Protein AF-A0A4Q4ZV97-F1 (afdb_monomer)

Nearest PDB structures (foldseek):
  4r29-assembly3_C  TM=3.142E-01  e=2.060E+00  Escherichia coli O157:H7
  8h27-assembly1_C  TM=4.182E-01  e=6.024E+00  Staphylococcus aureus subsp. aureus NCTC 8325
  6xt9-assembly1_D  TM=2.361E-01  e=1.663E+00  Homo sapiens

Foldseek 3Di:
DDDPPPDDDDLVVLVVCLLVLLVVLQPDDQDALVNCCVSCVCVLQVDQALLSLVVSLVSSLVSHDDPSSSVNSVVSSLVSLVVSLQPHPAHDPSCLVSVLVNCVVCVVVLVCCLVDVVPHDLLLVNLVVCLVVVVLVVSLSSLVSCCVNCVVVLQDELCLLACVVVVPDDPCLLVVLVDSPDPDGSLSVLLSSLLSCLVSPVLVSNLVSLCRNLVNHLVNLVVVPPDPPPDVDPPPPPPPPPPRQRALLSLLVSLLSVVVSCVVRVRDQRLSNLSSVLCSLVPHLCPPQDDQDDQQQAQADDQFQDPPPDPDPPDPLSVVVNVQNHDRQDQKDKAFDAPVSLVVVVVRDDPQFKDWDWADDPDPPTGIIIMIGGPLCRSVVSNVVNVVSVVVSLVSLQSCVDPNNCNNNDVPSCCCRRVVVVSCVVNVVVVVVPPPSPRPPRDPDDDDDPDDDDDDDDDDDDDDDDDDDDDDDDDDDDDDDDDDDDDDDDDDDDDDDDDDDDDDDDDDDDDDDDDDDDDDDDDDDDDDDDDDDDDDDDDDDDDDDDDDDDDDDDDDDDDDDDDDDDDDDDDDDDDDDDDDDDDDDD

Sequence (586 aa):
MKRNTNNPF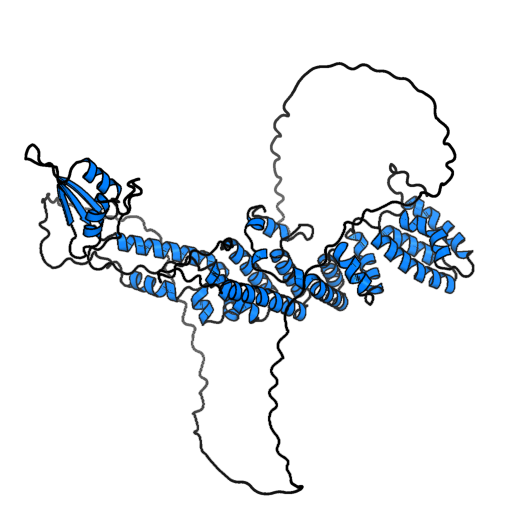DMDRVKALLPTIGNICNQICNPRGSDWEECLGQLVIGLPSLEHVSSALDTVEGLLTGDELKQSFLEWRSSAHVYRFDNKDSLGSKDLDLVLNIITLKADDDEWINSRYSNTLFPPALIVTLGEKNELARAEAIARRVLDTTLPKLRLEIDDFSTSMVENQPRDAYSRASSWDYPTCAVANFVRYLDLFLRYDFRDLSKQLLEISCGHIVESLRNGSSKPGAGPYGVVCSVPEKIEYMPSSFVREFLEDLVDIAEKHQLPEIPSLRELFEILFRRYILVGLPIFPPPPPGWTHKPRSCRAPYQRNPCPHCAELNQFLAASDQAQARFTKAQTYRDHIEKQLTRQFFRWWTEPSSVRGVNSTLVITKLGTEYAEDVQQFLRSVARIEEGVRVFARDYVRRLLGDELYRELILLEKIRAPALQVTAQGNAVTAPAGPPGALPAPFGSAAPAGAGGLPGPGVPGYSYVPAPLGPGGPGYSLPPPVPAHTTSAAPTGPGMTPAPPATSVPLNYLPASIPPGYPPAQIPPINPGCPASAQRTVMQPLQPATGNSGVKRPADGTWEQPEATKPRTSEHVDLTGE

Solvent-accessible surface area (backbone atoms only — not comparable to full-atom values): 37967 Å² total; per-residue (Å²): 134,83,89,60,92,88,56,83,86,57,62,67,64,51,59,71,44,42,65,60,50,19,59,55,58,66,68,54,80,84,64,50,64,68,54,51,42,71,76,42,39,65,56,55,72,67,44,94,44,61,52,57,37,50,55,52,49,53,53,34,55,75,53,46,86,47,70,72,58,44,51,47,46,53,59,38,48,56,53,51,52,51,53,49,58,75,71,50,94,72,81,54,85,75,32,45,68,58,51,51,50,50,48,63,75,39,62,89,38,63,67,58,45,63,67,46,44,77,75,68,53,64,66,66,64,52,36,51,50,29,44,75,69,67,39,50,72,59,23,48,54,47,50,50,50,49,44,69,72,40,38,81,67,47,43,45,49,71,71,63,54,37,47,81,63,55,77,77,42,62,93,54,49,73,73,56,50,77,42,86,90,49,97,61,56,48,61,57,49,40,55,49,53,41,48,53,29,43,74,71,66,36,54,69,60,35,49,50,53,45,44,53,20,28,42,42,35,44,50,51,58,58,59,73,62,74,70,83,76,82,61,100,57,95,68,91,70,76,74,73,74,82,67,67,70,51,53,41,67,56,56,46,52,54,53,48,53,52,48,54,45,34,62,75,62,66,57,77,76,49,71,37,55,33,50,34,50,54,49,49,38,60,69,40,65,46,64,79,63,72,73,84,72,76,84,59,65,61,42,36,46,82,70,60,83,77,87,66,87,61,93,50,88,75,52,72,73,43,50,62,52,29,53,50,26,60,30,37,87,43,52,60,53,76,46,73,43,54,68,74,56,47,57,54,53,56,74,67,58,54,75,84,36,36,50,72,53,74,47,79,50,92,49,90,94,50,54,36,29,40,36,41,33,60,61,61,43,57,61,60,51,50,45,51,52,40,51,53,53,49,52,55,50,45,63,70,35,49,87,57,75,41,72,65,50,35,64,43,51,30,74,66,51,28,37,50,74,50,65,32,45,81,68,44,52,66,54,50,53,58,60,71,57,57,87,66,84,57,54,70,81,66,74,96,71,86,81,83,84,81,79,90,77,82,88,81,88,80,86,83,90,82,86,82,85,85,77,88,76,86,77,85,78,78,81,80,86,76,83,88,79,84,89,80,85,81,83,82,91,79,83,93,84,82,86,89,83,87,82,90,86,86,91,86,84,84,89,88,89,87,90,83,85,87,83,87,79,83,87,80,86,84,86,85,90,84,82,88,81,85,82,80,88,83,79,89,78,84,83,83,88,82,89,76,91,79,82,85,82,84,84,82,81,92,78,92,80,90,81,81,86,84,84,86,87,78,96,77,82,86,78,86,82,80,86,82,84,80,86,83,83,86,88,82,86,134

Structure (mmCIF, N/CA/C/O backbone):
data_AF-A0A4Q4ZV97-F1
#
_entry.id   AF-A0A4Q4ZV97-F1
#
loop_
_atom_site.group_PDB
_atom_site.id
_atom_site.type_symbol
_atom_site.label_atom_id
_atom_site.label_alt_id
_atom_site.label_comp_id
_atom_site.label_asym_id
_atom_site.label_entity_id
_atom_site.label_seq_id
_atom_site.pdbx_PDB_ins_code
_atom_site.Cartn_x
_atom_site.Cartn_y
_atom_site.Cartn_z
_atom_site.occupancy
_atom_site.B_iso_or_equiv
_atom_site.auth_seq_id
_atom_site.auth_comp_id
_atom_site.auth_asym_id
_atom_site.auth_atom_id
_atom_site.pdbx_PDB_model_num
ATOM 1 N N . MET A 1 1 ? 13.930 15.379 -50.307 1.00 49.62 1 MET A N 1
ATOM 2 C CA . MET A 1 1 ? 12.491 15.030 -50.387 1.00 49.62 1 MET A CA 1
ATOM 3 C C . MET A 1 1 ? 11.696 16.069 -49.596 1.00 49.62 1 MET A C 1
ATOM 5 O O . MET A 1 1 ? 11.970 16.216 -48.416 1.00 49.62 1 MET A O 1
ATOM 9 N N . LYS A 1 2 ? 10.777 16.845 -50.194 1.00 40.25 2 LYS A N 1
ATOM 10 C CA . LYS A 1 2 ? 9.919 17.769 -49.415 1.00 40.25 2 LYS A CA 1
ATOM 11 C C . LYS A 1 2 ? 8.756 16.986 -48.791 1.00 40.25 2 LYS A C 1
ATOM 13 O O . LYS A 1 2 ? 8.099 16.232 -49.506 1.00 40.25 2 LYS A O 1
ATOM 18 N N . ARG A 1 3 ? 8.500 17.175 -47.489 1.00 41.91 3 ARG A N 1
ATOM 19 C CA . ARG A 1 3 ? 7.331 16.615 -46.783 1.00 41.91 3 ARG A CA 1
ATOM 20 C C . ARG A 1 3 ? 6.052 17.159 -47.424 1.00 41.91 3 ARG A C 1
ATOM 22 O O . ARG A 1 3 ? 5.757 18.342 -47.295 1.00 41.91 3 ARG A O 1
ATOM 29 N N . ASN A 1 4 ? 5.310 16.298 -48.113 1.00 47.78 4 ASN A N 1
ATOM 30 C CA . ASN A 1 4 ? 3.924 16.560 -48.479 1.00 47.78 4 ASN A CA 1
ATOM 31 C C . ASN A 1 4 ? 3.061 15.896 -47.400 1.00 47.78 4 ASN A C 1
ATOM 33 O O . ASN A 1 4 ? 3.012 14.672 -47.328 1.00 47.78 4 ASN A O 1
ATOM 37 N N . THR A 1 5 ? 2.460 16.686 -46.512 1.00 49.81 5 THR A N 1
ATOM 38 C CA . THR A 1 5 ? 1.799 16.203 -45.283 1.00 49.81 5 THR A CA 1
ATOM 39 C C . THR A 1 5 ? 0.518 15.401 -45.528 1.00 49.81 5 THR A C 1
ATOM 41 O O . THR A 1 5 ? -0.021 14.834 -44.587 1.00 49.81 5 THR A O 1
ATOM 44 N N . ASN A 1 6 ? 0.050 15.321 -46.778 1.00 58.03 6 ASN A N 1
ATOM 45 C CA . ASN A 1 6 ? -1.218 14.681 -47.140 1.00 58.03 6 ASN A CA 1
ATOM 46 C C . ASN A 1 6 ? -1.059 13.329 -47.852 1.00 58.03 6 ASN A C 1
ATOM 48 O O . ASN A 1 6 ? -2.055 12.783 -48.318 1.00 58.03 6 ASN A O 1
ATOM 52 N N . ASN A 1 7 ? 0.161 12.794 -47.974 1.00 60.53 7 ASN A N 1
ATOM 53 C CA . ASN A 1 7 ? 0.385 11.500 -48.617 1.00 60.53 7 ASN A CA 1
ATOM 54 C C . ASN A 1 7 ? 0.863 10.481 -47.571 1.00 60.53 7 ASN A C 1
ATOM 56 O O . ASN A 1 7 ? 1.815 10.798 -46.849 1.00 60.53 7 ASN A O 1
ATOM 60 N N . PRO A 1 8 ? 0.249 9.285 -47.469 1.00 71.31 8 PRO A N 1
ATOM 61 C CA . PRO A 1 8 ? 0.789 8.224 -46.633 1.00 71.31 8 PRO A CA 1
ATOM 62 C C . PRO A 1 8 ? 2.238 7.977 -47.048 1.00 71.31 8 PRO A C 1
ATOM 64 O O . PRO A 1 8 ? 2.575 7.949 -48.233 1.00 71.31 8 PRO A O 1
ATOM 67 N N . PHE A 1 9 ? 3.110 7.903 -46.052 1.00 78.75 9 PHE A N 1
ATOM 68 C CA . PHE A 1 9 ? 4.528 7.699 -46.266 1.00 78.75 9 PHE A CA 1
ATOM 69 C C . PHE A 1 9 ? 4.747 6.359 -46.996 1.00 78.75 9 PHE A C 1
ATOM 71 O O . PHE A 1 9 ? 4.391 5.301 -46.482 1.00 78.75 9 PHE A O 1
ATOM 78 N N . ASP A 1 10 ? 5.285 6.431 -48.214 1.00 88.25 10 ASP A N 1
ATOM 79 C CA . ASP A 1 10 ? 5.426 5.302 -49.135 1.00 88.25 10 ASP A CA 1
ATOM 80 C C . ASP A 1 10 ? 6.847 4.721 -49.051 1.00 88.25 10 ASP A C 1
ATOM 82 O O . ASP A 1 10 ? 7.803 5.265 -49.620 1.00 88.25 10 ASP A O 1
ATOM 86 N N . MET A 1 11 ? 6.981 3.615 -48.315 1.00 87.25 11 MET A N 1
ATOM 87 C CA . MET A 1 11 ? 8.250 2.897 -48.176 1.00 87.25 11 MET A CA 1
ATOM 88 C C . MET A 1 11 ? 8.728 2.262 -49.478 1.00 87.25 11 MET A C 1
ATOM 90 O O . MET A 1 11 ? 9.937 2.113 -49.654 1.00 87.25 11 MET A O 1
ATOM 94 N N . ASP A 1 12 ? 7.834 1.908 -50.399 1.00 90.69 12 ASP A N 1
ATOM 95 C CA . ASP A 1 12 ? 8.225 1.260 -51.651 1.00 90.69 12 ASP A CA 1
ATOM 96 C C . ASP A 1 12 ? 8.946 2.255 -52.556 1.00 90.69 12 ASP A C 1
ATOM 98 O O . ASP A 1 12 ? 9.976 1.937 -53.158 1.00 90.69 12 ASP A O 1
ATOM 102 N N . ARG A 1 13 ? 8.500 3.515 -52.549 1.00 91.00 13 ARG A N 1
ATOM 103 C CA . ARG A 1 13 ? 9.216 4.601 -53.223 1.00 91.00 13 ARG A CA 1
ATOM 104 C C . ARG A 1 13 ? 10.586 4.877 -52.608 1.00 91.00 13 ARG A C 1
ATOM 106 O O . ARG A 1 13 ? 11.523 5.173 -53.349 1.00 91.00 13 ARG A O 1
ATOM 113 N N . VAL A 1 14 ? 10.721 4.801 -51.281 1.00 91.19 14 VAL A N 1
ATOM 114 C CA . VAL A 1 14 ? 12.033 4.927 -50.625 1.00 91.19 14 VAL A CA 1
ATOM 115 C C . VAL A 1 14 ? 12.940 3.782 -51.062 1.00 91.19 14 VAL A C 1
ATOM 117 O O . VAL A 1 14 ? 14.036 4.049 -51.547 1.00 91.19 14 VAL A O 1
ATOM 120 N N . LYS A 1 15 ? 12.466 2.532 -50.985 1.00 92.00 15 LYS A N 1
ATOM 121 C CA . LYS A 1 15 ? 13.216 1.338 -51.405 1.00 92.00 15 LYS A CA 1
ATOM 122 C C . LYS A 1 15 ? 13.685 1.420 -52.857 1.00 92.00 15 LYS A C 1
ATOM 124 O O . LYS A 1 15 ? 14.830 1.083 -53.135 1.00 92.00 15 LYS A O 1
ATOM 129 N N . ALA A 1 16 ? 12.853 1.936 -53.764 1.00 93.38 16 ALA A N 1
ATOM 130 C CA . ALA A 1 16 ? 13.218 2.128 -55.168 1.00 93.38 16 ALA A CA 1
ATOM 131 C C . ALA A 1 16 ? 14.368 3.135 -55.378 1.00 93.38 16 ALA A C 1
ATOM 133 O O . ALA A 1 16 ? 15.062 3.071 -56.391 1.00 93.38 16 ALA A O 1
ATOM 134 N N . LEU A 1 17 ? 14.584 4.062 -54.438 1.00 93.44 17 LEU A N 1
ATOM 135 C CA . LEU A 1 17 ? 15.645 5.071 -54.512 1.00 93.44 17 LEU A CA 1
ATOM 136 C C . LEU A 1 17 ? 16.954 4.629 -53.843 1.00 93.44 17 LEU A C 1
ATOM 138 O O . LEU A 1 17 ? 18.004 5.169 -54.193 1.00 93.44 17 LEU A O 1
ATOM 142 N N . LEU A 1 18 ? 16.921 3.651 -52.929 1.00 94.69 18 LEU A N 1
ATOM 143 C CA . LEU A 1 18 ? 18.108 3.183 -52.197 1.00 94.69 18 LEU A CA 1
ATOM 144 C C . LEU A 1 18 ? 19.254 2.702 -53.114 1.00 94.69 18 LEU A C 1
ATOM 146 O O . LEU A 1 18 ? 20.388 3.091 -52.842 1.00 94.69 18 LEU A O 1
ATOM 150 N N . PRO A 1 19 ? 19.021 1.974 -54.231 1.00 95.31 19 PRO A N 1
ATOM 151 C CA . PRO A 1 19 ? 20.094 1.600 -55.160 1.00 95.31 19 PRO A CA 1
ATOM 152 C C . PRO A 1 19 ? 20.816 2.804 -55.772 1.00 95.31 19 PRO A C 1
ATOM 154 O O . PRO A 1 19 ? 22.042 2.829 -55.862 1.00 95.31 19 PRO A O 1
ATOM 157 N N . THR A 1 20 ? 20.061 3.834 -56.164 1.00 94.88 20 THR A N 1
ATOM 158 C CA . THR A 1 20 ? 20.626 5.071 -56.720 1.00 94.88 20 THR A CA 1
ATOM 159 C C . THR A 1 20 ? 21.448 5.812 -55.674 1.00 94.88 20 THR A C 1
ATOM 161 O O . THR A 1 20 ? 22.533 6.296 -55.984 1.00 94.88 20 THR A O 1
ATOM 164 N N . ILE A 1 21 ? 20.956 5.871 -54.435 1.00 92.31 21 ILE A N 1
ATOM 165 C CA . ILE A 1 21 ? 21.678 6.474 -53.312 1.00 92.31 21 ILE A CA 1
ATOM 166 C C . ILE A 1 21 ? 22.982 5.709 -53.047 1.00 92.31 21 ILE A C 1
ATOM 168 O O . ILE A 1 21 ? 24.036 6.332 -52.995 1.00 92.31 21 ILE A O 1
ATOM 172 N N . GLY A 1 22 ? 22.943 4.374 -52.987 1.00 93.19 22 GLY A N 1
ATOM 173 C CA . GLY A 1 22 ? 24.140 3.543 -52.814 1.00 93.19 22 GLY A CA 1
ATOM 174 C C . GLY A 1 22 ? 25.191 3.780 -53.905 1.00 93.19 22 GLY A C 1
ATOM 175 O O . GLY A 1 22 ? 26.374 3.932 -53.606 1.00 93.19 22 GLY A O 1
ATOM 176 N N . ASN A 1 23 ? 24.766 3.920 -55.166 1.00 94.31 23 ASN A N 1
ATOM 177 C CA . ASN A 1 23 ? 25.667 4.258 -56.274 1.00 94.31 23 ASN A CA 1
ATOM 178 C C . ASN A 1 23 ? 26.321 5.639 -56.122 1.00 94.31 23 ASN A C 1
ATOM 180 O O . ASN A 1 23 ? 27.479 5.796 -56.501 1.00 94.31 23 ASN A O 1
ATOM 184 N N . ILE A 1 24 ? 25.602 6.629 -55.583 1.00 92.88 24 ILE A N 1
ATOM 185 C CA . ILE A 1 24 ? 26.156 7.960 -55.290 1.00 92.88 24 ILE A CA 1
ATOM 186 C C . ILE A 1 24 ? 27.161 7.864 -54.137 1.00 92.88 24 ILE A C 1
ATOM 188 O O . ILE A 1 24 ? 28.260 8.398 -54.247 1.00 92.88 24 ILE A O 1
ATOM 192 N N . CYS A 1 25 ? 26.830 7.133 -53.069 1.00 93.12 25 CYS A N 1
ATOM 193 C CA . CYS A 1 25 ? 27.727 6.924 -51.932 1.00 93.12 25 CYS A CA 1
ATOM 194 C C . CYS A 1 25 ? 29.051 6.257 -52.342 1.00 93.12 25 CYS A C 1
ATOM 196 O O . CYS A 1 25 ? 30.109 6.675 -51.884 1.00 93.12 25 CYS A O 1
ATOM 198 N N . ASN A 1 26 ? 29.014 5.282 -53.259 1.00 93.94 26 ASN A N 1
ATOM 199 C CA . ASN A 1 26 ? 30.214 4.610 -53.778 1.00 93.94 26 ASN A CA 1
ATOM 200 C C . ASN A 1 26 ? 31.146 5.531 -54.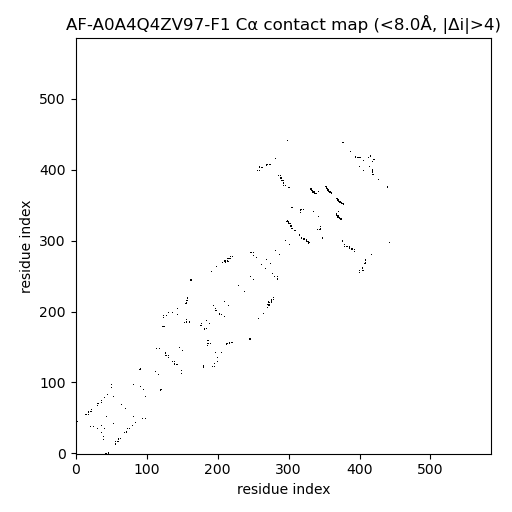597 1.00 93.94 26 ASN A C 1
ATOM 202 O O . ASN A 1 26 ? 32.281 5.151 -54.873 1.00 93.94 26 ASN A O 1
ATOM 206 N N . GLN A 1 27 ? 30.698 6.727 -54.996 1.00 93.94 27 GLN A N 1
ATOM 207 C CA . GLN A 1 27 ? 31.538 7.707 -55.702 1.00 93.94 27 GLN A CA 1
ATOM 208 C C . GLN A 1 27 ? 32.293 8.643 -54.748 1.00 93.94 27 GLN A C 1
ATOM 210 O O . GLN A 1 27 ? 33.135 9.421 -55.199 1.00 93.94 27 GLN A O 1
ATOM 215 N N . ILE A 1 28 ? 32.004 8.592 -53.443 1.00 91.56 28 ILE A N 1
ATOM 216 C CA . ILE A 1 28 ? 32.647 9.454 -52.453 1.00 91.56 28 ILE A CA 1
ATOM 217 C C . ILE A 1 28 ? 33.996 8.843 -52.064 1.00 91.56 28 ILE A C 1
ATOM 219 O O . ILE A 1 28 ? 34.066 7.797 -51.422 1.00 91.56 28 ILE A O 1
ATOM 223 N N . CYS A 1 29 ? 35.086 9.507 -52.442 1.00 88.88 29 CYS A N 1
ATOM 224 C CA . CYS A 1 29 ? 36.430 9.106 -52.037 1.00 88.88 29 CYS A CA 1
ATOM 225 C C . CYS A 1 29 ? 36.718 9.599 -50.611 1.00 88.88 29 CYS A C 1
ATOM 227 O O . CYS A 1 29 ? 36.744 10.807 -50.386 1.00 88.88 29 CYS A O 1
ATOM 229 N N . ASN A 1 30 ? 37.005 8.684 -49.678 1.00 89.31 30 ASN A N 1
ATOM 230 C CA . ASN A 1 30 ? 37.348 8.985 -48.278 1.00 89.31 30 ASN A CA 1
ATOM 231 C C . ASN A 1 30 ? 36.298 9.856 -47.552 1.00 89.31 30 ASN A C 1
ATOM 233 O O . ASN A 1 30 ? 36.636 10.954 -47.091 1.00 89.31 30 ASN A O 1
ATOM 237 N N . PRO A 1 31 ? 35.034 9.401 -47.449 1.00 90.50 31 PRO A N 1
ATOM 238 C CA . PRO A 1 31 ? 33.975 10.202 -46.852 1.00 90.50 31 PRO A CA 1
ATOM 239 C C . PRO A 1 31 ? 34.246 10.507 -45.382 1.00 90.50 31 PRO A C 1
ATOM 241 O O . PRO A 1 31 ? 34.642 9.640 -44.595 1.00 90.50 31 PRO A O 1
ATOM 244 N N . ARG A 1 32 ? 33.957 11.749 -45.009 1.00 93.06 32 ARG A N 1
ATOM 245 C CA . ARG A 1 32 ? 33.850 12.223 -43.630 1.00 93.06 32 ARG A CA 1
ATOM 246 C C . ARG A 1 32 ? 32.394 12.157 -43.175 1.00 93.06 32 ARG A C 1
ATOM 248 O O . ARG A 1 32 ? 31.474 12.112 -43.987 1.00 93.06 32 ARG A O 1
ATOM 255 N N . GLY A 1 33 ? 32.165 12.251 -41.865 1.00 89.94 33 GLY A N 1
ATOM 256 C CA . GLY A 1 33 ? 30.810 12.274 -41.295 1.00 89.94 33 GLY A CA 1
ATOM 257 C C . GLY A 1 33 ? 29.885 13.345 -41.898 1.00 89.94 33 GLY A C 1
ATOM 258 O O . GLY A 1 33 ? 28.689 13.109 -42.031 1.00 89.94 33 GLY A O 1
ATOM 259 N N . SER A 1 34 ? 30.426 14.493 -42.322 1.00 92.69 34 SER A N 1
ATOM 260 C CA . SER A 1 34 ? 29.659 15.551 -42.998 1.00 92.69 34 SER A CA 1
ATOM 261 C C . SER A 1 34 ? 29.132 15.142 -44.373 1.00 92.69 34 SER A C 1
ATOM 263 O O . SER A 1 34 ? 28.043 15.565 -44.749 1.00 92.69 34 SER A O 1
ATOM 265 N N . ASP A 1 35 ? 29.882 14.318 -45.104 1.00 94.44 35 ASP A N 1
ATOM 266 C CA . ASP A 1 35 ? 29.528 13.902 -46.465 1.00 94.44 35 ASP A CA 1
ATOM 267 C C . ASP A 1 35 ? 28.356 12.916 -46.415 1.00 94.44 35 ASP A C 1
ATOM 269 O O . ASP A 1 35 ? 27.416 12.983 -47.211 1.00 94.44 35 ASP A O 1
ATOM 273 N N . TRP A 1 36 ? 28.364 12.043 -45.404 1.00 95.94 36 TRP A N 1
ATOM 274 C CA . TRP A 1 36 ? 27.241 11.165 -45.105 1.00 95.94 36 TRP A CA 1
ATOM 275 C C . TRP A 1 36 ? 25.998 11.938 -44.666 1.00 95.94 36 TRP A C 1
ATOM 277 O O . TRP A 1 36 ? 24.898 11.621 -45.116 1.00 95.94 36 TRP A O 1
ATOM 287 N N . GLU A 1 37 ? 26.154 12.979 -43.848 1.00 95.06 37 GLU A N 1
ATOM 288 C CA . GLU A 1 37 ? 25.034 13.823 -43.427 1.00 95.06 37 GLU A CA 1
ATOM 289 C C . GLU A 1 37 ? 24.406 14.575 -44.610 1.00 95.06 37 GLU A C 1
ATOM 291 O O . GLU A 1 37 ? 23.182 14.628 -44.738 1.00 95.06 37 GLU A O 1
ATOM 296 N N . GLU A 1 38 ? 25.221 15.099 -45.527 1.00 93.31 38 GLU A N 1
ATOM 297 C CA . GLU A 1 38 ? 24.730 15.746 -46.747 1.00 93.31 38 GLU A CA 1
ATOM 298 C C . GLU A 1 38 ? 23.983 14.757 -47.655 1.00 93.31 38 GLU A C 1
ATOM 300 O O . GLU A 1 38 ? 22.910 15.072 -48.181 1.00 93.31 38 GLU A O 1
ATOM 305 N N . CYS A 1 39 ? 24.515 13.542 -47.807 1.00 93.06 39 CYS A N 1
ATOM 306 C CA . CYS A 1 39 ? 23.948 12.531 -48.694 1.00 93.06 39 CYS A CA 1
ATOM 307 C C . CYS A 1 39 ? 22.678 11.876 -48.119 1.00 93.06 39 CYS A C 1
ATOM 309 O O . CYS A 1 39 ? 21.686 11.684 -48.828 1.00 93.06 39 CYS A O 1
ATOM 311 N N . LEU A 1 40 ? 22.693 11.541 -46.826 1.00 95.88 40 LEU A N 1
ATOM 312 C CA . LEU A 1 40 ? 21.716 10.658 -46.186 1.00 95.88 40 LEU A CA 1
ATOM 313 C C . LEU A 1 40 ? 20.954 11.304 -45.022 1.00 95.88 40 LEU A C 1
ATOM 315 O O . LEU A 1 40 ? 19.917 10.773 -44.623 1.00 95.88 40 LEU A O 1
ATOM 319 N N . GLY A 1 41 ? 21.372 12.459 -44.502 1.00 94.56 41 GLY A N 1
ATOM 320 C CA . GLY A 1 41 ? 20.717 13.105 -43.356 1.00 94.56 41 GLY A CA 1
ATOM 321 C C . GLY A 1 41 ? 19.234 13.400 -43.606 1.00 94.56 41 GLY A C 1
ATOM 322 O O . GLY A 1 41 ? 18.370 13.135 -42.769 1.00 94.56 41 GLY A O 1
ATOM 323 N N . GLN A 1 42 ? 18.886 13.827 -44.825 1.00 92.50 42 GLN A N 1
ATOM 324 C CA . GLN A 1 42 ? 17.485 14.042 -45.220 1.00 92.50 42 GLN A CA 1
ATOM 325 C C . GLN A 1 42 ? 16.659 12.752 -45.268 1.00 92.50 42 GLN A C 1
ATOM 327 O O . GLN A 1 42 ? 15.453 12.793 -45.014 1.00 92.50 42 GLN A O 1
ATOM 332 N N . LEU A 1 43 ? 17.287 11.618 -45.593 1.00 93.75 43 LEU A N 1
ATOM 333 C CA . LEU A 1 43 ? 16.638 10.314 -45.520 1.00 93.75 43 LEU A CA 1
ATOM 334 C C . LEU A 1 43 ? 16.347 9.989 -44.051 1.00 93.75 43 LEU A C 1
ATOM 336 O O . LEU A 1 43 ? 15.192 9.772 -43.701 1.00 93.75 43 LEU A O 1
ATOM 340 N N . VAL A 1 44 ? 17.351 10.075 -43.175 1.00 94.12 44 VAL A N 1
ATOM 341 C CA . VAL A 1 44 ? 17.213 9.794 -41.734 1.00 94.12 44 VAL A CA 1
ATOM 342 C C . VAL A 1 44 ? 16.119 10.654 -41.083 1.00 94.12 44 VAL A C 1
ATOM 344 O O . VAL A 1 44 ? 15.251 10.130 -40.385 1.00 94.12 44 VAL A O 1
ATOM 347 N N . ILE A 1 45 ? 16.097 11.962 -41.356 1.00 91.81 45 ILE A N 1
ATOM 348 C CA . ILE A 1 45 ? 15.093 12.898 -40.818 1.00 91.81 45 ILE A CA 1
ATOM 349 C C . ILE A 1 45 ? 13.690 12.617 -41.386 1.00 91.81 45 ILE A C 1
ATOM 351 O O . ILE A 1 45 ? 12.678 12.751 -40.684 1.00 91.81 45 ILE A O 1
ATOM 355 N N . GLY A 1 46 ? 13.618 12.251 -42.668 1.00 89.38 46 GLY A N 1
ATOM 356 C CA . GLY A 1 46 ? 12.370 12.097 -43.412 1.00 89.38 46 GLY A CA 1
ATOM 357 C C . GLY A 1 46 ? 11.562 10.847 -43.058 1.00 89.38 46 GLY A C 1
ATOM 358 O O . GLY A 1 46 ? 10.335 10.880 -43.169 1.00 89.38 46 GLY A O 1
ATOM 359 N N . LEU A 1 47 ? 12.221 9.771 -42.618 1.00 91.25 47 LEU A N 1
ATOM 360 C CA . LEU A 1 47 ? 11.592 8.474 -42.337 1.00 91.25 47 LEU A CA 1
ATOM 361 C C . LEU A 1 47 ? 10.819 8.477 -41.004 1.00 91.25 47 LEU A C 1
ATOM 363 O O . LEU A 1 47 ? 11.353 8.931 -39.997 1.00 91.25 47 LEU A O 1
ATOM 367 N N . PRO A 1 48 ? 9.580 7.957 -40.934 1.00 85.12 48 PRO A N 1
ATOM 368 C CA . PRO A 1 48 ? 8.696 8.157 -39.780 1.00 85.12 48 PRO A CA 1
ATOM 369 C C . PRO A 1 48 ? 9.005 7.274 -38.560 1.00 85.12 48 PRO A C 1
ATOM 371 O O . PRO A 1 48 ? 8.586 7.611 -37.456 1.00 85.12 48 PRO A O 1
ATOM 374 N N . SER A 1 49 ? 9.719 6.155 -38.718 1.00 87.06 49 SER A N 1
ATOM 375 C CA . SER A 1 49 ? 10.085 5.272 -37.598 1.00 87.06 49 SER A CA 1
ATOM 376 C C . SER A 1 49 ? 11.572 4.945 -37.598 1.00 87.06 49 SER A C 1
ATOM 378 O O . SER A 1 49 ? 12.227 5.043 -38.637 1.00 87.06 49 SER A O 1
ATOM 380 N N . LEU A 1 50 ? 12.097 4.555 -36.432 1.00 88.06 50 LEU A N 1
ATOM 381 C CA . LEU A 1 50 ? 13.492 4.141 -36.306 1.00 88.06 50 LEU A CA 1
ATOM 382 C C . LEU A 1 50 ? 13.751 2.836 -37.058 1.00 88.06 50 LEU A C 1
ATOM 384 O O . LEU A 1 50 ? 14.796 2.689 -37.677 1.00 88.06 50 LEU A O 1
ATOM 388 N N . GLU A 1 51 ? 12.769 1.937 -37.081 1.00 87.44 51 GLU A N 1
ATOM 389 C CA . GLU A 1 51 ? 12.802 0.703 -37.871 1.00 87.44 51 GLU A CA 1
ATOM 390 C C . GLU A 1 51 ? 12.989 0.988 -39.371 1.00 87.44 51 GLU A C 1
ATOM 392 O O . GLU A 1 51 ? 13.850 0.391 -40.015 1.00 87.44 51 GLU A O 1
ATOM 397 N N . HIS A 1 52 ? 12.246 1.955 -39.929 1.00 90.12 52 HIS A N 1
ATOM 398 C CA . HIS A 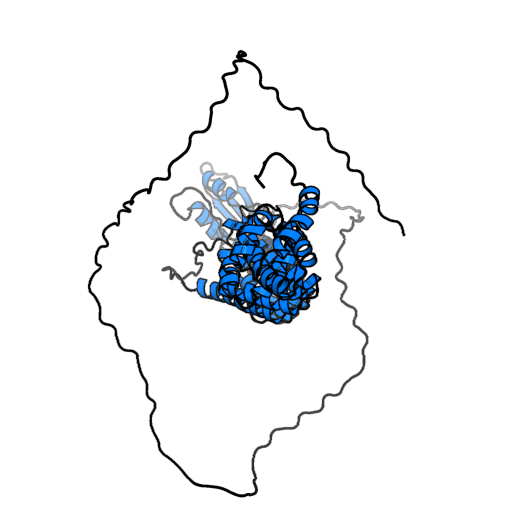1 52 ? 12.411 2.343 -41.332 1.00 90.12 52 HIS A CA 1
ATOM 399 C C . HIS A 1 52 ? 13.789 2.955 -41.593 1.00 90.12 52 HIS A C 1
ATOM 401 O O . HIS A 1 52 ? 14.377 2.681 -42.638 1.00 90.12 52 HIS A O 1
ATOM 407 N N . VAL A 1 53 ? 14.305 3.764 -40.656 1.00 92.44 53 VAL A N 1
ATOM 408 C CA . VAL A 1 53 ? 15.668 4.311 -40.738 1.00 92.44 53 VAL A CA 1
ATOM 409 C C . VAL A 1 53 ? 16.685 3.182 -40.750 1.00 92.44 53 VAL A C 1
ATOM 411 O O . VAL A 1 53 ? 17.486 3.126 -41.676 1.00 92.44 53 VAL A O 1
ATOM 414 N N . SER A 1 54 ? 16.617 2.254 -39.793 1.00 90.88 54 SER A N 1
ATOM 415 C CA . SER A 1 54 ? 17.553 1.133 -39.731 1.00 90.88 54 SER A CA 1
ATOM 416 C C . SER A 1 54 ? 17.498 0.306 -41.009 1.00 90.88 54 SER A C 1
ATOM 418 O O . SER A 1 54 ? 18.524 0.150 -41.654 1.00 90.88 54 SER A O 1
ATOM 420 N N . SER A 1 55 ? 16.306 -0.111 -41.447 1.00 92.12 55 SER A N 1
ATOM 421 C CA . SER A 1 55 ? 16.134 -0.921 -42.659 1.00 92.12 55 SER A CA 1
ATOM 422 C C . SER A 1 55 ? 16.671 -0.231 -43.921 1.00 92.12 55 SER A C 1
ATOM 424 O O . SER A 1 55 ? 17.298 -0.872 -44.771 1.00 92.12 55 SER A O 1
ATOM 426 N N . ALA A 1 56 ? 16.460 1.082 -44.051 1.00 94.19 56 ALA A N 1
ATOM 427 C CA . ALA A 1 56 ? 17.001 1.848 -45.166 1.00 94.19 56 ALA A CA 1
ATOM 428 C C . ALA A 1 56 ? 18.535 1.915 -45.111 1.00 94.19 56 ALA A C 1
ATOM 430 O O . ALA A 1 56 ? 19.186 1.724 -46.137 1.00 94.19 56 ALA A O 1
ATOM 431 N N . LEU A 1 57 ? 19.110 2.144 -43.928 1.00 94.69 57 LEU A N 1
ATOM 432 C CA . LEU A 1 57 ? 20.559 2.205 -43.736 1.00 94.69 57 LEU A CA 1
ATOM 433 C C . LEU A 1 57 ? 21.232 0.833 -43.895 1.00 94.69 57 LEU A C 1
ATOM 435 O O . LEU A 1 57 ? 22.288 0.777 -44.511 1.00 94.69 57 LEU A O 1
ATOM 439 N N . ASP A 1 58 ? 20.599 -0.260 -43.459 1.00 94.19 58 ASP A N 1
ATOM 440 C CA . ASP A 1 58 ? 21.046 -1.643 -43.709 1.00 94.19 58 ASP A CA 1
ATOM 441 C C . ASP A 1 58 ? 21.129 -1.935 -45.213 1.00 94.19 58 ASP A C 1
ATOM 443 O O . ASP A 1 58 ? 22.081 -2.537 -45.708 1.00 94.19 58 ASP A O 1
ATOM 447 N N . THR A 1 59 ? 20.136 -1.459 -45.970 1.00 95.88 59 THR A N 1
ATOM 448 C CA . THR A 1 59 ? 20.128 -1.608 -47.429 1.00 95.88 59 THR A CA 1
ATOM 449 C C . THR A 1 59 ? 21.257 -0.802 -48.070 1.00 95.88 59 THR A C 1
ATOM 451 O O . THR A 1 59 ? 21.924 -1.307 -48.968 1.00 95.88 59 THR A O 1
ATOM 454 N N . VAL A 1 60 ? 21.488 0.438 -47.620 1.00 95.75 60 VAL A N 1
ATOM 455 C CA . VAL A 1 60 ? 22.600 1.266 -48.116 1.00 95.75 60 VAL A CA 1
ATOM 456 C C . VAL A 1 60 ? 23.937 0.597 -47.809 1.00 95.75 60 VAL A C 1
ATOM 458 O O . VAL A 1 60 ? 24.751 0.477 -48.716 1.00 95.75 60 VAL A O 1
ATOM 461 N N . GLU A 1 61 ? 24.134 0.091 -46.591 1.00 96.56 61 GLU A N 1
ATOM 462 C CA . GLU A 1 61 ? 25.346 -0.625 -46.178 1.00 96.56 61 GLU A CA 1
ATOM 463 C C . GLU A 1 61 ? 25.661 -1.816 -47.089 1.00 96.56 61 GLU A C 1
ATOM 465 O O . GLU A 1 61 ? 26.794 -1.969 -47.553 1.00 96.56 61 GLU A O 1
ATOM 470 N N . GLY A 1 62 ? 24.644 -2.628 -47.402 1.00 96.25 62 GLY A N 1
ATOM 471 C CA . GLY A 1 62 ? 24.773 -3.774 -48.303 1.00 96.25 62 GLY A CA 1
ATOM 472 C C . GLY A 1 62 ? 25.128 -3.399 -49.746 1.00 96.25 62 GLY A C 1
ATOM 473 O O . GLY A 1 62 ? 25.653 -4.235 -50.481 1.00 96.25 62 GLY A O 1
ATOM 474 N N . LEU A 1 63 ? 24.872 -2.152 -50.153 1.00 96.19 63 LEU A N 1
ATOM 475 C CA . LEU A 1 63 ? 25.199 -1.621 -51.479 1.00 96.19 63 LEU A CA 1
ATOM 476 C C . LEU A 1 63 ? 26.594 -0.980 -51.551 1.00 96.19 63 LEU A C 1
ATOM 478 O O . LEU A 1 63 ? 27.072 -0.694 -52.652 1.00 96.19 63 LEU A O 1
ATOM 482 N N . LEU A 1 64 ? 27.256 -0.743 -50.415 1.00 95.94 64 LEU A N 1
ATOM 483 C CA . LEU A 1 64 ? 28.612 -0.196 -50.392 1.00 95.94 64 LEU A CA 1
ATOM 484 C C . LEU A 1 64 ? 29.625 -1.278 -50.788 1.00 95.94 64 LEU A C 1
ATOM 486 O O . LEU A 1 64 ? 29.580 -2.401 -50.283 1.00 95.94 64 LEU A O 1
ATOM 490 N N . THR A 1 65 ? 30.563 -0.956 -51.681 1.00 93.88 65 THR A N 1
ATOM 491 C CA . THR A 1 65 ? 31.519 -1.947 -52.216 1.00 93.88 65 THR A CA 1
ATOM 492 C C . THR A 1 65 ? 32.893 -1.930 -51.545 1.00 93.88 65 THR A C 1
ATOM 494 O O . THR A 1 65 ? 33.632 -2.899 -51.690 1.00 93.88 65 THR A O 1
ATOM 497 N N . GLY A 1 66 ? 33.255 -0.860 -50.827 1.00 93.19 66 GLY A N 1
ATOM 498 C CA . GLY A 1 66 ? 34.563 -0.717 -50.170 1.00 93.19 66 GLY A CA 1
ATOM 499 C C . GLY A 1 66 ? 34.499 -0.892 -48.652 1.00 93.19 66 GLY A C 1
ATOM 500 O O . GLY A 1 66 ? 33.609 -0.337 -48.013 1.00 93.19 66 GLY A O 1
ATOM 501 N N . ASP A 1 67 ? 35.460 -1.605 -48.063 1.00 94.00 67 ASP A N 1
ATOM 502 C CA . ASP A 1 67 ? 35.496 -1.847 -46.611 1.00 94.00 67 ASP A CA 1
ATOM 503 C C . ASP A 1 67 ? 35.767 -0.566 -45.810 1.00 94.00 67 ASP A C 1
ATOM 505 O O . ASP A 1 67 ? 35.099 -0.304 -44.814 1.00 94.00 67 ASP A O 1
ATOM 509 N N . GLU A 1 68 ? 36.672 0.294 -46.288 1.00 92.50 68 GLU A N 1
ATOM 510 C CA . GLU A 1 68 ? 36.924 1.613 -45.683 1.00 92.50 68 GLU A CA 1
ATOM 511 C C . GLU A 1 68 ? 35.676 2.508 -45.736 1.00 92.50 68 GLU A C 1
ATOM 513 O O . GLU A 1 68 ? 35.356 3.224 -44.785 1.00 92.50 68 GLU A O 1
ATOM 518 N N . LEU A 1 69 ? 34.929 2.418 -46.842 1.00 93.62 69 LEU A N 1
ATOM 519 C CA . LEU A 1 69 ? 33.677 3.139 -47.040 1.00 93.62 69 LEU A CA 1
ATOM 520 C C . LEU A 1 69 ? 32.601 2.645 -46.069 1.00 93.62 69 LEU A C 1
ATOM 522 O O . LEU A 1 69 ? 31.930 3.458 -45.437 1.00 93.62 69 LEU A O 1
ATOM 52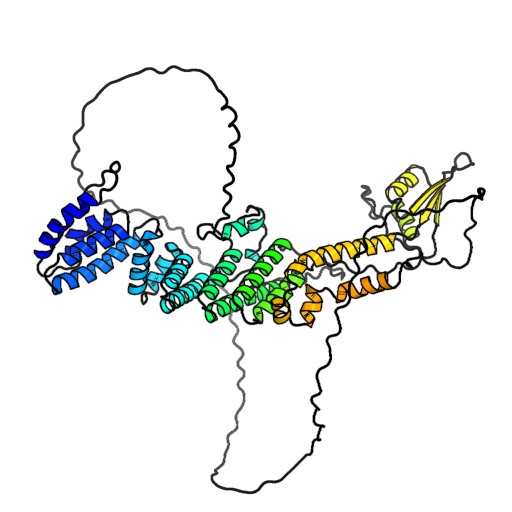6 N N . LYS A 1 70 ? 32.470 1.322 -45.914 1.00 95.81 70 LYS A N 1
ATOM 527 C CA . LYS A 1 70 ? 31.568 0.696 -44.940 1.00 95.81 70 LYS A CA 1
ATOM 528 C C . LYS A 1 70 ? 31.917 1.091 -43.515 1.00 95.81 70 LYS A C 1
ATOM 530 O O . LYS A 1 70 ? 31.016 1.420 -42.756 1.00 95.81 70 LYS A O 1
ATOM 535 N N . GLN A 1 71 ? 33.199 1.110 -43.163 1.00 95.12 71 GLN A N 1
ATOM 536 C CA . GLN A 1 71 ? 33.631 1.487 -41.822 1.00 95.12 71 GLN A CA 1
ATOM 537 C C . GLN A 1 71 ? 33.270 2.946 -41.502 1.00 95.12 71 GLN A C 1
ATOM 539 O O . GLN A 1 71 ? 32.621 3.208 -40.491 1.00 95.12 71 GLN A O 1
ATOM 544 N N . SER A 1 72 ? 33.595 3.884 -42.401 1.00 95.62 72 SER A N 1
ATOM 545 C CA . SER A 1 72 ? 33.202 5.297 -42.257 1.00 95.62 72 SER A CA 1
ATOM 546 C C . SER A 1 72 ? 31.675 5.463 -42.199 1.00 95.62 72 SER A C 1
ATOM 548 O O . SER A 1 72 ? 31.149 6.232 -41.389 1.00 95.62 72 SER A O 1
ATOM 550 N N . PHE A 1 73 ? 30.940 4.699 -43.013 1.00 96.31 73 PHE A N 1
ATOM 551 C CA . PHE A 1 73 ? 29.481 4.679 -42.982 1.00 96.31 73 PHE A CA 1
ATOM 552 C C . PHE A 1 73 ? 28.930 4.172 -41.644 1.00 96.31 73 PHE A C 1
ATOM 554 O O . PHE A 1 73 ? 28.008 4.782 -41.113 1.00 96.31 73 PHE A O 1
ATOM 561 N N . LEU A 1 74 ? 29.479 3.095 -41.076 1.00 94.19 74 LEU A N 1
ATOM 562 C CA . LEU A 1 74 ? 29.043 2.523 -39.797 1.00 94.19 74 LEU A CA 1
ATOM 563 C C . LEU A 1 74 ? 29.260 3.489 -38.621 1.00 94.19 74 LEU A C 1
ATOM 565 O O . LEU A 1 74 ? 28.404 3.603 -37.735 1.00 94.19 74 LEU A O 1
ATOM 569 N N . GLU A 1 75 ? 30.365 4.235 -38.637 1.00 93.44 75 GLU A N 1
ATOM 570 C CA . GLU A 1 75 ? 30.649 5.291 -37.659 1.00 93.44 75 GLU A CA 1
ATOM 571 C C . GLU A 1 75 ? 29.627 6.436 -37.748 1.00 93.44 75 GLU A C 1
ATOM 573 O O . GLU A 1 75 ? 29.044 6.847 -36.736 1.00 93.44 75 GLU A O 1
ATOM 578 N N . TRP A 1 76 ? 29.332 6.914 -38.963 1.00 95.69 76 TRP A N 1
A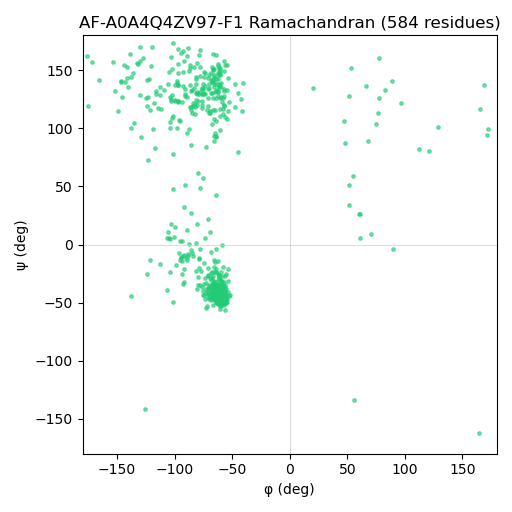TOM 579 C CA . TRP A 1 76 ? 28.287 7.920 -39.161 1.00 95.69 76 TRP A CA 1
ATOM 580 C C . TRP A 1 76 ? 26.893 7.380 -38.818 1.00 95.69 76 TRP A C 1
ATOM 582 O O . TRP A 1 76 ? 26.133 8.054 -38.126 1.00 95.69 76 TRP A O 1
ATOM 592 N N . ARG A 1 77 ? 26.563 6.151 -39.231 1.00 95.00 77 ARG A N 1
ATOM 593 C CA . ARG A 1 77 ? 25.273 5.490 -38.980 1.00 95.00 77 ARG A CA 1
ATOM 594 C C . ARG A 1 77 ? 24.961 5.439 -37.490 1.00 95.00 77 ARG A C 1
ATOM 596 O O . ARG A 1 77 ? 23.837 5.731 -37.087 1.00 95.00 77 ARG A O 1
ATOM 603 N N . SER A 1 78 ? 25.963 5.124 -36.676 1.00 90.19 78 SER A N 1
ATOM 604 C CA . SER A 1 78 ? 25.859 5.137 -35.216 1.00 90.19 78 SER A CA 1
ATOM 605 C C . SER A 1 78 ? 25.459 6.521 -34.688 1.00 90.19 78 SER A C 1
ATOM 607 O O . SER A 1 78 ? 24.542 6.639 -33.874 1.00 90.19 78 SER A O 1
ATOM 609 N N . SER A 1 79 ? 26.070 7.583 -35.221 1.00 92.12 79 SER A N 1
ATOM 610 C CA . SER A 1 79 ? 25.726 8.973 -34.888 1.00 92.12 79 SER A CA 1
ATOM 611 C C . SER A 1 79 ? 24.325 9.364 -35.381 1.00 92.12 79 SER A C 1
ATOM 613 O O . SER A 1 79 ? 23.573 10.018 -34.660 1.00 92.12 79 SER A O 1
ATOM 615 N N . ALA A 1 80 ? 23.937 8.918 -36.578 1.00 93.38 80 ALA A N 1
ATOM 616 C CA . ALA A 1 80 ? 22.628 9.181 -37.168 1.00 93.38 80 ALA A CA 1
ATOM 617 C C . ALA A 1 80 ? 21.487 8.497 -36.396 1.00 93.38 80 ALA A C 1
ATOM 619 O O . ALA A 1 80 ? 20.424 9.091 -36.207 1.00 93.38 80 ALA A O 1
ATOM 620 N N . HIS A 1 81 ? 21.704 7.272 -35.904 1.00 90.81 81 HIS A N 1
ATOM 621 C CA . HIS A 1 81 ? 20.760 6.575 -35.031 1.00 90.81 81 HIS A CA 1
ATOM 622 C C . HIS A 1 81 ? 20.540 7.332 -33.715 1.00 90.81 81 HIS A C 1
ATOM 624 O O . HIS A 1 81 ? 19.388 7.544 -33.333 1.00 90.81 81 HIS A O 1
ATOM 630 N N . VAL A 1 82 ? 21.616 7.796 -33.064 1.00 89.19 82 VAL A N 1
ATOM 631 C CA . VAL A 1 82 ? 21.533 8.614 -31.838 1.00 89.19 82 VAL A CA 1
ATOM 632 C C . VAL A 1 82 ? 20.796 9.924 -32.113 1.00 89.19 82 VAL A C 1
ATOM 634 O O . VAL A 1 82 ? 19.844 10.248 -31.410 1.00 89.19 82 VAL A O 1
ATOM 637 N N . TYR A 1 83 ? 21.158 10.636 -33.184 1.00 90.88 83 TYR A N 1
ATOM 638 C CA . TYR A 1 83 ? 20.472 11.866 -33.579 1.00 90.88 83 TYR A CA 1
ATOM 639 C C . TYR A 1 83 ? 18.979 11.628 -33.816 1.00 90.88 83 TYR A C 1
ATOM 641 O O . TYR A 1 83 ? 18.135 12.406 -33.368 1.00 90.88 83 TYR A O 1
ATOM 649 N N . ARG A 1 84 ? 18.617 10.546 -34.513 1.00 90.38 84 ARG A N 1
ATOM 650 C CA . ARG A 1 84 ? 17.212 10.260 -34.797 1.00 90.38 84 ARG A CA 1
ATOM 651 C C . ARG A 1 84 ? 16.434 9.912 -33.536 1.00 90.38 84 ARG A C 1
ATOM 653 O O . ARG A 1 84 ? 15.297 10.358 -33.406 1.00 90.38 84 ARG A O 1
ATOM 660 N N . PHE A 1 85 ? 17.040 9.139 -32.643 1.00 88.88 85 PHE A N 1
ATOM 661 C CA . PHE A 1 85 ? 16.489 8.833 -31.332 1.00 88.88 85 PHE A CA 1
ATOM 662 C C . PHE A 1 85 ? 16.244 10.116 -30.522 1.00 88.88 85 PHE A C 1
ATOM 664 O O . PHE A 1 85 ? 15.129 10.324 -30.055 1.00 88.88 85 PHE A O 1
ATOM 671 N N . ASP A 1 86 ? 17.223 11.024 -30.470 1.00 86.06 86 ASP A N 1
ATOM 672 C CA . ASP A 1 86 ? 17.138 12.288 -29.722 1.00 86.06 86 ASP A CA 1
ATOM 673 C C . ASP A 1 86 ? 16.057 13.253 -30.241 1.00 86.06 86 ASP A C 1
ATOM 675 O O . ASP A 1 86 ? 15.601 14.125 -29.502 1.00 86.06 86 ASP A O 1
ATOM 679 N N . ASN A 1 87 ? 15.660 13.127 -31.510 1.00 87.25 87 ASN A N 1
ATOM 680 C CA . ASN A 1 87 ? 14.685 14.006 -32.165 1.00 87.25 87 ASN A CA 1
ATOM 681 C C . ASN A 1 87 ? 13.310 13.348 -32.363 1.00 87.25 87 ASN A C 1
ATOM 683 O O . ASN A 1 87 ? 12.488 13.864 -33.126 1.00 87.25 87 ASN A O 1
ATOM 687 N N . LYS A 1 88 ? 13.061 12.184 -31.756 1.00 86.56 88 LYS A N 1
ATOM 688 C CA . LYS A 1 88 ? 11.783 11.484 -31.884 1.00 86.56 88 LYS A CA 1
ATOM 689 C C . LYS A 1 88 ? 10.872 11.803 -30.698 1.00 86.56 88 LYS A C 1
ATOM 691 O O . LYS A 1 88 ? 11.227 11.538 -29.559 1.00 86.56 88 LYS A O 1
ATOM 696 N N . ASP A 1 89 ? 9.674 12.310 -30.991 1.00 79.81 89 ASP A N 1
ATOM 697 C CA . ASP A 1 89 ? 8.725 12.782 -29.967 1.00 79.81 89 ASP A CA 1
ATOM 698 C C . ASP A 1 89 ? 8.161 11.658 -29.077 1.00 79.81 89 ASP A C 1
ATOM 700 O O . ASP A 1 89 ? 7.801 11.889 -27.927 1.00 79.81 89 ASP A O 1
ATOM 704 N N . SER A 1 90 ? 8.059 10.435 -29.603 1.00 78.25 90 SER A N 1
ATOM 705 C CA . SER A 1 90 ? 7.552 9.273 -28.866 1.00 78.25 90 SER A CA 1
ATOM 706 C C . SER A 1 90 ? 8.162 7.984 -29.400 1.00 78.25 90 SER A C 1
ATOM 708 O O . SER A 1 90 ? 8.142 7.756 -30.614 1.00 78.25 90 SER A O 1
ATOM 710 N N . LEU A 1 91 ? 8.650 7.120 -28.515 1.00 78.56 91 LEU A N 1
ATOM 711 C CA . LEU A 1 91 ? 9.181 5.806 -28.869 1.00 78.56 91 LEU A CA 1
ATOM 712 C C . LEU A 1 91 ? 8.064 4.762 -28.806 1.00 78.56 91 LEU A C 1
ATOM 714 O O . LEU A 1 91 ? 7.353 4.665 -27.811 1.00 78.56 91 LEU A O 1
ATOM 718 N N . GLY A 1 92 ? 7.894 3.997 -29.883 1.00 75.38 92 GLY A N 1
ATOM 719 C CA . GLY A 1 92 ? 6.974 2.863 -29.926 1.00 75.38 92 GLY A CA 1
ATOM 720 C C . GLY A 1 92 ? 7.697 1.543 -29.667 1.00 75.38 92 GLY A C 1
ATOM 721 O O . GLY A 1 92 ? 8.919 1.457 -29.759 1.00 75.38 92 GLY A O 1
ATOM 722 N N . SER A 1 93 ? 6.936 0.472 -29.436 1.00 68.56 93 SER A N 1
ATOM 723 C CA . SER A 1 93 ? 7.484 -0.884 -29.256 1.00 68.56 93 SER A CA 1
ATOM 724 C C . SER A 1 93 ? 8.349 -1.364 -30.432 1.00 68.56 93 SER A C 1
ATOM 726 O O . SER A 1 93 ? 9.276 -2.138 -30.236 1.00 68.56 93 SER A O 1
ATOM 728 N N . LYS A 1 94 ? 8.101 -0.865 -31.649 1.00 78.69 94 LYS A N 1
ATOM 729 C CA . LYS A 1 94 ? 8.902 -1.169 -32.850 1.00 78.69 94 LYS A CA 1
ATOM 730 C C . LYS A 1 94 ? 10.296 -0.539 -32.854 1.00 78.69 94 LYS A C 1
ATOM 732 O O . LYS A 1 94 ? 11.162 -0.964 -33.606 1.00 78.69 94 LYS A O 1
ATOM 737 N N . ASP A 1 95 ? 10.515 0.498 -32.052 1.00 83.12 95 ASP A N 1
ATOM 738 C CA . ASP A 1 95 ? 11.797 1.205 -31.991 1.00 83.12 95 ASP A CA 1
ATOM 739 C C . ASP A 1 95 ? 12.792 0.526 -31.034 1.00 83.12 95 ASP A C 1
ATOM 741 O O . ASP A 1 95 ? 13.957 0.909 -30.962 1.00 83.12 95 ASP A O 1
ATOM 745 N N . LEU A 1 96 ? 12.332 -0.485 -30.302 1.00 76.31 96 LEU A N 1
ATOM 746 C CA . LEU A 1 96 ? 12.995 -1.052 -29.139 1.00 76.31 96 LEU A CA 1
ATOM 747 C C . LEU A 1 96 ? 14.339 -1.705 -29.451 1.00 76.31 96 LEU A C 1
ATOM 749 O O . LEU A 1 96 ? 15.298 -1.503 -28.717 1.00 76.31 96 LEU A O 1
ATOM 753 N N . ASP A 1 97 ? 14.446 -2.404 -30.576 1.00 78.62 97 ASP A N 1
ATOM 754 C CA . ASP A 1 97 ? 15.701 -3.023 -31.011 1.00 78.62 97 ASP A CA 1
ATOM 755 C C . ASP A 1 97 ? 16.770 -1.971 -31.300 1.00 78.62 97 ASP A C 1
ATOM 757 O O . ASP A 1 97 ? 17.926 -2.123 -30.904 1.00 78.62 97 ASP A O 1
ATOM 761 N N . LEU A 1 98 ? 16.375 -0.859 -31.929 1.00 82.81 98 LEU A N 1
ATOM 762 C CA . LEU A 1 98 ? 17.297 0.241 -32.165 1.00 82.81 98 LEU A CA 1
ATOM 763 C C . LEU A 1 98 ? 17.689 0.916 -30.852 1.00 82.81 98 LEU A C 1
ATOM 765 O O . LEU A 1 98 ? 18.863 1.203 -30.644 1.00 82.81 98 LEU A O 1
ATOM 769 N N . VAL A 1 99 ? 16.723 1.149 -29.966 1.00 83.12 99 VAL A N 1
ATOM 770 C CA . VAL A 1 99 ? 16.975 1.705 -28.633 1.00 83.12 99 VAL A CA 1
ATOM 771 C C . VAL A 1 99 ? 17.987 0.848 -27.878 1.00 83.12 99 VAL A C 1
ATOM 773 O O . VAL A 1 99 ? 18.941 1.384 -27.324 1.00 83.12 99 VAL A O 1
ATOM 776 N N . LEU A 1 100 ? 17.832 -0.475 -27.903 1.00 77.94 100 LEU A N 1
ATOM 777 C CA . LEU A 1 100 ? 18.764 -1.408 -27.276 1.00 77.94 100 LEU A CA 1
ATOM 778 C C . LEU A 1 100 ? 20.162 -1.337 -27.882 1.00 77.94 100 LEU A C 1
ATOM 780 O O . LEU A 1 100 ? 21.147 -1.317 -27.142 1.00 77.94 100 LEU A O 1
ATOM 784 N N . ASN A 1 101 ? 20.259 -1.229 -29.206 1.00 82.00 101 ASN A N 1
ATOM 785 C CA . ASN A 1 101 ? 21.540 -1.042 -29.882 1.00 82.00 101 ASN A CA 1
ATOM 786 C C . ASN A 1 101 ? 22.193 0.292 -29.501 1.00 82.00 101 ASN A C 1
ATOM 788 O O . ASN A 1 101 ? 23.389 0.323 -29.222 1.00 82.00 101 ASN A O 1
ATOM 792 N N . ILE A 1 102 ? 21.419 1.379 -29.430 1.00 85.19 102 ILE A N 1
ATOM 793 C CA . ILE A 1 102 ? 21.914 2.697 -29.014 1.00 85.19 102 ILE A CA 1
ATOM 794 C C . ILE A 1 102 ? 22.383 2.657 -27.560 1.00 85.19 102 ILE A C 1
ATOM 796 O O . ILE A 1 102 ? 23.464 3.149 -27.265 1.00 85.19 102 ILE A O 1
ATOM 800 N N . ILE A 1 103 ? 21.620 2.042 -26.657 1.00 78.31 103 ILE A N 1
ATOM 801 C CA . ILE A 1 103 ? 22.001 1.916 -25.245 1.00 78.31 103 ILE A CA 1
ATOM 802 C C . ILE A 1 103 ? 23.244 1.054 -25.092 1.00 78.31 103 ILE A C 1
ATOM 804 O O . ILE A 1 103 ? 24.107 1.382 -24.292 1.00 78.31 103 ILE A O 1
ATOM 808 N N . THR A 1 104 ? 23.366 -0.017 -25.876 1.00 75.81 104 THR A N 1
ATOM 809 C CA . THR A 1 104 ? 24.572 -0.853 -25.888 1.00 75.81 104 THR A CA 1
ATOM 810 C C . THR A 1 104 ? 25.777 -0.046 -26.366 1.00 75.81 104 THR A C 1
ATOM 812 O O . THR A 1 104 ? 26.831 -0.090 -25.742 1.00 75.81 104 THR A O 1
ATOM 815 N N . LEU A 1 105 ? 25.611 0.737 -27.434 1.00 81.06 105 LEU A N 1
ATOM 816 C CA . LEU A 1 105 ? 26.651 1.615 -27.969 1.00 81.06 105 LEU A CA 1
ATOM 817 C C . LEU A 1 105 ? 27.044 2.721 -26.977 1.00 81.06 105 LEU A C 1
ATOM 819 O O . LEU A 1 105 ? 28.201 3.124 -26.917 1.00 81.06 105 LEU A O 1
ATOM 823 N N . LYS A 1 106 ? 26.072 3.227 -26.218 1.00 83.12 106 LYS A N 1
ATOM 824 C CA . LYS A 1 106 ? 26.226 4.307 -25.240 1.00 83.12 106 LYS A CA 1
ATOM 825 C C . LYS A 1 106 ? 26.342 3.806 -23.806 1.00 83.12 106 LYS A C 1
ATOM 827 O O . LYS A 1 106 ? 26.212 4.601 -22.882 1.00 83.12 106 LYS A O 1
ATOM 832 N N . ALA A 1 107 ? 26.607 2.515 -23.606 1.00 72.75 107 ALA A N 1
ATOM 833 C CA . ALA A 1 107 ? 26.627 1.922 -22.276 1.00 72.75 107 ALA A CA 1
ATOM 834 C C . ALA A 1 107 ? 27.669 2.602 -21.377 1.00 72.75 107 ALA A C 1
ATOM 836 O O . ALA A 1 107 ? 27.404 2.815 -20.201 1.00 72.75 107 ALA A O 1
ATOM 837 N N . ASP A 1 108 ? 28.805 3.030 -21.921 1.00 75.94 108 ASP A N 1
ATOM 838 C CA . ASP A 1 108 ? 29.868 3.694 -21.154 1.00 75.94 108 ASP A CA 1
ATOM 839 C C . ASP A 1 108 ? 29.695 5.227 -21.043 1.00 75.94 108 ASP A C 1
ATOM 841 O O . ASP A 1 108 ? 30.518 5.905 -20.432 1.00 75.94 108 ASP A O 1
ATOM 845 N N . ASP A 1 109 ? 28.631 5.793 -21.622 1.00 82.19 109 ASP A N 1
ATOM 846 C CA . ASP A 1 109 ? 28.351 7.234 -21.665 1.00 82.19 109 ASP A CA 1
ATOM 847 C C . ASP A 1 109 ? 27.297 7.605 -20.602 1.00 82.19 109 ASP A C 1
ATOM 849 O O . ASP A 1 109 ? 26.103 7.763 -20.882 1.00 82.19 109 ASP A O 1
ATOM 853 N N . ASP A 1 110 ? 27.738 7.695 -19.342 1.00 73.62 110 ASP A N 1
ATOM 854 C CA . ASP A 1 110 ? 26.866 7.968 -18.189 1.00 73.62 110 ASP A CA 1
ATOM 855 C C . ASP A 1 110 ? 26.128 9.311 -18.295 1.00 73.62 110 ASP A C 1
ATOM 857 O O . ASP A 1 110 ? 25.004 9.443 -17.803 1.00 73.62 110 ASP A O 1
ATOM 861 N N . GLU A 1 111 ? 26.724 10.315 -18.943 1.00 81.25 111 GLU A N 1
ATOM 862 C CA . GLU A 1 111 ? 26.083 11.614 -19.171 1.00 81.25 111 GLU A CA 1
ATOM 863 C C . GLU A 1 111 ? 24.923 11.487 -20.167 1.00 81.25 111 GLU A C 1
ATOM 865 O O . GLU A 1 111 ? 23.820 11.990 -19.910 1.00 81.25 111 GLU A O 1
ATOM 870 N N . TRP A 1 112 ? 25.130 10.768 -21.276 1.00 83.06 112 TRP A N 1
ATOM 871 C CA . TRP A 1 112 ? 24.073 10.510 -22.254 1.00 83.06 112 TRP A CA 1
ATOM 872 C C . TRP A 1 112 ? 22.922 9.714 -21.636 1.00 83.06 112 TRP A C 1
ATOM 874 O O . TRP A 1 112 ? 21.758 10.104 -21.770 1.00 83.06 112 TRP A O 1
ATOM 884 N N . ILE A 1 113 ? 23.234 8.650 -20.888 1.00 71.62 113 ILE A N 1
ATOM 885 C CA . ILE A 1 113 ? 22.219 7.838 -20.209 1.00 71.62 113 ILE A CA 1
ATOM 886 C C . ILE A 1 113 ? 21.440 8.707 -19.217 1.00 71.62 113 ILE A C 1
ATOM 888 O O . ILE A 1 113 ? 20.223 8.816 -19.332 1.00 71.62 113 ILE A O 1
ATOM 892 N N . ASN A 1 114 ? 22.094 9.421 -18.303 1.00 70.06 114 ASN A N 1
ATOM 893 C CA . ASN A 1 114 ? 21.365 10.205 -17.302 1.00 70.06 114 ASN A CA 1
ATOM 894 C C . ASN A 1 114 ? 20.516 11.339 -17.905 1.00 70.06 114 ASN A C 1
ATOM 896 O O . ASN A 1 114 ? 19.402 11.582 -17.434 1.00 70.06 114 ASN A O 1
ATOM 900 N N . SER A 1 115 ? 20.996 12.013 -18.954 1.00 77.25 115 SER A N 1
ATOM 901 C CA . SER A 1 115 ? 20.296 13.155 -19.565 1.00 77.25 115 SER A CA 1
ATOM 902 C C . SER A 1 115 ? 19.132 12.756 -20.481 1.00 77.25 115 SER A C 1
ATOM 904 O O . SER A 1 115 ? 18.120 13.464 -20.538 1.00 77.25 115 SER A O 1
ATOM 906 N N . ARG A 1 116 ? 19.246 11.630 -21.197 1.00 74.44 116 ARG A N 1
ATOM 907 C CA . ARG A 1 116 ? 18.274 11.214 -22.225 1.00 74.44 116 ARG A CA 1
ATOM 908 C C . ARG A 1 116 ? 17.390 10.056 -21.796 1.00 74.44 116 ARG A C 1
ATOM 910 O O . ARG A 1 116 ? 16.189 10.075 -22.080 1.00 74.44 116 ARG A O 1
ATOM 917 N N . TYR A 1 117 ? 17.953 9.082 -21.087 1.00 67.12 117 TYR A N 1
ATOM 918 C CA . TYR A 1 117 ? 17.236 7.884 -20.655 1.00 67.12 117 TYR A CA 1
ATOM 919 C C . TYR A 1 117 ? 16.136 8.219 -19.643 1.00 67.12 117 TYR A C 1
ATOM 921 O O . TYR A 1 117 ? 15.035 7.685 -19.729 1.00 67.12 117 TYR A O 1
ATOM 929 N N . SER A 1 118 ? 16.401 9.169 -18.740 1.00 63.81 118 SER A N 1
ATOM 930 C CA . SER A 1 118 ? 15.451 9.610 -17.711 1.00 63.81 118 SER A CA 1
ATOM 931 C C . SER A 1 118 ? 14.234 10.371 -18.259 1.00 63.81 118 SER A C 1
ATOM 933 O O . SER A 1 118 ? 13.192 10.384 -17.607 1.00 63.81 118 SER A O 1
ATOM 935 N N . ASN A 1 119 ? 14.358 10.989 -19.439 1.00 64.94 119 ASN A N 1
ATOM 936 C CA . ASN A 1 119 ? 13.340 11.879 -20.008 1.00 64.94 119 ASN A CA 1
ATOM 937 C C . ASN A 1 119 ? 12.518 11.247 -21.141 1.00 64.94 119 ASN A C 1
ATOM 939 O O . ASN A 1 119 ? 11.409 11.708 -21.400 1.00 64.94 119 ASN A O 1
ATOM 943 N N . THR A 1 120 ? 13.050 10.230 -21.830 1.00 64.12 120 THR A N 1
ATOM 944 C CA . THR A 1 120 ? 12.503 9.791 -23.133 1.00 64.12 120 THR A CA 1
ATOM 945 C C . THR A 1 120 ? 12.119 8.315 -23.179 1.00 64.12 120 THR A C 1
ATOM 947 O O . THR A 1 120 ? 11.278 7.921 -23.985 1.00 64.12 120 THR A O 1
ATOM 950 N N . LEU A 1 121 ? 12.733 7.480 -22.341 1.00 63.06 121 LEU A N 1
ATOM 951 C CA . LEU A 1 121 ? 12.506 6.039 -22.337 1.00 63.06 121 LEU A CA 1
ATOM 952 C C . LEU A 1 121 ? 11.650 5.634 -21.149 1.00 63.06 121 LEU A C 1
ATOM 954 O O . LEU A 1 121 ? 11.737 6.245 -20.093 1.00 63.06 121 LEU A O 1
ATOM 958 N N . PHE A 1 122 ? 10.849 4.583 -21.330 1.00 71.69 122 PHE A N 1
ATOM 959 C CA . PHE A 1 122 ? 10.198 3.850 -20.247 1.00 71.69 122 PHE A CA 1
ATOM 960 C C . PHE A 1 122 ? 11.146 2.728 -19.804 1.00 71.69 122 PHE A C 1
ATOM 962 O O . PHE A 1 122 ? 11.157 1.664 -20.435 1.00 71.69 122 PHE A O 1
ATOM 969 N N . PRO A 1 123 ? 11.959 2.917 -18.746 1.00 77.31 123 PRO A N 1
ATOM 970 C CA . PRO A 1 123 ? 12.962 1.926 -18.366 1.00 77.31 123 PRO A CA 1
ATOM 971 C C . PRO A 1 123 ? 12.421 0.514 -18.092 1.00 77.31 123 PRO A C 1
ATOM 973 O O . PRO A 1 123 ? 13.089 -0.455 -18.454 1.00 77.31 123 PRO A O 1
ATOM 976 N N . PRO A 1 124 ? 11.212 0.352 -17.522 1.00 80.19 124 PRO A N 1
ATOM 977 C CA . PRO A 1 124 ? 10.633 -0.961 -17.292 1.00 80.19 124 PRO A CA 1
ATOM 978 C C . PRO A 1 124 ? 10.397 -1.778 -18.558 1.00 80.19 124 PRO A C 1
ATOM 980 O O . PRO A 1 124 ? 10.717 -2.962 -18.583 1.00 80.19 124 PRO A O 1
ATOM 983 N N . ALA A 1 125 ? 9.878 -1.155 -19.621 1.00 80.50 125 ALA A N 1
ATOM 984 C CA . ALA A 1 125 ? 9.606 -1.844 -20.882 1.00 80.50 125 ALA A CA 1
ATOM 985 C C . ALA A 1 125 ? 10.897 -2.394 -21.507 1.00 80.50 125 ALA A C 1
ATOM 987 O O . ALA A 1 125 ? 10.909 -3.477 -22.097 1.00 80.50 125 ALA A O 1
ATOM 988 N N . LEU A 1 126 ? 12.001 -1.668 -21.320 1.00 79.56 126 LEU A N 1
ATOM 989 C CA . LEU A 1 126 ? 13.310 -2.085 -21.789 1.00 79.56 126 LEU A CA 1
ATOM 990 C C . LEU A 1 126 ? 13.844 -3.299 -21.025 1.00 79.56 126 LEU A C 1
ATOM 992 O O . LEU A 1 126 ? 14.307 -4.252 -21.648 1.00 79.56 126 LEU A O 1
ATOM 996 N N . ILE A 1 127 ? 13.744 -3.279 -19.693 1.00 84.81 127 ILE A N 1
ATOM 997 C CA . ILE A 1 127 ? 14.142 -4.407 -18.840 1.00 84.81 127 ILE A CA 1
ATOM 998 C C . ILE A 1 127 ? 13.317 -5.646 -19.194 1.00 84.81 127 ILE A C 1
ATOM 1000 O O . ILE A 1 127 ? 13.892 -6.718 -19.370 1.00 84.81 127 ILE A O 1
ATOM 1004 N N . VAL A 1 128 ? 11.996 -5.489 -19.370 1.00 85.44 128 VAL A N 1
ATOM 1005 C CA . VAL A 1 128 ? 11.108 -6.582 -19.798 1.00 85.44 128 VAL A CA 1
ATOM 1006 C C . VAL A 1 128 ? 11.595 -7.191 -21.107 1.00 85.44 128 VAL A C 1
ATOM 1008 O O . VAL A 1 128 ? 11.789 -8.398 -21.202 1.00 85.44 128 VAL A O 1
ATOM 1011 N N . THR A 1 129 ? 11.862 -6.349 -22.101 1.00 82.31 129 THR A N 1
ATOM 1012 C CA . THR A 1 129 ? 12.236 -6.821 -23.437 1.00 82.31 129 THR A CA 1
ATOM 1013 C C . THR A 1 129 ? 13.600 -7.489 -23.454 1.00 82.31 129 THR A C 1
ATOM 1015 O O . THR A 1 129 ? 13.765 -8.536 -24.075 1.00 82.31 129 THR A O 1
ATOM 1018 N N . LEU A 1 130 ? 14.592 -6.916 -22.771 1.00 82.12 130 LEU A N 1
ATOM 1019 C CA . LEU A 1 130 ? 15.906 -7.546 -22.649 1.00 82.12 130 LEU A CA 1
ATOM 1020 C C . LEU A 1 130 ? 15.815 -8.891 -21.937 1.00 82.12 130 LEU A C 1
ATOM 1022 O O . LEU A 1 130 ? 16.465 -9.849 -22.349 1.00 82.12 130 LEU A O 1
ATOM 1026 N N . GLY A 1 131 ? 14.979 -8.974 -20.905 1.00 85.00 131 GLY A N 1
ATOM 1027 C CA . GLY A 1 131 ? 14.709 -10.221 -20.216 1.00 85.00 131 GLY A CA 1
ATOM 1028 C C . GLY A 1 131 ? 14.016 -11.258 -21.107 1.00 85.00 131 GLY A C 1
ATOM 1029 O O . GLY A 1 131 ? 14.432 -12.412 -21.125 1.00 85.00 131 GLY A O 1
ATOM 1030 N N . GLU A 1 132 ? 13.026 -10.859 -21.913 1.00 86.31 132 GLU A N 1
ATOM 1031 C CA . GLU A 1 132 ? 12.369 -11.731 -22.906 1.00 86.31 132 GLU A CA 1
ATOM 1032 C C . GLU A 1 132 ? 13.333 -12.210 -24.002 1.00 86.31 132 GLU A C 1
ATOM 1034 O O . GLU A 1 132 ? 13.218 -13.336 -24.484 1.00 86.31 132 GLU A O 1
ATOM 1039 N N . LYS A 1 133 ? 14.329 -11.390 -24.353 1.00 84.56 133 LYS A N 1
ATOM 1040 C CA . LYS A 1 133 ? 15.420 -11.746 -25.273 1.00 84.56 133 LYS A CA 1
ATOM 1041 C C . LYS A 1 133 ? 16.554 -12.542 -24.622 1.00 84.56 133 LYS A C 1
ATOM 1043 O O . LYS A 1 133 ? 17.521 -12.871 -25.304 1.00 84.56 133 LYS A O 1
ATOM 1048 N N . ASN A 1 134 ? 16.446 -12.863 -23.332 1.00 87.69 134 ASN A N 1
ATOM 1049 C CA . ASN A 1 134 ? 17.470 -13.559 -22.552 1.00 87.69 134 ASN A CA 1
ATOM 1050 C C . ASN A 1 134 ? 18.822 -12.807 -22.471 1.00 87.69 134 ASN A C 1
ATOM 1052 O O . ASN A 1 134 ? 19.876 -13.408 -22.269 1.00 87.69 134 ASN A O 1
ATOM 1056 N N . GLU A 1 135 ? 18.813 -11.476 -22.591 1.00 85.31 135 GLU A N 1
ATOM 1057 C CA . GLU A 1 135 ? 19.986 -10.607 -22.421 1.00 85.31 135 GLU A CA 1
ATOM 1058 C C . GLU A 1 135 ? 20.121 -10.133 -20.957 1.00 85.31 135 GLU A C 1
ATOM 1060 O O . GLU A 1 135 ? 20.239 -8.939 -20.668 1.00 85.31 135 GLU A O 1
ATOM 1065 N N . LEU A 1 136 ? 20.090 -11.078 -20.008 1.00 90.31 136 LEU A N 1
ATOM 1066 C CA . LEU A 1 136 ? 19.941 -10.796 -18.571 1.00 90.31 136 LEU A CA 1
ATOM 1067 C C . LEU A 1 136 ? 21.029 -9.878 -17.994 1.00 90.31 136 LEU A C 1
ATOM 1069 O O . LEU A 1 136 ? 20.706 -8.975 -17.233 1.00 90.31 136 LEU A O 1
ATOM 1073 N N . ALA A 1 137 ? 22.294 -10.032 -18.398 1.00 88.06 137 ALA A N 1
ATOM 1074 C CA . ALA A 1 137 ? 23.383 -9.180 -17.903 1.00 88.06 137 ALA A CA 1
ATOM 1075 C C . ALA A 1 137 ? 23.203 -7.698 -18.292 1.00 88.06 137 ALA A C 1
ATOM 1077 O O . ALA A 1 137 ? 23.521 -6.795 -17.518 1.00 88.06 137 ALA A O 1
ATOM 1078 N N . ARG A 1 138 ? 22.659 -7.434 -19.489 1.00 81.94 138 ARG A N 1
ATOM 1079 C CA . ARG A 1 138 ? 22.339 -6.070 -19.937 1.00 81.94 138 ARG A CA 1
ATOM 1080 C C . ARG A 1 138 ? 21.100 -5.542 -19.231 1.00 81.94 138 ARG A C 1
ATOM 1082 O O . ARG A 1 138 ? 21.108 -4.399 -18.780 1.00 81.94 138 ARG A O 1
ATOM 1089 N N . ALA A 1 139 ? 20.064 -6.373 -19.107 1.00 87.62 139 ALA A N 1
ATOM 1090 C CA . ALA A 1 139 ? 18.866 -6.033 -18.347 1.00 87.62 139 ALA A CA 1
ATOM 1091 C C . ALA A 1 139 ? 19.214 -5.648 -16.902 1.00 87.62 139 ALA A C 1
ATOM 1093 O O . ALA A 1 139 ? 18.723 -4.634 -16.416 1.00 87.62 139 ALA A O 1
ATOM 1094 N N . GLU A 1 140 ? 20.112 -6.393 -16.253 1.00 90.75 140 GLU A N 1
ATOM 1095 C CA . GLU A 1 140 ? 20.581 -6.115 -14.896 1.00 90.75 140 GLU A CA 1
ATOM 1096 C C . GLU A 1 140 ? 21.376 -4.805 -14.821 1.00 90.75 140 GLU A C 1
ATOM 1098 O O . GLU A 1 140 ? 21.119 -3.982 -13.945 1.00 90.75 140 GLU A O 1
ATOM 1103 N N . ALA A 1 141 ? 22.312 -4.569 -15.748 1.00 86.19 141 ALA A N 1
ATOM 1104 C CA . ALA A 1 141 ? 23.094 -3.331 -15.778 1.00 86.19 141 ALA A CA 1
ATOM 1105 C C . ALA A 1 141 ? 22.195 -2.093 -15.923 1.00 86.19 141 ALA A C 1
ATOM 1107 O O . ALA A 1 141 ? 22.399 -1.082 -15.248 1.00 86.19 141 ALA A O 1
ATOM 1108 N N . ILE A 1 142 ? 21.165 -2.190 -16.765 1.00 84.19 142 ILE A N 1
ATOM 1109 C CA . ILE A 1 142 ? 20.162 -1.139 -16.926 1.00 84.19 142 ILE A CA 1
ATOM 1110 C C . ILE A 1 142 ? 19.297 -1.024 -15.675 1.00 84.19 142 ILE A C 1
ATOM 1112 O O . ILE A 1 142 ? 19.098 0.086 -15.196 1.00 84.19 142 ILE A O 1
ATOM 1116 N N . ALA A 1 143 ? 18.809 -2.134 -15.120 1.00 89.12 143 ALA A N 1
ATOM 1117 C CA . ALA A 1 143 ? 18.018 -2.138 -13.893 1.00 89.12 143 ALA A CA 1
ATOM 1118 C C . ALA A 1 143 ? 18.774 -1.485 -12.729 1.00 89.12 143 ALA A C 1
ATOM 1120 O O . ALA A 1 143 ? 18.184 -0.707 -11.985 1.00 89.12 143 ALA A O 1
ATOM 1121 N N . ARG A 1 144 ? 20.086 -1.728 -12.617 1.00 90.94 144 ARG A N 1
ATOM 1122 C CA . ARG A 1 144 ? 20.958 -1.099 -11.622 1.00 90.94 144 ARG A CA 1
ATOM 1123 C C . ARG A 1 144 ? 21.048 0.407 -11.823 1.00 90.94 144 ARG A C 1
ATOM 1125 O O . ARG A 1 144 ? 20.793 1.144 -10.883 1.00 90.94 144 ARG A O 1
ATOM 1132 N N . ARG A 1 145 ? 21.308 0.873 -13.050 1.00 84.31 145 ARG A N 1
ATOM 1133 C CA . ARG A 1 145 ? 21.332 2.317 -13.349 1.00 84.31 145 ARG A CA 1
ATOM 1134 C C . ARG A 1 145 ? 19.979 2.974 -13.121 1.00 84.31 145 ARG A C 1
ATOM 1136 O O . ARG A 1 145 ? 19.912 4.059 -12.562 1.00 84.31 145 ARG A O 1
ATOM 1143 N N . VAL A 1 146 ? 18.894 2.311 -13.522 1.00 82.94 146 VAL A N 1
ATOM 1144 C CA . VAL A 1 146 ? 17.530 2.774 -13.254 1.00 82.94 146 VAL A CA 1
ATOM 1145 C C . VAL A 1 146 ? 17.329 2.915 -11.767 1.00 82.94 146 VAL A C 1
ATOM 1147 O O . VAL A 1 146 ? 16.874 3.972 -11.346 1.00 82.94 146 VAL A O 1
ATOM 1150 N N . LEU A 1 147 ? 17.679 1.892 -10.987 1.00 86.12 147 LEU A N 1
ATOM 1151 C CA . LEU A 1 147 ? 17.609 1.959 -9.542 1.00 86.12 147 LEU A CA 1
ATOM 1152 C C . LEU A 1 147 ? 18.432 3.150 -9.056 1.00 86.12 147 LEU A C 1
ATOM 1154 O O . LEU A 1 147 ? 17.828 4.038 -8.495 1.00 86.12 147 LEU A O 1
ATOM 1158 N N . ASP A 1 148 ? 19.717 3.277 -9.373 1.00 85.38 148 ASP A N 1
ATOM 1159 C CA . ASP A 1 148 ? 20.568 4.380 -8.900 1.00 85.38 148 ASP A CA 1
ATOM 1160 C C . ASP A 1 148 ? 20.020 5.783 -9.246 1.00 85.38 148 ASP A C 1
ATOM 1162 O O . ASP A 1 148 ? 19.984 6.670 -8.389 1.00 85.38 148 ASP A O 1
ATOM 1166 N N . THR A 1 149 ? 19.527 5.993 -10.472 1.00 79.38 149 THR A N 1
ATOM 1167 C CA . THR A 1 149 ? 18.980 7.286 -10.922 1.00 79.38 149 THR A CA 1
ATOM 1168 C C . THR A 1 149 ? 17.583 7.564 -10.357 1.00 79.38 149 THR A C 1
ATOM 1170 O O . THR A 1 149 ? 17.234 8.713 -10.076 1.00 79.38 149 THR A O 1
ATOM 1173 N N . THR A 1 150 ? 16.743 6.534 -10.221 1.00 74.19 150 THR A N 1
ATOM 1174 C CA . THR A 1 150 ? 15.353 6.672 -9.756 1.00 74.19 150 THR A CA 1
ATOM 1175 C C . THR A 1 150 ? 15.199 6.441 -8.263 1.00 74.19 150 THR A C 1
ATOM 1177 O O . THR A 1 150 ? 14.158 6.800 -7.727 1.00 74.19 150 THR A O 1
ATOM 1180 N N . LEU A 1 151 ? 16.222 5.941 -7.569 1.00 77.81 151 LEU A N 1
ATOM 1181 C CA . LEU A 1 151 ? 16.200 5.629 -6.144 1.00 77.81 151 LEU A CA 1
ATOM 1182 C C . LEU A 1 151 ? 15.714 6.817 -5.314 1.00 77.81 151 LEU A C 1
ATOM 1184 O O . LEU A 1 151 ? 14.845 6.594 -4.482 1.00 77.81 151 LEU A O 1
ATOM 1188 N N . PRO A 1 152 ? 16.142 8.077 -5.547 1.00 78.94 152 PRO A N 1
ATOM 1189 C CA . PRO A 1 152 ? 15.613 9.205 -4.780 1.00 78.94 152 PRO A CA 1
ATOM 1190 C C . PRO A 1 152 ? 14.103 9.419 -4.961 1.00 78.94 152 PRO A C 1
ATOM 1192 O O . PRO A 1 152 ? 13.471 9.982 -4.079 1.00 78.94 152 PRO A O 1
ATOM 1195 N N . LYS A 1 153 ? 13.532 8.979 -6.092 1.00 70.12 153 LYS A N 1
ATOM 1196 C CA . LYS A 1 153 ? 12.097 9.060 -6.423 1.00 70.12 153 LYS A CA 1
ATOM 1197 C C . LYS A 1 153 ? 11.318 7.792 -6.050 1.00 70.12 153 LYS A C 1
ATOM 1199 O O . LYS A 1 153 ? 10.107 7.853 -5.891 1.00 70.12 153 LYS A O 1
ATOM 1204 N N . LEU A 1 154 ? 11.991 6.642 -5.993 1.00 69.50 154 LEU A N 1
ATOM 1205 C CA . LEU A 1 154 ? 11.435 5.352 -5.567 1.00 69.50 154 LEU A CA 1
ATOM 1206 C C . LEU A 1 154 ? 11.568 5.135 -4.060 1.00 69.50 154 LEU A C 1
ATOM 1208 O O . LEU A 1 154 ? 10.944 4.227 -3.516 1.00 69.50 154 LEU A O 1
ATOM 1212 N N . ARG A 1 155 ? 12.378 5.963 -3.394 1.00 77.88 155 ARG A N 1
ATOM 1213 C CA . ARG A 1 155 ? 12.477 6.054 -1.946 1.00 77.88 155 ARG A CA 1
ATOM 1214 C C . ARG A 1 155 ? 11.138 6.544 -1.424 1.00 77.88 155 ARG A C 1
ATOM 1216 O O . ARG A 1 155 ? 10.906 7.741 -1.333 1.00 77.88 155 ARG A O 1
ATOM 1223 N N . LEU A 1 156 ? 10.288 5.586 -1.083 1.00 80.94 156 LEU A N 1
ATOM 1224 C CA . LEU A 1 156 ? 8.973 5.873 -0.546 1.00 80.94 156 LEU A CA 1
ATOM 1225 C C . LEU A 1 156 ? 9.094 6.741 0.714 1.00 80.94 156 LEU A C 1
ATOM 1227 O O . LEU A 1 156 ? 9.834 6.431 1.656 1.00 80.94 156 LEU A O 1
ATOM 1231 N N . GLU A 1 157 ? 8.360 7.840 0.716 1.00 81.44 157 GLU A N 1
ATOM 1232 C CA . GLU A 1 157 ? 8.116 8.700 1.862 1.00 81.44 157 GLU A CA 1
ATOM 1233 C C . GLU A 1 157 ? 6.704 8.439 2.396 1.00 81.44 157 GLU A C 1
ATOM 1235 O O . GLU A 1 157 ? 5.848 7.893 1.704 1.00 81.44 157 GLU A O 1
ATOM 1240 N N . ILE A 1 158 ? 6.421 8.831 3.641 1.00 77.38 158 ILE A N 1
ATOM 1241 C CA . ILE A 1 158 ? 5.045 8.758 4.171 1.00 77.38 158 ILE A CA 1
ATOM 1242 C C . ILE A 1 158 ? 4.089 9.578 3.299 1.00 77.38 158 ILE A C 1
ATOM 1244 O O . ILE A 1 158 ? 2.944 9.178 3.088 1.00 77.38 158 ILE A O 1
ATOM 1248 N N . ASP A 1 159 ? 4.571 10.703 2.776 1.00 77.69 159 ASP A N 1
ATOM 1249 C CA . ASP A 1 159 ? 3.779 11.626 1.971 1.00 77.69 159 ASP A CA 1
ATOM 1250 C C . ASP A 1 159 ? 3.378 11.019 0.617 1.00 77.69 159 ASP A C 1
ATOM 1252 O O . ASP A 1 159 ? 2.324 11.371 0.084 1.00 77.69 159 ASP A O 1
ATOM 1256 N N . ASP A 1 160 ? 4.118 10.020 0.116 1.00 74.69 160 ASP A N 1
ATOM 1257 C CA . ASP A 1 160 ? 3.733 9.253 -1.079 1.00 74.69 160 ASP A CA 1
ATOM 1258 C C . ASP A 1 160 ? 2.451 8.437 -0.874 1.00 74.69 160 ASP A C 1
ATOM 1260 O O . ASP A 1 160 ? 1.827 7.986 -1.839 1.00 74.69 160 ASP A O 1
ATOM 1264 N N . PHE A 1 161 ? 2.038 8.263 0.382 1.00 72.25 161 PHE A N 1
ATOM 1265 C CA . PHE A 1 161 ? 0.800 7.602 0.755 1.00 72.25 161 PHE A CA 1
ATOM 1266 C C . PHE A 1 161 ? -0.347 8.577 1.107 1.00 72.25 161 PHE A C 1
ATOM 1268 O O . PHE A 1 161 ? -1.406 8.133 1.564 1.00 72.25 161 PHE A O 1
ATOM 1275 N N . SER A 1 162 ? -0.171 9.894 0.913 1.00 67.62 162 SER A N 1
ATOM 1276 C CA . SER A 1 162 ? -1.190 10.910 1.234 1.00 67.62 162 SER A CA 1
ATOM 1277 C C . SER A 1 162 ? -2.502 10.707 0.456 1.00 67.62 162 SER A C 1
ATOM 1279 O O . SER A 1 162 ? -2.537 10.453 -0.753 1.00 67.62 162 SER A O 1
ATOM 1281 N N . THR A 1 163 ? -3.616 10.906 1.170 1.00 54.59 163 THR A N 1
ATOM 1282 C CA . THR A 1 163 ? -5.003 10.847 0.681 1.00 54.59 163 THR A CA 1
ATOM 1283 C C . THR A 1 163 ? -5.295 11.763 -0.501 1.00 54.59 163 THR A C 1
ATOM 1285 O O . THR A 1 163 ? -6.189 11.446 -1.280 1.00 54.59 163 THR A O 1
ATOM 1288 N N . SER A 1 164 ? -4.552 12.859 -0.686 1.00 53.28 164 SER A N 1
ATOM 1289 C CA . SER A 1 164 ? -4.791 13.794 -1.799 1.00 53.28 164 SER A CA 1
ATOM 1290 C C . SER A 1 164 ? -4.627 13.140 -3.183 1.00 53.28 164 SER A C 1
ATOM 1292 O O . SER A 1 164 ? -5.323 13.509 -4.135 1.00 53.28 164 SER A O 1
ATOM 1294 N N . MET A 1 165 ? -3.771 12.115 -3.277 1.00 53.84 165 MET A N 1
ATOM 1295 C CA . MET A 1 165 ? -3.603 11.265 -4.459 1.00 53.84 165 MET A CA 1
ATOM 1296 C C . MET A 1 165 ? -4.695 10.189 -4.560 1.00 53.84 165 MET A C 1
ATOM 1298 O O . MET A 1 165 ? -5.141 9.871 -5.658 1.00 53.84 165 MET A O 1
ATOM 1302 N N . VAL A 1 166 ? -5.154 9.651 -3.427 1.00 55.34 166 VAL A N 1
ATOM 1303 C CA . VAL A 1 166 ? -6.100 8.521 -3.365 1.00 55.34 166 VAL A CA 1
ATOM 1304 C C . VAL A 1 166 ? -7.553 8.961 -3.575 1.00 55.34 166 VAL A C 1
ATOM 1306 O O . VAL A 1 166 ? -8.307 8.270 -4.251 1.00 55.34 166 VAL A O 1
ATOM 1309 N N . GLU A 1 167 ? -7.966 10.114 -3.043 1.00 57.66 167 GLU A N 1
ATOM 1310 C CA . GLU A 1 167 ? -9.352 10.603 -3.158 1.00 57.66 167 GLU A CA 1
ATOM 1311 C C . GLU A 1 167 ? -9.711 11.058 -4.580 1.00 57.66 167 GLU A C 1
ATOM 1313 O O . GLU A 1 167 ? -10.877 10.996 -4.971 1.00 57.66 167 GLU A O 1
ATOM 1318 N N . ASN A 1 168 ? -8.716 11.476 -5.367 1.00 58.12 168 ASN A N 1
ATOM 1319 C CA . ASN A 1 168 ? -8.904 11.935 -6.745 1.00 58.12 168 ASN A CA 1
ATOM 1320 C C . ASN A 1 168 ? -8.655 10.845 -7.795 1.00 58.12 168 ASN A C 1
ATOM 1322 O O . ASN A 1 168 ? -8.911 11.074 -8.979 1.00 58.12 168 ASN A O 1
ATOM 1326 N N . GLN A 1 169 ? -8.163 9.669 -7.394 1.00 57.75 169 GLN A N 1
ATOM 1327 C CA . GLN A 1 169 ? -7.983 8.546 -8.304 1.00 57.75 169 GLN A CA 1
ATOM 1328 C C . GLN A 1 169 ? -9.155 7.563 -8.196 1.00 57.75 169 GLN A C 1
ATOM 1330 O O . GLN A 1 169 ? -9.665 7.301 -7.106 1.00 57.75 169 GLN A O 1
ATOM 1335 N N . PRO A 1 170 ? -9.637 7.020 -9.326 1.00 58.12 170 PRO A N 1
ATOM 1336 C CA . PRO A 1 170 ? -10.704 6.033 -9.288 1.00 58.12 170 PRO A CA 1
ATOM 1337 C C . PRO A 1 170 ? -10.224 4.793 -8.516 1.00 58.12 170 PRO A C 1
ATOM 1339 O O . PRO A 1 170 ? -9.050 4.439 -8.572 1.00 58.12 170 PRO A O 1
ATOM 1342 N N . ARG A 1 171 ? -11.120 4.125 -7.773 1.00 56.59 171 ARG A N 1
ATOM 1343 C CA . ARG A 1 171 ? -10.783 2.954 -6.928 1.00 56.59 171 ARG A CA 1
ATOM 1344 C C . ARG A 1 171 ? -10.061 1.826 -7.672 1.00 56.59 171 ARG A C 1
ATOM 1346 O O . ARG A 1 171 ? -9.430 0.994 -7.039 1.00 56.59 171 ARG A O 1
ATOM 1353 N N . ASP A 1 172 ? -10.184 1.777 -8.993 1.00 61.44 172 ASP A N 1
ATOM 1354 C CA . ASP A 1 172 ? -9.531 0.800 -9.855 1.00 61.44 172 ASP A CA 1
ATOM 1355 C C . ASP A 1 172 ? -8.192 1.287 -10.430 1.00 61.44 172 ASP A C 1
ATOM 1357 O O . ASP A 1 172 ? -7.573 0.556 -11.196 1.00 61.44 172 ASP A O 1
ATOM 1361 N N . ALA A 1 173 ? -7.714 2.482 -10.069 1.00 55.50 173 ALA A N 1
ATOM 1362 C CA . ALA A 1 173 ? -6.432 3.015 -10.526 1.00 55.50 173 ALA A CA 1
ATOM 1363 C C . ALA A 1 173 ? -5.272 2.084 -10.163 1.00 55.50 173 ALA A C 1
ATOM 1365 O O . ALA A 1 173 ? -4.376 1.887 -10.979 1.00 55.50 173 ALA A O 1
ATOM 1366 N N . TYR A 1 174 ? -5.337 1.440 -8.996 1.00 53.72 174 TYR A N 1
ATOM 1367 C CA . TYR A 1 174 ? -4.340 0.461 -8.573 1.00 53.72 174 TYR A CA 1
ATOM 1368 C C . TYR A 1 174 ? -4.408 -0.834 -9.403 1.00 53.72 174 TYR A C 1
ATOM 1370 O O . TYR A 1 174 ? -3.387 -1.360 -9.826 1.00 53.72 174 TYR A O 1
ATOM 1378 N N . SER A 1 175 ? -5.606 -1.308 -9.762 1.00 55.53 175 SER A N 1
ATOM 1379 C CA . SER A 1 175 ? -5.774 -2.477 -10.645 1.00 55.53 175 SER A CA 1
ATOM 1380 C C . SER A 1 175 ? -5.415 -2.175 -12.113 1.00 55.53 175 SER A C 1
ATOM 1382 O O . SER A 1 175 ? -4.890 -3.031 -12.830 1.00 55.53 175 SER A O 1
ATOM 1384 N N . ARG A 1 176 ? -5.660 -0.939 -12.572 1.00 52.12 176 ARG A N 1
ATOM 1385 C CA . ARG A 1 176 ? -5.260 -0.432 -13.899 1.00 52.12 176 ARG A CA 1
ATOM 1386 C C . ARG A 1 176 ? -3.781 -0.041 -13.975 1.00 52.12 176 ARG A C 1
ATOM 1388 O O . ARG A 1 176 ? -3.261 0.103 -15.081 1.00 52.12 176 ARG A O 1
ATOM 1395 N N . ALA A 1 177 ? -3.091 0.054 -12.836 1.00 51.16 177 ALA A N 1
ATOM 1396 C CA . ALA A 1 177 ? -1.651 0.306 -12.744 1.00 51.16 177 ALA A CA 1
ATOM 1397 C C . ALA A 1 177 ? -0.791 -0.813 -13.356 1.00 51.16 177 ALA A C 1
ATOM 1399 O O . ALA A 1 177 ? 0.425 -0.678 -13.438 1.00 51.16 177 ALA A O 1
ATOM 1400 N N . SER A 1 178 ? -1.396 -1.909 -13.820 1.00 48.72 178 SER A N 1
ATOM 1401 C CA . SER A 1 178 ? -0.716 -2.928 -14.623 1.00 48.72 178 SER A CA 1
ATOM 1402 C C . SER A 1 178 ? -0.171 -2.377 -15.952 1.00 48.72 178 SER A C 1
ATOM 1404 O O . SER A 1 178 ? 0.841 -2.880 -16.443 1.00 48.72 178 SER A O 1
ATOM 1406 N N . SER A 1 179 ? -0.767 -1.314 -16.513 1.00 57.75 179 SER A N 1
ATOM 1407 C CA . SER A 1 179 ? -0.231 -0.643 -17.706 1.00 57.75 179 SER A CA 1
ATOM 1408 C C . SER A 1 179 ? 0.910 0.311 -17.349 1.00 57.75 179 SER A C 1
ATOM 1410 O O . SER A 1 179 ? 0.799 1.124 -16.431 1.00 57.75 179 SER A O 1
ATOM 1412 N N . TRP A 1 180 ? 2.053 0.201 -18.038 1.00 61.12 180 TRP A N 1
ATOM 1413 C CA . TRP A 1 180 ? 3.195 1.117 -17.849 1.00 61.12 180 TRP A CA 1
ATOM 1414 C C . TRP A 1 180 ? 2.857 2.543 -18.283 1.00 61.12 180 TRP A C 1
ATOM 1416 O O . TRP A 1 180 ? 3.399 3.481 -17.721 1.00 61.12 180 TRP A O 1
ATOM 1426 N N . ASP A 1 181 ? 1.872 2.714 -19.160 1.00 55.59 181 ASP A N 1
ATOM 1427 C CA . ASP A 1 181 ? 1.497 4.017 -19.712 1.00 55.59 181 ASP A CA 1
ATOM 1428 C C . ASP A 1 181 ? 0.656 4.882 -18.754 1.00 55.59 181 ASP A C 1
ATOM 1430 O O . ASP A 1 181 ? 0.318 6.022 -19.079 1.00 55.59 181 ASP A O 1
ATOM 1434 N N . TYR A 1 182 ? 0.281 4.358 -17.582 1.00 52.91 182 TYR A N 1
ATOM 1435 C CA . TYR A 1 182 ? -0.520 5.097 -16.609 1.00 52.91 182 TYR A CA 1
ATOM 1436 C C . TYR A 1 182 ? 0.387 5.848 -15.622 1.00 52.91 182 TYR A C 1
ATOM 1438 O O . TYR A 1 182 ? 1.267 5.218 -15.034 1.00 52.91 182 TYR A O 1
ATOM 1446 N N . PRO A 1 183 ? 0.188 7.162 -15.386 1.00 56.19 183 PRO A N 1
ATOM 1447 C CA . PRO A 1 183 ? 0.916 7.895 -14.355 1.00 56.19 183 PRO A CA 1
ATOM 1448 C C . PRO A 1 183 ? 0.521 7.357 -12.975 1.00 56.19 183 PRO A C 1
ATOM 1450 O O . PRO A 1 183 ? -0.489 7.739 -12.386 1.00 56.19 183 PRO A O 1
ATOM 1453 N N . THR A 1 184 ? 1.304 6.403 -12.488 1.00 64.19 184 THR A N 1
ATOM 1454 C CA . THR A 1 184 ? 1.127 5.733 -11.203 1.00 64.19 184 THR A CA 1
ATOM 1455 C C . THR A 1 184 ? 1.821 6.508 -10.087 1.00 64.19 184 THR A C 1
ATOM 1457 O O . THR A 1 184 ? 2.840 7.165 -10.309 1.00 64.19 184 THR A O 1
ATOM 1460 N N . CYS A 1 185 ? 1.273 6.438 -8.870 1.00 75.12 185 CYS A N 1
ATOM 1461 C CA . CYS A 1 185 ? 1.930 6.989 -7.684 1.00 75.12 185 CYS A CA 1
ATOM 1462 C C . CYS A 1 185 ? 3.250 6.248 -7.387 1.00 75.12 185 CYS A C 1
ATOM 1464 O O . CYS A 1 185 ? 3.483 5.139 -7.884 1.00 75.12 185 CYS A O 1
ATOM 1466 N N . ALA A 1 186 ? 4.122 6.851 -6.571 1.00 81.25 186 ALA A N 1
ATOM 1467 C CA . ALA A 1 186 ? 5.428 6.284 -6.224 1.00 81.25 186 ALA A CA 1
ATOM 1468 C C . ALA A 1 186 ? 5.320 4.863 -5.639 1.00 81.25 186 ALA A C 1
ATOM 1470 O O . ALA A 1 186 ? 6.096 3.988 -6.019 1.00 81.25 186 ALA A O 1
ATOM 1471 N N . VAL A 1 187 ? 4.297 4.606 -4.814 1.00 84.69 187 VAL A N 1
ATOM 1472 C CA . VAL A 1 187 ? 4.007 3.292 -4.208 1.00 84.69 187 VAL A CA 1
ATOM 1473 C C . VAL A 1 187 ? 3.774 2.214 -5.270 1.00 84.69 187 VAL A C 1
ATOM 1475 O O . VAL A 1 187 ? 4.411 1.163 -5.242 1.00 84.69 187 VAL A O 1
ATOM 1478 N N . ALA A 1 188 ? 2.919 2.489 -6.256 1.00 82.88 188 ALA A N 1
ATOM 1479 C CA . ALA A 1 188 ? 2.656 1.549 -7.339 1.00 82.88 188 ALA A CA 1
ATOM 1480 C C . ALA A 1 188 ? 3.902 1.340 -8.218 1.00 82.88 188 ALA A C 1
ATOM 1482 O O . ALA A 1 188 ? 4.199 0.210 -8.599 1.00 82.88 188 ALA A O 1
ATOM 1483 N N . ASN A 1 189 ? 4.682 2.391 -8.496 1.00 83.25 189 ASN A N 1
ATOM 1484 C CA . ASN A 1 189 ? 5.953 2.243 -9.216 1.00 83.25 189 ASN A CA 1
ATOM 1485 C C . ASN A 1 189 ? 6.933 1.346 -8.457 1.00 83.25 189 ASN A C 1
ATOM 1487 O O . ASN A 1 189 ? 7.524 0.454 -9.060 1.00 83.25 189 ASN A O 1
ATOM 1491 N N . PHE A 1 190 ? 7.067 1.537 -7.146 1.00 90.06 190 PHE A N 1
ATOM 1492 C CA . PHE A 1 190 ? 7.903 0.705 -6.288 1.00 90.06 190 PHE A CA 1
ATOM 1493 C C . PHE A 1 190 ? 7.511 -0.777 -6.363 1.00 90.06 190 PHE A C 1
ATOM 1495 O O . PHE A 1 190 ? 8.360 -1.614 -6.666 1.00 90.06 190 PHE A O 1
ATOM 1502 N N . VAL A 1 191 ? 6.225 -1.097 -6.173 1.00 91.25 191 VAL A N 1
ATOM 1503 C CA . VAL A 1 191 ? 5.693 -2.472 -6.261 1.00 91.25 191 VAL A CA 1
ATOM 1504 C C . VAL A 1 191 ? 5.991 -3.086 -7.635 1.00 91.25 191 VAL A C 1
ATOM 1506 O O . VAL A 1 191 ? 6.440 -4.228 -7.732 1.00 91.25 191 VAL A O 1
ATOM 1509 N N . ARG A 1 192 ? 5.822 -2.312 -8.712 1.00 88.00 192 ARG A N 1
ATOM 1510 C CA . ARG A 1 192 ? 6.082 -2.772 -10.083 1.00 88.00 192 ARG A CA 1
ATOM 1511 C C . ARG A 1 192 ? 7.560 -3.026 -10.360 1.00 88.00 192 ARG A C 1
ATOM 1513 O O . ARG A 1 192 ? 7.882 -4.039 -10.974 1.00 88.00 192 ARG A O 1
ATOM 1520 N N . TYR A 1 193 ? 8.452 -2.129 -9.938 1.00 90.62 193 TYR A N 1
ATOM 1521 C CA . TYR A 1 193 ? 9.896 -2.339 -10.078 1.00 90.62 193 TYR A CA 1
ATOM 1522 C C . TYR A 1 193 ? 10.358 -3.549 -9.268 1.00 90.62 193 TYR A C 1
ATOM 1524 O O . TYR A 1 193 ? 11.173 -4.324 -9.760 1.00 90.62 193 TYR A O 1
ATOM 1532 N N . LEU A 1 194 ? 9.794 -3.754 -8.077 1.00 94.25 194 LEU A N 1
ATOM 1533 C CA . LEU A 1 194 ? 10.088 -4.924 -7.261 1.00 94.25 194 LEU A CA 1
ATOM 1534 C C . LEU A 1 194 ? 9.677 -6.232 -7.959 1.00 94.25 194 LEU A C 1
ATOM 1536 O O . LEU A 1 194 ? 10.508 -7.129 -8.084 1.00 94.25 194 LEU A O 1
ATOM 1540 N N . ASP A 1 195 ? 8.437 -6.336 -8.458 1.00 94.94 195 ASP A N 1
ATOM 1541 C CA . ASP A 1 195 ? 7.990 -7.520 -9.218 1.00 94.94 195 ASP A CA 1
ATOM 1542 C C . ASP A 1 195 ? 8.854 -7.739 -10.464 1.00 94.94 195 ASP A C 1
ATOM 1544 O O . ASP A 1 195 ? 9.234 -8.869 -10.770 1.00 94.94 195 ASP A O 1
ATOM 1548 N N . LEU A 1 196 ? 9.196 -6.656 -11.166 1.00 92.81 196 LEU A N 1
ATOM 1549 C CA . LEU A 1 196 ? 10.009 -6.699 -12.374 1.00 92.81 196 LEU A CA 1
ATOM 1550 C C . LEU A 1 196 ? 11.420 -7.229 -12.103 1.00 92.81 196 LEU A C 1
ATOM 1552 O O . LEU A 1 196 ? 11.886 -8.110 -12.822 1.00 92.81 196 LEU A O 1
ATOM 1556 N N . PHE A 1 197 ? 12.098 -6.709 -11.081 1.00 94.62 197 PHE A N 1
ATOM 1557 C CA . PHE A 1 197 ? 13.448 -7.143 -10.730 1.00 94.62 197 PHE A CA 1
ATOM 1558 C C . PHE A 1 197 ? 13.461 -8.605 -10.290 1.00 94.62 197 PHE A C 1
ATOM 1560 O O . PHE A 1 197 ? 14.319 -9.365 -10.730 1.00 94.62 197 PHE A O 1
ATOM 1567 N N . LEU A 1 198 ? 12.474 -9.030 -9.501 1.00 95.44 198 LEU A N 1
ATOM 1568 C CA . LEU A 1 198 ? 12.368 -10.420 -9.066 1.00 95.44 198 LEU A CA 1
ATOM 1569 C C . LEU A 1 198 ? 12.017 -11.377 -10.211 1.00 95.44 198 LEU A C 1
ATOM 1571 O O . LEU A 1 198 ? 12.560 -12.478 -10.268 1.00 95.44 198 LEU A O 1
ATOM 1575 N N . ARG A 1 199 ? 11.188 -10.946 -11.171 1.00 95.06 199 ARG A N 1
ATOM 1576 C CA . ARG A 1 199 ? 10.830 -11.740 -12.359 1.00 95.06 199 ARG A CA 1
ATOM 1577 C C . ARG A 1 199 ? 12.037 -12.139 -13.203 1.00 95.06 199 ARG A C 1
ATOM 1579 O O . ARG A 1 199 ? 12.007 -13.204 -13.814 1.00 95.06 199 ARG A O 1
ATOM 1586 N N . TYR A 1 200 ? 13.069 -11.301 -13.236 1.00 94.25 200 TYR A N 1
ATOM 1587 C CA . TYR A 1 200 ? 14.319 -11.563 -13.953 1.00 94.25 200 TYR A CA 1
ATOM 1588 C C . TYR A 1 200 ? 15.471 -11.979 -13.024 1.00 94.25 200 TYR A C 1
ATOM 1590 O O . TYR A 1 200 ? 16.626 -11.946 -13.430 1.00 94.25 200 TYR A O 1
ATOM 1598 N N . ASP A 1 201 ? 15.151 -12.397 -11.793 1.00 95.44 201 ASP A N 1
ATOM 1599 C CA . ASP A 1 201 ? 16.091 -12.888 -10.776 1.00 95.44 201 ASP A CA 1
ATOM 1600 C C . ASP A 1 201 ? 17.166 -11.870 -10.341 1.00 95.44 201 ASP A C 1
ATOM 1602 O O . ASP A 1 201 ? 18.224 -12.228 -9.827 1.00 95.44 201 ASP A O 1
ATOM 1606 N N . PHE A 1 202 ? 16.884 -10.567 -10.455 1.00 95.44 202 PHE A N 1
ATOM 1607 C CA . PHE A 1 202 ? 17.746 -9.493 -9.945 1.00 95.44 202 PHE A CA 1
ATOM 1608 C C . PHE A 1 202 ? 17.559 -9.314 -8.430 1.00 95.44 202 PHE A C 1
ATOM 1610 O O . PHE A 1 202 ? 17.103 -8.273 -7.938 1.00 95.44 202 PHE A O 1
ATOM 1617 N N . ARG A 1 203 ? 17.876 -10.366 -7.666 1.00 94.69 203 ARG A N 1
ATOM 1618 C CA . ARG A 1 203 ? 17.623 -10.442 -6.217 1.00 94.69 203 ARG A CA 1
ATOM 1619 C C . ARG A 1 203 ? 18.368 -9.373 -5.425 1.00 94.69 203 ARG A C 1
ATOM 1621 O O . ARG A 1 203 ? 17.780 -8.798 -4.512 1.00 94.69 203 ARG A O 1
ATOM 1628 N N . ASP A 1 204 ? 19.603 -9.057 -5.805 1.00 94.62 204 ASP A N 1
ATOM 1629 C CA . ASP A 1 204 ? 20.403 -8.031 -5.125 1.00 94.62 204 ASP A CA 1
ATOM 1630 C C . ASP A 1 204 ? 19.800 -6.631 -5.298 1.00 94.62 204 ASP A C 1
ATOM 1632 O O . ASP A 1 204 ? 19.657 -5.897 -4.319 1.00 94.62 204 ASP A O 1
ATOM 1636 N N . LEU A 1 205 ? 19.348 -6.289 -6.512 1.00 94.38 205 LEU A N 1
ATOM 1637 C CA . LEU A 1 205 ? 18.666 -5.017 -6.785 1.00 94.38 205 LEU A CA 1
ATOM 1638 C C . LEU A 1 205 ? 17.321 -4.929 -6.059 1.00 94.38 205 LEU A C 1
ATOM 1640 O O . LEU A 1 205 ? 16.980 -3.894 -5.492 1.00 94.38 205 LEU A O 1
ATOM 1644 N N . SER A 1 206 ? 16.571 -6.032 -6.032 1.00 94.50 206 SER A N 1
ATOM 1645 C CA . SER A 1 206 ? 15.295 -6.128 -5.313 1.00 94.50 206 SER A CA 1
ATOM 1646 C C . SER A 1 206 ? 15.487 -5.921 -3.810 1.00 94.50 206 SER A C 1
ATOM 1648 O O . SER A 1 206 ? 14.752 -5.162 -3.178 1.00 94.50 206 SER A O 1
ATOM 1650 N N . LYS A 1 207 ? 16.516 -6.557 -3.236 1.00 94.56 207 LYS A N 1
ATOM 1651 C CA . LYS A 1 207 ? 16.894 -6.399 -1.832 1.00 94.56 207 LYS A CA 1
ATOM 1652 C C . LYS A 1 207 ? 17.313 -4.961 -1.531 1.00 94.56 207 LYS A C 1
ATOM 1654 O O . LYS A 1 207 ? 16.820 -4.396 -0.562 1.00 94.56 207 LYS A O 1
ATOM 1659 N N . GLN A 1 208 ? 18.150 -4.356 -2.373 1.00 93.44 208 GLN A N 1
ATOM 1660 C CA . GLN A 1 208 ? 18.576 -2.963 -2.223 1.00 93.44 208 GLN A CA 1
ATOM 1661 C C . GLN A 1 208 ? 17.381 -1.998 -2.261 1.00 93.44 208 GLN A C 1
ATOM 1663 O O . GLN A 1 208 ? 17.261 -1.128 -1.398 1.00 93.44 208 GLN A O 1
ATOM 1668 N N . LEU A 1 209 ? 16.464 -2.178 -3.218 1.00 92.88 209 LEU A N 1
ATOM 1669 C CA . LEU A 1 209 ? 15.242 -1.380 -3.332 1.00 92.88 209 LEU A CA 1
ATOM 1670 C C . LEU A 1 209 ? 14.372 -1.496 -2.069 1.00 92.88 209 LEU A C 1
ATOM 1672 O O . LEU A 1 209 ? 13.912 -0.478 -1.543 1.00 92.88 209 LEU A O 1
ATOM 1676 N N . LEU A 1 210 ? 14.176 -2.720 -1.565 1.00 93.81 210 LEU A N 1
ATOM 1677 C CA . LEU A 1 210 ? 13.424 -2.985 -0.337 1.00 93.81 210 LEU A CA 1
ATOM 1678 C C . LEU A 1 210 ? 14.090 -2.364 0.890 1.00 93.81 210 LEU A C 1
ATOM 1680 O O . LEU A 1 210 ? 13.418 -1.669 1.644 1.00 93.81 210 LEU A O 1
ATOM 1684 N N . GLU A 1 211 ? 15.386 -2.585 1.101 1.00 92.94 211 GLU A N 1
ATOM 1685 C CA . GLU A 1 211 ? 16.105 -2.082 2.276 1.00 92.94 211 GLU A CA 1
ATOM 1686 C C . GLU A 1 211 ? 16.080 -0.554 2.342 1.00 92.94 211 GLU A C 1
ATOM 1688 O O . GLU A 1 211 ? 15.785 0.007 3.399 1.00 92.94 211 GLU A O 1
ATOM 1693 N N . ILE A 1 212 ? 16.309 0.119 1.212 1.00 90.50 212 ILE A N 1
ATOM 1694 C CA . ILE A 1 212 ? 16.343 1.583 1.146 1.00 90.50 212 ILE A CA 1
ATOM 1695 C C . ILE A 1 212 ? 14.944 2.173 1.338 1.00 90.50 212 ILE A C 1
ATOM 1697 O O . ILE A 1 212 ? 14.768 3.092 2.140 1.00 90.50 212 ILE A O 1
ATOM 1701 N N . SER A 1 213 ? 13.940 1.637 0.642 1.00 90.94 213 SER A N 1
ATOM 1702 C CA . SER A 1 213 ? 12.582 2.192 0.689 1.00 90.94 213 SER A CA 1
ATOM 1703 C C . SER A 1 213 ? 11.889 1.866 2.011 1.00 90.94 213 SER A C 1
ATOM 1705 O O . SER A 1 213 ? 11.360 2.761 2.666 1.00 90.94 213 SER A O 1
ATOM 1707 N N . CYS A 1 214 ? 11.950 0.609 2.467 1.00 91.75 214 CYS A N 1
ATOM 1708 C CA . CYS A 1 214 ? 11.371 0.211 3.751 1.00 91.75 214 CYS A CA 1
ATOM 1709 C C . CYS A 1 214 ? 12.091 0.904 4.910 1.00 91.75 214 CYS A C 1
ATOM 1711 O O . CYS A 1 214 ? 11.431 1.428 5.804 1.00 91.75 214 CYS A O 1
ATOM 1713 N N . GLY A 1 215 ? 13.430 0.952 4.875 1.00 89.88 215 GLY A N 1
ATOM 1714 C CA . GLY A 1 215 ? 14.230 1.639 5.888 1.00 89.88 215 GLY A CA 1
ATOM 1715 C C . GLY A 1 215 ? 13.870 3.119 5.992 1.00 89.88 215 GLY A C 1
ATOM 1716 O O . GLY A 1 215 ? 13.685 3.625 7.097 1.00 89.88 215 GLY A O 1
ATOM 1717 N N . HIS A 1 216 ? 13.667 3.793 4.856 1.00 88.25 216 HIS A N 1
ATOM 1718 C CA . HIS A 1 216 ? 13.254 5.190 4.860 1.00 88.25 216 HIS A CA 1
ATOM 1719 C C . HIS A 1 216 ? 11.842 5.410 5.402 1.00 88.25 216 HIS A C 1
ATOM 1721 O O . HIS A 1 216 ? 11.654 6.301 6.227 1.00 88.25 216 HIS A O 1
ATOM 1727 N N . ILE A 1 217 ? 10.858 4.601 4.991 1.00 88.00 217 ILE A N 1
ATOM 1728 C CA . ILE A 1 217 ? 9.494 4.702 5.530 1.00 88.00 217 ILE A CA 1
ATOM 1729 C C . ILE A 1 217 ? 9.519 4.500 7.049 1.00 88.00 217 ILE A C 1
ATOM 1731 O O . ILE A 1 217 ? 8.928 5.280 7.794 1.00 88.00 217 ILE A O 1
ATOM 1735 N N . VAL A 1 218 ? 10.225 3.470 7.520 1.00 90.12 218 VAL A N 1
ATOM 1736 C CA . VAL A 1 218 ? 10.383 3.164 8.946 1.00 90.12 218 VAL A CA 1
ATOM 1737 C C . VAL A 1 218 ? 11.009 4.341 9.694 1.00 90.12 218 VAL A C 1
ATOM 1739 O O . VAL A 1 218 ? 10.497 4.749 10.739 1.00 90.12 218 VAL A O 1
ATOM 1742 N N . GLU A 1 219 ? 12.101 4.897 9.171 1.00 89.56 219 GLU A N 1
ATOM 1743 C CA . GLU A 1 219 ? 12.801 6.032 9.766 1.00 89.56 219 GLU A CA 1
ATOM 1744 C C . GLU A 1 219 ? 11.922 7.287 9.785 1.00 89.56 219 GLU A C 1
ATOM 1746 O O . GLU A 1 219 ? 11.788 7.929 10.827 1.00 89.56 219 GLU A O 1
ATOM 1751 N N . SER A 1 220 ? 11.246 7.588 8.677 1.00 85.75 220 SER A N 1
ATOM 1752 C CA . SER A 1 220 ? 10.295 8.694 8.570 1.00 85.75 220 SER A CA 1
ATOM 1753 C C . SER A 1 220 ? 9.148 8.537 9.573 1.00 85.75 220 SER A C 1
ATOM 1755 O O . SER A 1 220 ? 8.809 9.481 10.287 1.00 85.75 220 SER A O 1
ATOM 1757 N N . LEU A 1 221 ? 8.615 7.322 9.750 1.00 85.19 221 LEU A N 1
ATOM 1758 C CA . LEU A 1 221 ? 7.558 7.049 10.728 1.00 85.19 221 LEU A CA 1
ATOM 1759 C C . LEU A 1 221 ? 8.081 7.232 12.156 1.00 85.19 221 LEU A C 1
ATOM 1761 O O . LEU A 1 221 ? 7.408 7.837 12.997 1.00 85.19 221 LEU A O 1
ATOM 1765 N N . ARG A 1 222 ? 9.288 6.752 12.458 1.00 87.56 222 ARG A N 1
ATOM 1766 C CA . ARG A 1 222 ? 9.913 6.938 13.775 1.00 87.56 222 ARG A CA 1
ATOM 1767 C C . ARG A 1 222 ? 10.154 8.411 14.090 1.00 87.56 222 ARG A C 1
ATOM 1769 O O . ARG A 1 222 ? 9.737 8.867 15.154 1.00 87.56 222 ARG A O 1
ATOM 1776 N N . ASN A 1 223 ? 10.736 9.150 13.154 1.00 84.31 223 ASN A N 1
ATOM 1777 C CA . ASN A 1 223 ? 11.116 10.551 13.326 1.00 84.31 223 ASN A CA 1
ATOM 1778 C C . ASN A 1 223 ? 9.900 11.491 13.297 1.00 84.31 223 ASN A C 1
ATOM 1780 O O . ASN A 1 223 ? 9.833 12.444 14.069 1.00 84.31 223 ASN A O 1
ATOM 1784 N N . GLY A 1 224 ? 8.873 11.182 12.503 1.00 72.75 224 GLY A N 1
ATOM 1785 C CA . GLY A 1 224 ? 7.604 11.918 12.493 1.00 72.75 224 GLY A CA 1
ATOM 1786 C C . GLY A 1 224 ? 6.844 11.862 13.825 1.00 72.75 224 GLY A C 1
ATOM 1787 O O . GLY A 1 224 ? 5.943 12.660 14.061 1.00 72.75 224 GLY A O 1
ATOM 1788 N N . SER A 1 225 ? 7.222 10.959 14.738 1.00 57.06 225 SER A N 1
ATOM 1789 C CA . SER A 1 225 ? 6.623 10.833 16.071 1.00 57.06 225 SER A CA 1
ATOM 1790 C C . SER A 1 225 ? 7.243 11.758 17.133 1.00 57.06 225 SER A C 1
ATOM 1792 O O . SER A 1 225 ? 6.761 11.769 18.269 1.00 57.06 225 SER A O 1
ATOM 1794 N N . SER A 1 226 ? 8.308 12.512 16.830 1.00 42.06 226 SER A N 1
ATOM 1795 C CA . SER A 1 226 ? 9.128 13.181 17.853 1.00 42.06 226 SER A CA 1
ATOM 1796 C C . SER A 1 226 ? 8.859 14.679 18.039 1.00 42.06 226 SER A C 1
ATOM 1798 O O . SER A 1 226 ? 9.791 15.473 18.170 1.00 42.06 226 SER A O 1
ATOM 1800 N N . LYS A 1 227 ? 7.590 15.075 18.160 1.00 46.66 227 LYS A N 1
ATOM 1801 C CA . LYS A 1 227 ? 7.237 16.221 19.012 1.00 46.66 227 LYS A CA 1
ATOM 1802 C C . LYS A 1 227 ? 6.110 15.827 19.965 1.00 46.66 227 LYS A C 1
ATOM 1804 O O . LYS A 1 227 ? 4.940 15.962 19.617 1.00 46.66 227 LYS A O 1
ATOM 1809 N N . PRO A 1 228 ? 6.428 15.362 21.188 1.00 42.50 228 PRO A N 1
ATOM 1810 C CA . PRO A 1 228 ? 5.450 15.375 22.259 1.00 42.50 228 PRO A CA 1
ATOM 1811 C C . PRO A 1 228 ? 5.137 16.842 22.562 1.00 42.50 228 PRO A C 1
ATOM 1813 O O . PRO A 1 228 ? 5.876 17.522 23.272 1.00 42.50 228 PRO A O 1
ATOM 1816 N N . GLY A 1 229 ? 4.059 17.361 21.977 1.00 40.78 229 GLY A N 1
ATOM 1817 C CA . GLY A 1 229 ? 3.459 18.604 22.431 1.00 40.78 229 GLY A CA 1
ATOM 1818 C C . GLY A 1 229 ? 3.014 18.401 23.874 1.00 40.78 229 GLY A C 1
ATOM 1819 O O . GLY A 1 229 ? 1.975 17.795 24.125 1.00 40.78 229 GLY A O 1
ATOM 1820 N N . ALA A 1 230 ? 3.827 18.855 24.828 1.00 37.28 230 ALA A N 1
ATOM 1821 C CA . ALA A 1 230 ? 3.461 18.902 26.232 1.00 37.28 230 ALA A CA 1
ATOM 1822 C C . ALA A 1 230 ? 2.323 19.919 26.396 1.00 37.28 230 ALA A C 1
ATOM 1824 O O . ALA A 1 230 ? 2.545 21.112 26.591 1.00 37.28 230 ALA A O 1
ATOM 1825 N N . GLY A 1 231 ? 1.085 19.445 26.268 1.00 37.88 231 GLY A N 1
ATOM 1826 C CA . GLY A 1 231 ? -0.082 20.184 26.722 1.00 37.88 231 GLY A CA 1
ATOM 1827 C C . GLY A 1 231 ? -0.047 20.308 28.254 1.00 37.88 231 GLY A C 1
ATOM 1828 O O . GLY A 1 231 ? 0.370 19.366 28.929 1.00 37.88 231 GLY A O 1
ATOM 1829 N N . PRO A 1 232 ? -0.503 21.430 28.836 1.00 34.44 232 PRO A N 1
ATOM 1830 C CA . PRO A 1 232 ? -0.398 21.724 30.271 1.00 34.44 232 PRO A CA 1
ATOM 1831 C C . PRO A 1 232 ? -1.284 20.854 31.188 1.00 34.44 232 PRO A C 1
ATOM 1833 O O . PRO A 1 232 ? -1.394 21.127 32.380 1.00 34.44 232 PRO A O 1
ATOM 1836 N N . TYR A 1 233 ? -1.896 19.788 30.671 1.00 39.75 233 TYR A N 1
ATOM 1837 C CA . TYR A 1 233 ? -2.732 18.867 31.434 1.00 39.75 233 TYR A CA 1
ATOM 1838 C C . TYR A 1 233 ? -2.355 17.443 31.031 1.00 39.75 233 TYR A C 1
ATOM 1840 O O . TYR A 1 233 ? -2.696 17.015 29.935 1.00 39.75 233 TYR A O 1
ATOM 1848 N N . GLY A 1 234 ? -1.618 16.735 31.891 1.00 39.34 234 GLY A N 1
ATOM 1849 C CA . GLY A 1 234 ? -0.988 15.425 31.654 1.00 39.34 234 GLY A CA 1
ATOM 1850 C C . GLY A 1 234 ? -1.917 14.229 31.387 1.00 39.34 234 GLY A C 1
ATOM 1851 O O . GLY A 1 234 ? -1.671 13.144 31.900 1.00 39.34 234 GLY A O 1
ATOM 1852 N N . VAL A 1 235 ? -2.962 14.398 30.578 1.00 39.97 235 VAL A N 1
ATOM 1853 C CA . VAL A 1 235 ? -3.715 13.315 29.943 1.00 39.97 235 VAL A CA 1
ATOM 1854 C C . VAL A 1 235 ? -3.288 13.283 28.480 1.00 39.97 235 VAL A C 1
ATOM 1856 O O . VAL A 1 235 ? -3.712 14.103 27.668 1.00 39.97 235 VAL A O 1
ATOM 1859 N N . VAL A 1 236 ? -2.393 12.350 28.156 1.00 34.38 236 VAL A N 1
ATOM 1860 C CA . VAL A 1 236 ? -1.855 12.156 26.806 1.00 34.38 236 VAL A CA 1
ATOM 1861 C C . VAL A 1 236 ? -2.936 11.528 25.922 1.00 34.38 236 VAL A C 1
ATOM 1863 O O . VAL A 1 236 ? -3.024 10.319 25.751 1.00 34.38 236 VAL A O 1
ATOM 1866 N N . CYS A 1 237 ? -3.796 12.376 25.376 1.00 37.34 237 CYS A N 1
ATOM 1867 C CA . CYS A 1 237 ? -4.489 12.150 24.116 1.00 37.34 237 CYS A CA 1
ATOM 1868 C C . CYS A 1 237 ? -4.137 13.346 23.239 1.00 37.34 237 CYS A C 1
ATOM 1870 O O . CYS A 1 237 ? -4.938 14.263 23.064 1.00 37.34 237 CYS A O 1
ATOM 1872 N N . SER A 1 238 ? -2.890 13.386 22.765 1.00 38.12 238 SER A N 1
ATOM 1873 C CA . SER A 1 238 ? -2.496 14.310 21.710 1.00 38.12 238 SER A CA 1
ATOM 1874 C C . SER A 1 238 ? -3.426 14.034 20.535 1.00 38.12 238 SER A C 1
ATOM 1876 O O . SER A 1 238 ? -3.360 12.969 19.926 1.00 38.12 238 SER A O 1
ATOM 1878 N N . VAL A 1 239 ? -4.328 14.974 20.251 1.00 39.72 239 VAL A N 1
ATOM 1879 C CA . VAL A 1 23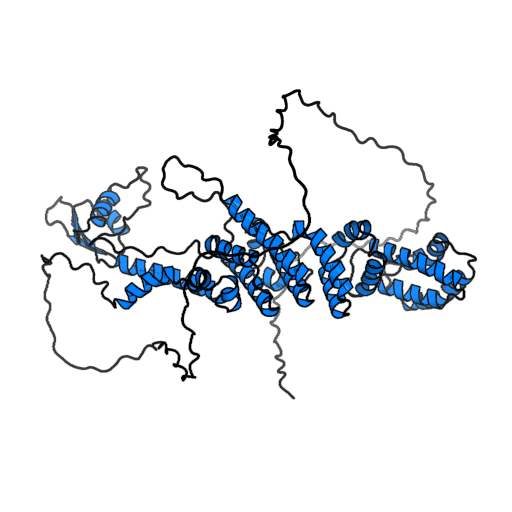9 ? -4.969 15.052 18.940 1.00 39.72 239 VAL A CA 1
ATOM 1880 C C . VAL A 1 239 ? -3.807 15.104 17.954 1.00 39.72 239 VAL A C 1
ATOM 1882 O O . VAL A 1 239 ? -3.016 16.046 18.055 1.00 39.72 239 VAL A O 1
ATOM 1885 N N . PRO A 1 240 ? -3.625 14.092 17.088 1.00 45.94 240 PRO A N 1
ATOM 1886 C CA . PRO A 1 240 ? -2.546 14.125 16.121 1.00 45.94 240 PRO A CA 1
ATOM 1887 C C . PRO A 1 240 ? -2.738 15.402 15.305 1.00 45.94 240 PRO A C 1
ATOM 1889 O O . PRO A 1 240 ? -3.797 15.594 14.699 1.00 45.94 240 PRO A O 1
ATOM 1892 N N . GLU A 1 241 ? -1.754 16.305 15.336 1.00 46.72 241 GLU A N 1
ATOM 1893 C CA . GLU A 1 241 ? -1.561 17.278 14.258 1.00 46.72 241 GLU A CA 1
ATOM 1894 C C . GLU A 1 241 ? -1.768 16.503 12.961 1.00 46.72 241 GLU A C 1
ATOM 1896 O O . GLU A 1 241 ? -1.182 15.431 12.850 1.00 46.72 241 GLU A O 1
ATOM 1901 N N . LYS A 1 242 ? -2.681 16.964 12.091 1.00 47.12 242 LYS A N 1
ATOM 1902 C CA . LYS A 1 242 ? -3.172 16.275 10.884 1.00 47.12 242 LYS A CA 1
ATOM 1903 C C . LYS A 1 242 ? -2.029 15.644 10.067 1.00 47.12 242 LYS A C 1
ATOM 1905 O O . LYS A 1 242 ? -1.641 16.167 9.031 1.00 47.12 242 LYS A O 1
ATOM 1910 N N . ILE A 1 243 ? -1.540 14.486 10.483 1.00 51.22 243 ILE A N 1
ATOM 1911 C CA . ILE A 1 243 ? -1.051 13.476 9.573 1.00 51.22 243 ILE A CA 1
ATOM 1912 C C . ILE A 1 243 ? -2.344 13.071 8.890 1.00 51.22 243 ILE A C 1
ATOM 1914 O O . ILE A 1 243 ? -3.226 12.490 9.533 1.00 51.22 243 ILE A O 1
ATOM 1918 N N . GLU A 1 244 ? -2.530 13.547 7.658 1.00 55.53 244 GLU A N 1
ATOM 1919 C CA . GLU A 1 244 ? -3.588 13.057 6.785 1.00 55.53 244 GLU A CA 1
ATOM 1920 C C . GLU A 1 244 ? -3.628 11.544 6.946 1.00 55.53 244 GLU A C 1
ATOM 1922 O O . GLU A 1 244 ? -2.628 10.854 6.747 1.00 55.53 244 GLU A O 1
ATOM 1927 N N . TYR A 1 245 ? -4.744 11.059 7.484 1.00 65.94 245 TYR A N 1
ATOM 1928 C CA . TYR A 1 245 ? -4.854 9.679 7.910 1.00 65.94 245 TYR A CA 1
ATOM 1929 C C . TYR A 1 245 ? -4.712 8.819 6.660 1.00 65.94 245 TYR A C 1
ATOM 1931 O O . TYR A 1 245 ? -5.632 8.770 5.844 1.00 65.94 245 TYR A O 1
ATOM 1939 N N . MET A 1 246 ? -3.568 8.154 6.504 1.00 77.38 246 MET A N 1
ATOM 1940 C CA . MET A 1 246 ? -3.410 7.152 5.462 1.00 77.38 246 MET A CA 1
ATOM 1941 C C . MET A 1 246 ? -4.510 6.098 5.681 1.00 77.38 246 MET A C 1
ATOM 1943 O O . MET A 1 246 ? -4.586 5.520 6.775 1.00 77.38 246 MET A O 1
ATOM 1947 N N . PRO A 1 247 ? -5.416 5.870 4.712 1.00 83.19 247 PRO A N 1
ATOM 1948 C CA . PRO A 1 247 ? -6.538 4.972 4.918 1.00 83.19 247 PRO A CA 1
ATOM 1949 C C . PRO A 1 247 ? -6.020 3.558 5.170 1.00 83.19 247 PRO A C 1
ATOM 1951 O O . PRO A 1 247 ? -5.192 3.050 4.413 1.00 83.19 247 PRO A O 1
ATOM 1954 N N . SER A 1 248 ? -6.535 2.885 6.201 1.00 86.06 248 SER A N 1
ATOM 1955 C CA . SER A 1 248 ? -6.097 1.524 6.541 1.00 86.06 248 SER A CA 1
ATOM 1956 C C . SER A 1 248 ? -6.301 0.524 5.397 1.00 86.06 248 SER A C 1
ATOM 1958 O O . SER A 1 248 ? -5.553 -0.443 5.293 1.00 86.06 248 SER A O 1
ATOM 1960 N N . SER A 1 249 ? -7.271 0.770 4.508 1.00 86.06 249 SER A N 1
ATOM 1961 C CA . SER A 1 249 ? -7.474 -0.020 3.290 1.00 86.06 249 SER A CA 1
ATOM 1962 C C . SER A 1 249 ? -6.303 0.085 2.317 1.00 86.06 249 SER A C 1
ATOM 1964 O O . SER A 1 249 ? -5.903 -0.931 1.768 1.00 86.06 249 SER A O 1
ATOM 1966 N N . PHE A 1 250 ? -5.732 1.279 2.149 1.00 84.88 250 PHE A N 1
ATOM 1967 C CA . PHE A 1 250 ? -4.628 1.515 1.221 1.00 84.88 250 PHE A CA 1
ATOM 1968 C C . PHE A 1 250 ? -3.322 0.902 1.738 1.00 84.88 250 PHE A C 1
ATOM 1970 O O . PHE A 1 250 ? -2.617 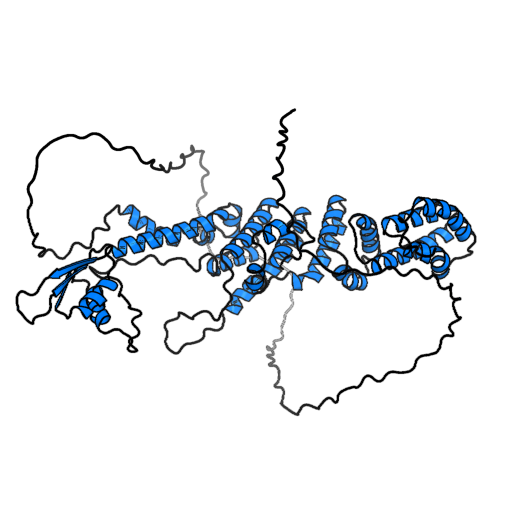0.227 0.997 1.00 84.88 250 PHE A O 1
ATOM 1977 N N . VAL A 1 251 ? -3.046 1.044 3.043 1.00 89.75 251 VAL A N 1
ATOM 1978 C CA . VAL A 1 251 ? -1.925 0.343 3.702 1.00 89.75 251 VAL A CA 1
ATOM 1979 C C . VAL A 1 251 ? -2.045 -1.163 3.505 1.00 89.75 251 VAL A C 1
ATOM 1981 O O . VAL A 1 251 ? -1.059 -1.830 3.212 1.00 89.75 251 VAL A O 1
ATOM 1984 N N . ARG A 1 252 ? -3.257 -1.702 3.683 1.00 91.12 252 ARG A N 1
ATOM 1985 C CA . ARG A 1 252 ? -3.516 -3.129 3.516 1.00 91.12 252 ARG A CA 1
ATOM 1986 C C . ARG A 1 252 ? -3.255 -3.580 2.082 1.00 91.12 252 ARG A C 1
ATOM 1988 O O . ARG A 1 252 ? -2.553 -4.562 1.922 1.00 91.12 252 ARG A O 1
ATOM 1995 N N . GLU A 1 253 ? -3.787 -2.878 1.084 1.00 89.62 253 GLU A N 1
ATOM 1996 C CA . GLU A 1 253 ? -3.575 -3.205 -0.336 1.00 89.62 253 GLU A CA 1
ATOM 1997 C C . GLU A 1 253 ? -2.082 -3.213 -0.683 1.00 89.62 253 GLU A C 1
ATOM 1999 O O . GLU A 1 253 ? -1.576 -4.208 -1.187 1.00 89.62 253 GLU A O 1
ATOM 2004 N N . PHE A 1 254 ? -1.343 -2.176 -0.278 1.00 91.88 254 PHE A N 1
ATOM 2005 C CA . PHE A 1 254 ? 0.105 -2.120 -0.477 1.00 91.88 254 PHE A CA 1
ATOM 2006 C C . PHE A 1 254 ? 0.847 -3.299 0.171 1.00 91.88 254 PHE A C 1
ATOM 2008 O O . PHE A 1 254 ? 1.697 -3.925 -0.460 1.00 91.88 254 PHE A O 1
ATOM 2015 N N . LEU A 1 255 ? 0.546 -3.614 1.435 1.00 94.75 255 LEU A N 1
ATOM 2016 C CA . LEU A 1 255 ? 1.173 -4.751 2.111 1.00 94.75 255 LEU A CA 1
ATOM 2017 C C . LEU A 1 255 ? 0.784 -6.081 1.457 1.00 94.75 255 LEU A C 1
ATOM 2019 O O . LEU A 1 255 ? 1.611 -6.987 1.417 1.00 94.75 255 LEU A O 1
ATOM 2023 N N . GLU A 1 256 ? -0.449 -6.214 0.970 1.00 94.69 256 GLU A N 1
ATOM 2024 C CA . GLU A 1 256 ? -0.938 -7.418 0.295 1.00 94.69 256 GLU A CA 1
ATOM 2025 C C . GLU A 1 256 ? -0.180 -7.648 -1.014 1.00 94.69 256 GLU A C 1
ATOM 2027 O O . GLU A 1 256 ? 0.353 -8.740 -1.202 1.00 94.69 256 GLU A O 1
ATOM 2032 N N . ASP A 1 257 ? 0.015 -6.605 -1.827 1.00 93.50 257 ASP A N 1
ATOM 2033 C CA . ASP A 1 257 ? 0.834 -6.679 -3.043 1.00 93.50 257 ASP A CA 1
ATOM 2034 C C . ASP A 1 257 ? 2.278 -7.103 -2.743 1.00 93.50 257 ASP A C 1
ATOM 2036 O O . ASP A 1 257 ? 2.871 -7.902 -3.470 1.00 93.50 257 ASP A O 1
ATOM 2040 N N . LEU A 1 258 ? 2.863 -6.589 -1.654 1.00 94.94 258 LEU A N 1
ATOM 2041 C CA . LEU A 1 258 ? 4.210 -6.988 -1.243 1.00 94.94 258 LEU A CA 1
ATOM 2042 C C . LEU A 1 258 ? 4.278 -8.458 -0.834 1.00 94.94 258 LEU A C 1
ATOM 2044 O O . LEU A 1 258 ? 5.261 -9.123 -1.164 1.00 94.94 258 LEU A O 1
ATOM 2048 N N . VAL A 1 259 ? 3.260 -8.973 -0.138 1.00 96.19 259 VAL A N 1
ATOM 2049 C CA . VAL A 1 259 ? 3.181 -10.403 0.192 1.00 96.19 259 VAL A CA 1
ATOM 2050 C C . VAL A 1 259 ? 3.022 -11.235 -1.074 1.00 96.19 259 VAL A C 1
ATOM 2052 O O . VAL A 1 259 ? 3.756 -12.207 -1.237 1.00 96.19 259 VAL A O 1
ATOM 2055 N N . ASP A 1 260 ? 2.126 -10.845 -1.981 1.00 96.00 260 ASP A N 1
ATOM 2056 C CA . ASP A 1 260 ? 1.888 -11.554 -3.239 1.00 96.00 260 ASP A CA 1
ATOM 2057 C C . ASP A 1 260 ? 3.172 -11.656 -4.074 1.00 96.00 260 ASP A C 1
ATOM 2059 O O . ASP A 1 260 ? 3.534 -12.740 -4.537 1.00 96.00 260 ASP A O 1
ATOM 2063 N N . ILE A 1 261 ? 3.910 -10.550 -4.217 1.00 96.00 261 ILE A N 1
ATOM 2064 C CA . ILE A 1 261 ? 5.198 -10.517 -4.924 1.00 96.00 261 ILE A CA 1
ATOM 2065 C C . ILE A 1 261 ? 6.238 -11.382 -4.208 1.00 96.00 261 ILE A C 1
ATOM 2067 O O . ILE A 1 261 ? 6.942 -12.168 -4.848 1.00 96.00 261 ILE A O 1
ATOM 2071 N N . ALA A 1 262 ? 6.349 -11.258 -2.886 1.00 95.69 262 ALA A N 1
ATOM 2072 C CA . ALA A 1 262 ? 7.335 -12.006 -2.121 1.00 95.69 262 ALA A CA 1
ATOM 2073 C C . ALA A 1 262 ? 7.089 -13.523 -2.175 1.00 95.69 262 ALA A C 1
ATOM 2075 O O . ALA A 1 262 ? 8.041 -14.290 -2.325 1.00 95.69 262 ALA A O 1
ATOM 2076 N N . GLU A 1 263 ? 5.829 -13.961 -2.112 1.00 96.25 263 GLU A N 1
ATOM 2077 C CA . GLU A 1 263 ? 5.445 -15.367 -2.253 1.00 96.25 263 GLU A CA 1
ATOM 2078 C C . GLU A 1 263 ? 5.686 -15.876 -3.674 1.00 96.25 263 GLU A C 1
ATOM 2080 O O . GLU A 1 263 ? 6.331 -16.913 -3.850 1.00 96.25 263 GLU A O 1
ATOM 2085 N N . LYS A 1 264 ? 5.242 -15.118 -4.685 1.00 96.94 264 LYS A N 1
ATOM 2086 C CA . LYS A 1 264 ? 5.419 -15.444 -6.108 1.00 96.94 264 LYS A CA 1
ATOM 2087 C C . LYS A 1 264 ? 6.881 -15.714 -6.466 1.00 96.94 264 LYS A C 1
ATOM 2089 O O . LYS A 1 264 ? 7.158 -16.646 -7.217 1.00 96.94 264 LYS A O 1
ATOM 2094 N N . HIS A 1 265 ? 7.810 -14.929 -5.917 1.00 96.81 265 HIS A N 1
ATOM 2095 C CA . HIS A 1 265 ? 9.240 -15.005 -6.250 1.00 96.81 265 HIS A CA 1
ATOM 2096 C C . HIS A 1 265 ? 10.116 -15.672 -5.182 1.00 96.81 265 HIS A C 1
ATOM 2098 O O . HIS A 1 265 ? 11.344 -15.708 -5.324 1.00 96.81 265 HIS A O 1
ATOM 2104 N N . GLN A 1 266 ? 9.502 -16.216 -4.125 1.00 95.81 266 GLN A N 1
ATOM 2105 C CA . GLN A 1 266 ? 10.193 -16.854 -2.997 1.00 95.81 266 GLN A CA 1
ATOM 2106 C C . GLN A 1 266 ? 11.284 -15.942 -2.416 1.00 95.81 266 GLN A C 1
ATOM 2108 O O . GLN A 1 266 ? 12.460 -16.304 -2.313 1.00 95.81 266 GLN A O 1
ATOM 2113 N N . LEU A 1 267 ? 10.904 -14.705 -2.112 1.00 94.44 267 LEU A N 1
ATOM 2114 C CA . LEU A 1 267 ? 11.803 -13.728 -1.518 1.00 94.44 267 LEU A CA 1
ATOM 2115 C C . LEU A 1 267 ? 12.208 -14.197 -0.106 1.00 94.44 267 LEU A C 1
ATOM 2117 O O . LEU A 1 267 ? 11.337 -14.636 0.645 1.00 94.44 267 LEU A O 1
ATOM 2121 N N . PRO A 1 268 ? 13.489 -14.115 0.292 1.00 93.19 268 PRO A N 1
ATOM 2122 C CA . PRO A 1 268 ? 13.884 -14.411 1.667 1.00 93.19 268 PRO A CA 1
ATOM 2123 C C . PRO A 1 268 ? 13.309 -13.383 2.651 1.00 93.19 268 PRO A C 1
ATOM 2125 O O . PRO A 1 268 ? 12.872 -12.293 2.270 1.00 93.19 268 PRO A O 1
ATOM 2128 N N . GLU A 1 269 ? 13.321 -13.713 3.940 1.00 93.31 269 GLU A N 1
ATOM 2129 C CA . GLU A 1 269 ? 12.889 -12.798 4.992 1.00 93.31 269 GLU A CA 1
ATOM 2130 C C . GLU A 1 269 ? 13.882 -11.631 5.130 1.00 93.31 269 GLU A C 1
ATOM 2132 O O . GLU A 1 269 ? 15.041 -11.810 5.509 1.00 93.31 269 GLU A O 1
ATOM 2137 N N . ILE A 1 270 ? 13.425 -10.412 4.828 1.00 92.88 270 ILE A N 1
ATOM 2138 C CA . ILE A 1 270 ? 14.248 -9.197 4.892 1.00 92.88 270 ILE A CA 1
ATOM 2139 C C . ILE A 1 270 ? 13.896 -8.408 6.165 1.00 92.88 270 ILE A C 1
ATOM 2141 O O . ILE A 1 270 ? 12.727 -8.055 6.353 1.00 92.88 270 ILE A O 1
ATOM 2145 N N . PRO A 1 271 ? 14.874 -8.073 7.032 1.00 93.38 271 PRO A N 1
ATOM 2146 C CA . PRO A 1 271 ? 14.617 -7.359 8.286 1.00 93.38 271 PRO A CA 1
ATOM 2147 C C . PRO A 1 271 ? 13.881 -6.022 8.119 1.00 93.38 271 PRO A C 1
ATOM 2149 O O . PRO A 1 271 ? 12.941 -5.753 8.864 1.00 93.38 271 PRO A O 1
ATOM 2152 N N . SER A 1 272 ? 14.244 -5.213 7.119 1.00 91.75 272 SER A N 1
ATOM 2153 C CA . SER A 1 272 ? 13.586 -3.923 6.859 1.00 91.75 272 SER A CA 1
ATOM 2154 C C . SER A 1 272 ? 12.118 -4.087 6.462 1.00 91.75 272 SER A C 1
ATOM 2156 O O . SER A 1 272 ? 11.279 -3.273 6.838 1.00 91.75 272 SER A O 1
ATOM 2158 N N . LEU A 1 273 ? 11.789 -5.165 5.740 1.00 94.12 273 LEU A N 1
ATOM 2159 C CA . LEU A 1 273 ? 10.411 -5.480 5.372 1.00 94.12 273 LEU A CA 1
ATOM 2160 C C . LEU A 1 273 ? 9.608 -5.911 6.606 1.00 94.12 273 LEU A C 1
ATOM 2162 O O . LEU A 1 273 ? 8.495 -5.435 6.809 1.00 94.12 273 LEU A O 1
ATOM 2166 N N . ARG A 1 274 ? 10.190 -6.741 7.481 1.00 96.31 274 ARG A N 1
ATOM 2167 C CA . ARG A 1 274 ? 9.579 -7.103 8.772 1.00 96.31 274 ARG A CA 1
ATOM 2168 C C . ARG A 1 274 ? 9.244 -5.861 9.600 1.00 96.31 274 ARG A C 1
ATOM 2170 O O . ARG A 1 274 ? 8.143 -5.755 10.134 1.00 96.31 274 ARG A O 1
ATOM 2177 N N . GLU A 1 275 ? 10.194 -4.940 9.717 1.00 95.50 275 GLU A N 1
ATOM 2178 C CA . GLU A 1 275 ? 10.045 -3.712 10.500 1.00 95.50 275 GLU A CA 1
ATOM 2179 C C . GLU A 1 275 ? 8.973 -2.783 9.915 1.00 95.50 275 GLU A C 1
ATOM 2181 O O . GLU A 1 275 ? 8.152 -2.236 10.656 1.00 95.50 275 GLU A O 1
ATOM 2186 N N . LEU A 1 276 ? 8.921 -2.669 8.584 1.00 95.06 276 LEU A N 1
ATOM 2187 C CA . LEU A 1 276 ? 7.866 -1.947 7.881 1.00 95.06 276 LEU A CA 1
ATOM 2188 C C . LEU A 1 276 ? 6.483 -2.535 8.189 1.00 95.06 276 LEU A C 1
ATOM 2190 O O . LEU A 1 276 ? 5.581 -1.788 8.573 1.00 95.06 276 LEU A O 1
ATOM 2194 N N . PHE A 1 277 ? 6.322 -3.859 8.064 1.00 96.44 277 PHE A N 1
ATOM 2195 C CA . PHE A 1 277 ? 5.068 -4.540 8.393 1.00 96.44 277 PHE A CA 1
ATOM 2196 C C . PHE A 1 277 ? 4.658 -4.248 9.836 1.00 96.44 277 PHE A C 1
ATOM 2198 O O . PHE A 1 277 ? 3.538 -3.806 10.076 1.00 96.44 277 PHE A O 1
ATOM 2205 N N . GLU A 1 278 ? 5.561 -4.429 10.800 1.00 96.06 278 GLU A N 1
ATOM 2206 C CA . GLU A 1 278 ? 5.250 -4.174 12.206 1.00 96.06 278 GLU A CA 1
ATOM 2207 C C . GLU A 1 278 ? 4.742 -2.741 12.435 1.00 96.06 278 GLU A C 1
ATOM 2209 O O . GLU A 1 278 ? 3.697 -2.545 13.068 1.00 96.06 278 GLU A O 1
ATOM 2214 N N . ILE A 1 279 ? 5.447 -1.735 11.910 1.00 94.38 279 ILE A N 1
ATOM 2215 C CA . ILE A 1 279 ? 5.062 -0.337 12.112 1.00 94.38 279 ILE A CA 1
ATOM 2216 C C . ILE A 1 279 ? 3.731 -0.035 11.424 1.00 94.38 279 ILE A C 1
ATOM 2218 O O . ILE A 1 279 ? 2.860 0.565 12.058 1.00 94.38 279 ILE A O 1
ATOM 2222 N N . LEU A 1 280 ? 3.543 -0.447 10.168 1.00 93.56 280 LEU A N 1
ATOM 2223 C CA . LEU A 1 280 ? 2.321 -0.157 9.417 1.00 93.56 280 LEU A CA 1
ATOM 2224 C C . LEU A 1 280 ? 1.091 -0.838 10.028 1.00 93.56 280 LEU A C 1
ATOM 2226 O O . LEU A 1 280 ? 0.027 -0.218 10.133 1.00 93.56 280 LEU A O 1
ATOM 2230 N N . PHE A 1 281 ? 1.242 -2.067 10.529 1.00 94.19 281 PHE A N 1
ATOM 2231 C CA . PHE A 1 281 ? 0.180 -2.732 11.275 1.00 94.19 281 PHE A CA 1
ATOM 2232 C C . PHE A 1 281 ? -0.188 -1.945 12.528 1.00 94.19 281 PHE A C 1
ATOM 2234 O O . PHE A 1 281 ? -1.345 -1.554 12.682 1.00 94.19 281 PHE A O 1
ATOM 2241 N N . ARG A 1 282 ? 0.782 -1.655 13.404 1.00 92.88 282 ARG A N 1
ATOM 2242 C CA . ARG A 1 282 ? 0.524 -0.948 14.670 1.00 92.88 282 ARG A CA 1
ATOM 2243 C C . ARG A 1 282 ? -0.039 0.461 14.451 1.00 92.88 282 ARG A C 1
ATOM 2245 O O . ARG A 1 282 ? -0.893 0.896 15.219 1.00 92.88 282 ARG A O 1
ATOM 2252 N N . ARG A 1 283 ? 0.439 1.176 13.427 1.00 89.94 283 ARG A N 1
ATOM 2253 C CA . ARG A 1 283 ? 0.140 2.600 13.201 1.00 89.94 283 ARG A CA 1
ATOM 2254 C C . ARG A 1 283 ? -1.002 2.906 12.257 1.00 89.94 283 ARG A C 1
ATOM 2256 O O . ARG A 1 283 ? -1.416 4.058 12.243 1.00 89.94 283 ARG A O 1
ATOM 2263 N N . TYR A 1 284 ? -1.505 1.944 11.490 1.00 89.81 284 TYR A N 1
ATOM 2264 C CA . TYR A 1 284 ? -2.604 2.229 10.564 1.00 89.81 284 TYR A CA 1
ATOM 2265 C C . TYR A 1 284 ? -3.674 1.146 10.542 1.00 89.81 284 TYR A C 1
ATOM 2267 O O . TYR A 1 284 ? -4.862 1.462 10.594 1.00 89.81 284 TYR A O 1
ATOM 2275 N N . ILE A 1 285 ? -3.287 -0.129 10.514 1.00 90.75 285 ILE A N 1
ATOM 2276 C CA . ILE A 1 285 ? -4.263 -1.228 10.462 1.00 90.75 285 ILE A CA 1
ATOM 2277 C C . ILE A 1 285 ? -4.927 -1.426 11.832 1.00 90.75 285 ILE A C 1
ATOM 2279 O O . ILE A 1 285 ? -6.139 -1.616 11.923 1.00 90.75 285 ILE A O 1
ATOM 2283 N N . LEU A 1 286 ? -4.142 -1.322 12.905 1.00 90.69 286 LEU A N 1
ATOM 2284 C CA . LEU A 1 286 ? -4.543 -1.651 14.272 1.00 90.69 286 LEU A CA 1
ATOM 2285 C C . LEU A 1 286 ? -4.836 -0.425 15.160 1.00 90.69 286 LEU A C 1
ATOM 2287 O O . LEU A 1 286 ? -5.138 -0.587 16.339 1.00 90.69 286 LEU A O 1
ATOM 2291 N N . VAL A 1 287 ? -4.812 0.803 14.628 1.00 85.50 287 VAL A N 1
ATOM 2292 C CA . VAL A 1 287 ? -5.058 2.035 15.425 1.00 85.50 287 VAL A CA 1
ATOM 2293 C C . VAL A 1 287 ? -6.444 2.066 16.057 1.00 85.50 287 VAL A C 1
ATOM 2295 O O . VAL A 1 287 ? -6.643 2.644 17.121 1.00 85.50 287 VAL A O 1
ATOM 2298 N N . GLY A 1 288 ? -7.412 1.428 15.404 1.00 78.50 288 GLY A N 1
ATOM 2299 C CA . GLY A 1 288 ? -8.784 1.319 15.885 1.00 78.50 288 GLY A CA 1
ATOM 2300 C C . GLY A 1 288 ? -9.043 0.106 16.772 1.00 78.50 288 GLY A C 1
ATOM 2301 O O . GLY A 1 288 ? -10.213 -0.217 16.978 1.00 78.50 288 GLY A O 1
ATOM 2302 N N . LEU A 1 289 ? -8.007 -0.601 17.243 1.00 83.06 289 LEU A N 1
ATOM 2303 C CA . LEU A 1 289 ? -8.199 -1.755 18.114 1.00 83.06 289 LEU A CA 1
ATOM 2304 C C . LEU A 1 289 ? -8.968 -1.330 19.371 1.00 83.06 289 LEU A C 1
ATOM 2306 O O . LEU A 1 289 ? -8.482 -0.501 20.146 1.00 83.06 289 LEU A O 1
ATOM 2310 N N . PRO A 1 290 ? -10.176 -1.874 19.588 1.00 84.94 290 PRO A N 1
ATOM 2311 C CA . PRO A 1 290 ? -10.949 -1.526 20.761 1.00 84.94 290 PRO A CA 1
ATOM 2312 C C . PRO A 1 290 ? -10.247 -2.080 22.005 1.00 84.94 290 PRO A C 1
ATOM 2314 O O . PRO A 1 290 ? -9.627 -3.142 21.974 1.00 84.94 290 PRO A O 1
ATOM 2317 N N . ILE A 1 291 ? -10.367 -1.372 23.124 1.00 88.25 291 ILE A N 1
ATOM 2318 C CA . ILE A 1 291 ? -9.939 -1.886 24.425 1.00 88.25 291 ILE A CA 1
ATOM 2319 C C . ILE A 1 291 ? -11.070 -2.752 24.969 1.00 88.25 291 ILE A C 1
ATOM 2321 O O . ILE A 1 291 ? -12.237 -2.356 24.906 1.00 88.25 291 ILE A O 1
ATOM 2325 N N . PHE A 1 292 ? -10.731 -3.929 25.499 1.00 88.69 292 PHE A N 1
ATOM 2326 C CA . PHE A 1 292 ? -11.722 -4.803 26.113 1.00 88.69 292 PHE A CA 1
ATOM 2327 C C . PHE A 1 292 ? -12.413 -4.060 27.272 1.00 88.69 292 PHE A C 1
ATOM 2329 O O . PHE A 1 292 ? -11.721 -3.573 28.173 1.00 88.69 292 PHE A O 1
ATOM 2336 N N . PRO A 1 293 ? -13.752 -3.916 27.253 1.00 89.31 293 PRO A N 1
ATOM 2337 C CA . PRO A 1 293 ? -14.444 -3.113 28.247 1.00 89.31 293 PRO A CA 1
ATOM 2338 C C . PRO A 1 293 ? -14.330 -3.774 29.629 1.00 89.31 293 PRO A C 1
ATOM 2340 O O . PRO A 1 293 ? -14.618 -4.968 29.765 1.00 89.31 293 PRO A O 1
ATOM 2343 N N . PRO A 1 294 ? -13.934 -3.029 30.676 1.00 88.88 294 PRO A N 1
ATOM 2344 C CA . PRO A 1 294 ? -13.929 -3.566 32.026 1.00 88.88 294 PRO A CA 1
ATOM 2345 C C . PRO A 1 294 ? -15.372 -3.752 32.523 1.00 88.88 294 PRO A C 1
ATOM 2347 O O . PRO A 1 294 ? -16.243 -2.943 32.185 1.00 88.88 294 PRO A O 1
ATOM 2350 N N . PRO A 1 295 ? -15.644 -4.786 33.336 1.00 88.00 295 PRO A N 1
ATOM 2351 C CA . PRO A 1 295 ? -16.950 -4.952 33.953 1.00 88.00 295 PRO A CA 1
ATOM 2352 C C . PRO A 1 295 ? -17.262 -3.757 34.871 1.00 88.00 295 PRO A C 1
ATOM 2354 O O . PRO A 1 295 ? -16.389 -3.323 35.632 1.00 88.00 295 PRO A O 1
ATOM 2357 N N . PRO A 1 296 ? -18.486 -3.205 34.818 1.00 89.56 296 PRO A N 1
ATOM 2358 C CA . PRO A 1 296 ? -18.869 -2.090 35.671 1.00 89.56 296 PRO A CA 1
ATOM 2359 C C . PRO A 1 296 ? -18.941 -2.533 37.142 1.00 89.56 296 PRO A C 1
ATOM 2361 O O . PRO A 1 296 ? -19.437 -3.626 37.434 1.00 89.56 296 PRO A O 1
ATOM 2364 N N . PRO A 1 2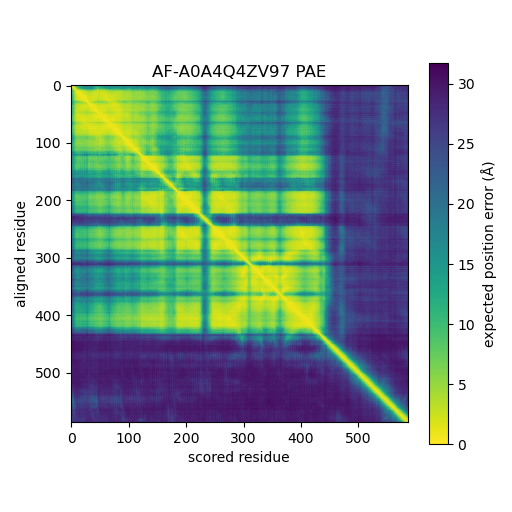97 ? -18.498 -1.706 38.107 1.00 91.12 297 PRO A N 1
ATOM 2365 C CA . PRO A 1 297 ? -18.748 -1.975 39.517 1.00 91.12 297 PRO A CA 1
ATOM 2366 C C . PRO A 1 297 ? -20.251 -1.872 39.818 1.00 91.12 297 PRO A C 1
ATOM 2368 O O . PRO A 1 297 ? -20.839 -0.795 39.707 1.00 91.12 297 PRO A O 1
ATOM 2371 N N . GLY A 1 298 ? -20.882 -2.980 40.216 1.00 92.00 298 GLY A N 1
ATOM 2372 C CA . GLY A 1 298 ? -22.312 -3.025 40.550 1.00 92.00 298 GLY A CA 1
ATOM 2373 C C . GLY A 1 298 ? -23.206 -2.521 39.409 1.00 92.00 298 GLY A C 1
ATOM 2374 O O . GLY A 1 298 ? -23.016 -2.872 38.251 1.00 92.00 298 GLY A O 1
ATOM 2375 N N . TRP A 1 299 ? -24.172 -1.663 39.728 1.00 91.88 299 TRP A N 1
ATOM 2376 C CA . TRP A 1 299 ? -25.132 -1.075 38.786 1.00 91.88 299 TRP A CA 1
ATOM 2377 C C . TRP A 1 299 ? -24.618 0.190 38.087 1.00 91.88 299 TRP A C 1
ATOM 2379 O O . TRP A 1 299 ? -25.407 1.068 37.732 1.00 91.88 299 TRP A O 1
ATOM 2389 N N . THR A 1 300 ? -23.309 0.358 37.924 1.00 94.56 300 THR A N 1
ATOM 2390 C CA . THR A 1 300 ? -22.799 1.547 37.231 1.00 94.56 300 THR A CA 1
ATOM 2391 C C . THR A 1 300 ? -23.093 1.508 35.735 1.00 94.56 300 THR A C 1
ATOM 2393 O O . THR A 1 300 ? -23.073 0.462 35.093 1.00 94.56 300 THR A O 1
ATOM 2396 N N . HIS A 1 301 ? -23.389 2.681 35.187 1.00 94.00 301 HIS A N 1
ATOM 2397 C CA . HIS A 1 301 ? -23.688 2.915 33.780 1.00 94.00 301 HIS A CA 1
ATOM 2398 C C . HIS A 1 301 ? -22.894 4.119 33.272 1.00 94.00 301 HIS A C 1
ATOM 2400 O O . HIS A 1 301 ? -22.521 5.006 34.046 1.00 94.00 301 HIS A O 1
ATOM 2406 N N . LYS A 1 302 ? -22.653 4.177 31.959 1.00 93.69 302 LYS A N 1
ATOM 2407 C CA . LYS A 1 302 ? -21.912 5.294 31.357 1.00 93.69 302 LYS A CA 1
ATOM 2408 C C . LYS A 1 302 ? -22.703 6.601 31.496 1.00 93.69 302 LYS A C 1
ATOM 2410 O O . LYS A 1 302 ? -23.920 6.599 31.284 1.00 93.69 302 LYS A O 1
ATOM 2415 N N . PRO A 1 303 ? -22.041 7.734 31.791 1.00 93.44 303 PRO A N 1
ATOM 2416 C CA . PRO A 1 303 ? -22.718 9.022 31.868 1.00 93.44 303 PRO A CA 1
ATOM 2417 C C . PRO A 1 303 ? -23.330 9.397 30.512 1.00 93.44 303 PRO A C 1
ATOM 2419 O O . PRO A 1 303 ? -22.801 9.069 29.448 1.00 93.44 303 PRO A O 1
ATOM 2422 N N . ARG A 1 304 ? -24.453 10.111 30.549 1.00 92.38 304 ARG A N 1
ATOM 2423 C CA . ARG A 1 304 ? -25.115 10.684 29.378 1.00 92.38 304 ARG A CA 1
ATOM 2424 C C . ARG A 1 304 ? -24.754 12.156 29.257 1.00 92.38 304 ARG A C 1
ATOM 2426 O O . ARG A 1 304 ? -24.732 12.899 30.240 1.00 92.38 304 ARG A O 1
ATOM 2433 N N . SER A 1 305 ? -24.468 12.584 28.037 1.00 87.88 305 SER A N 1
ATOM 2434 C CA . SER A 1 305 ? -24.229 13.983 27.710 1.00 87.88 305 SER A CA 1
ATOM 2435 C C . SER A 1 305 ? -25.315 14.465 26.760 1.00 87.88 305 SER A C 1
ATOM 2437 O O . SER A 1 305 ? -25.626 13.818 25.763 1.00 87.88 305 SER A O 1
ATOM 2439 N N . CYS A 1 306 ? -25.895 15.623 27.062 1.00 87.38 306 CYS A N 1
ATOM 2440 C CA . CYS A 1 306 ? -26.805 16.288 26.142 1.00 87.38 306 CYS A CA 1
ATOM 2441 C C . CYS A 1 306 ? -26.054 17.378 25.367 1.00 87.38 306 CYS A C 1
ATOM 2443 O O . CYS A 1 306 ? -25.279 18.136 25.949 1.00 87.38 306 CYS A O 1
ATOM 2445 N N . ARG A 1 307 ? -26.347 17.533 24.070 1.00 76.81 307 ARG A N 1
ATOM 2446 C CA . ARG A 1 307 ? -25.872 18.671 23.253 1.00 76.81 307 ARG A CA 1
ATOM 2447 C C . ARG A 1 307 ? -26.705 19.945 23.445 1.00 76.81 307 ARG A C 1
ATOM 2449 O O . ARG A 1 307 ? -26.707 20.814 22.579 1.00 76.81 307 ARG A O 1
ATOM 2456 N N . ALA A 1 308 ? -27.482 20.037 24.524 1.00 70.75 308 ALA A N 1
ATOM 2457 C CA . ALA A 1 308 ? -28.343 21.192 24.734 1.00 70.75 308 ALA A CA 1
ATOM 2458 C C . ALA A 1 308 ? -27.483 22.474 24.794 1.00 70.75 308 ALA A C 1
ATOM 2460 O O . ALA A 1 308 ? -26.460 22.465 25.476 1.00 70.75 308 ALA A O 1
ATOM 2461 N N . PRO A 1 309 ? -27.885 23.569 24.123 1.00 61.41 309 PRO A N 1
ATOM 2462 C CA . PRO A 1 309 ? -27.084 24.787 23.938 1.00 61.41 309 PRO A CA 1
ATOM 2463 C C . PRO A 1 309 ? -26.907 25.626 25.217 1.00 61.41 309 PRO A C 1
ATOM 2465 O O . PRO A 1 309 ? -26.632 26.824 25.156 1.00 61.41 309 PRO A O 1
ATOM 2468 N N . TYR A 1 310 ? -27.072 25.027 26.396 1.00 54.72 310 TYR A N 1
ATOM 2469 C CA . TYR A 1 310 ? -26.767 25.701 27.644 1.00 54.72 310 TYR A CA 1
ATOM 2470 C C . TYR A 1 310 ? -25.260 25.972 27.679 1.00 54.72 310 TYR A C 1
ATOM 2472 O O . TYR A 1 310 ? -24.458 25.048 27.745 1.00 54.72 310 TYR A O 1
ATOM 2480 N N . GLN A 1 311 ? -24.875 27.251 27.680 1.00 56.62 311 GLN A N 1
ATOM 2481 C CA . GLN A 1 311 ? -23.483 27.727 27.767 1.00 56.62 311 GLN A CA 1
ATOM 2482 C C . GLN A 1 311 ? -22.735 27.264 29.038 1.00 56.62 311 GLN A C 1
ATOM 2484 O O . GLN A 1 311 ? -21.568 27.595 29.229 1.00 56.62 311 GLN A O 1
ATOM 2489 N N . ARG A 1 312 ? -23.390 26.507 29.928 1.00 57.22 312 ARG A N 1
ATOM 2490 C CA . ARG A 1 312 ? -22.788 25.892 31.112 1.00 57.22 312 ARG A CA 1
ATOM 2491 C C . ARG A 1 312 ? -22.583 24.401 30.865 1.00 57.22 312 ARG A C 1
ATOM 2493 O O . ARG A 1 312 ? -23.530 23.619 30.912 1.00 57.22 312 ARG A O 1
ATOM 2500 N N . ASN A 1 313 ? -21.330 24.023 30.642 1.00 69.38 313 ASN A N 1
ATOM 2501 C CA . ASN A 1 313 ? -20.874 22.648 30.796 1.00 69.38 313 ASN A CA 1
ATOM 2502 C C . ASN A 1 313 ? -20.639 22.372 32.294 1.00 69.38 313 ASN A C 1
ATOM 2504 O O . ASN A 1 313 ? -19.836 23.099 32.884 1.00 69.38 313 ASN A O 1
ATOM 2508 N N . PRO A 1 314 ? -21.264 21.351 32.922 1.00 77.12 314 PRO A N 1
ATOM 2509 C CA . PRO A 1 314 ? -22.272 20.411 32.404 1.00 77.12 314 PRO A CA 1
ATOM 2510 C C . PRO A 1 314 ? -23.739 20.856 32.623 1.00 77.12 314 PRO A C 1
ATOM 2512 O O . PRO A 1 314 ? -24.053 21.616 33.540 1.00 77.12 314 PRO A O 1
ATOM 2515 N N . CYS A 1 315 ? -24.662 20.321 31.807 1.00 88.62 315 CYS A N 1
ATOM 2516 C CA . CYS A 1 315 ? -26.110 20.532 31.951 1.00 88.62 315 CYS A CA 1
ATOM 2517 C C . CYS A 1 315 ? -26.609 20.074 33.340 1.00 88.62 315 CYS A C 1
ATOM 2519 O O . CYS A 1 315 ? -26.424 18.900 33.680 1.00 88.62 315 CYS A O 1
ATOM 2521 N N . PRO A 1 316 ? -27.309 20.932 34.114 1.00 87.12 316 PRO A N 1
ATOM 2522 C CA . PRO A 1 316 ? -27.755 20.590 35.467 1.00 87.12 316 PRO A CA 1
ATOM 2523 C C . PRO A 1 316 ? -28.662 19.358 35.534 1.00 87.12 316 PRO A C 1
ATOM 2525 O O . PRO A 1 316 ? -28.580 18.583 36.480 1.00 87.12 316 PRO A O 1
ATOM 2528 N N . HIS A 1 317 ? -29.509 19.149 34.521 1.00 88.56 317 HIS A N 1
ATOM 2529 C CA . HIS A 1 317 ? -30.422 18.003 34.479 1.00 88.56 317 HIS A CA 1
ATOM 2530 C C . HIS A 1 317 ? -29.665 16.688 34.242 1.00 88.56 317 HIS A C 1
ATOM 2532 O O . HIS A 1 317 ? -29.949 15.677 34.879 1.00 88.56 317 HIS A O 1
ATOM 2538 N N . CYS A 1 318 ? -28.660 16.705 33.360 1.00 92.69 318 CYS A N 1
ATOM 2539 C CA . CYS A 1 318 ? -27.812 15.538 33.122 1.00 92.69 318 CYS A CA 1
ATOM 2540 C C . CYS A 1 318 ? -26.876 15.249 34.301 1.00 92.69 318 CYS A C 1
ATOM 2542 O O . CYS A 1 318 ? -26.509 14.099 34.497 1.00 92.69 318 CYS A O 1
ATOM 2544 N N . ALA A 1 319 ? -26.490 16.254 35.094 1.00 92.69 319 ALA A N 1
ATOM 2545 C CA . ALA A 1 319 ? -25.608 16.053 36.243 1.00 92.69 319 ALA A CA 1
ATOM 2546 C C . ALA A 1 319 ? -26.237 15.133 37.307 1.00 92.69 319 ALA A C 1
ATOM 2548 O O . ALA A 1 319 ? -25.602 14.169 37.729 1.00 92.69 319 ALA A O 1
ATOM 2549 N N . GLU A 1 320 ? -27.498 15.379 37.681 1.00 93.88 320 GLU A N 1
ATOM 2550 C CA . GLU A 1 320 ? -28.236 14.553 38.655 1.00 93.88 320 GLU A CA 1
ATOM 2551 C C . GLU A 1 320 ? -28.471 13.131 38.113 1.00 93.88 320 GLU A C 1
ATOM 2553 O O . GLU A 1 320 ? -28.278 12.147 38.825 1.00 93.88 320 GLU A O 1
ATOM 2558 N N . LEU A 1 321 ? -28.803 13.008 36.819 1.00 95.56 321 LEU A N 1
ATOM 2559 C CA . LEU A 1 321 ? -28.896 11.709 36.149 1.00 95.56 321 LEU A CA 1
ATOM 2560 C C . LEU A 1 321 ? -27.557 10.962 36.189 1.00 95.56 321 LEU A C 1
ATOM 2562 O O . LEU A 1 321 ? -27.519 9.792 36.550 1.00 95.56 321 LEU A O 1
ATOM 2566 N N . ASN A 1 322 ? -26.454 11.623 35.842 1.00 95.94 322 ASN A N 1
ATOM 2567 C CA . ASN A 1 322 ? -25.130 11.006 35.789 1.00 95.94 322 ASN A CA 1
ATOM 2568 C C . ASN A 1 322 ? -24.628 10.581 37.166 1.00 95.94 322 ASN A C 1
ATOM 2570 O O . ASN A 1 322 ? -23.958 9.557 37.266 1.00 95.94 322 ASN A O 1
ATOM 2574 N N . GLN A 1 323 ? -24.995 11.308 38.222 1.00 96.19 323 GLN A N 1
ATOM 2575 C CA . GLN A 1 323 ? -24.736 10.880 39.592 1.00 96.19 323 GLN A CA 1
ATOM 2576 C C . GLN A 1 323 ? -25.453 9.559 39.905 1.00 96.19 323 GLN A C 1
ATOM 2578 O O . GLN A 1 323 ? -24.828 8.644 40.434 1.00 96.19 323 GLN A O 1
ATOM 2583 N N . PHE A 1 324 ? -26.726 9.421 39.514 1.00 96.50 324 PHE A N 1
ATOM 2584 C CA . PHE A 1 324 ? -27.440 8.145 39.624 1.00 96.50 324 PHE A CA 1
ATOM 2585 C C . PHE A 1 324 ? -26.783 7.048 38.775 1.00 96.50 324 PHE A C 1
ATOM 2587 O O . PHE A 1 324 ? -26.585 5.936 39.261 1.00 96.50 324 PHE A O 1
ATOM 2594 N N . LEU A 1 325 ? -26.408 7.328 37.524 1.00 96.31 325 LEU A N 1
ATOM 2595 C CA . LEU A 1 325 ? -25.766 6.339 36.648 1.00 96.31 325 LEU A CA 1
ATOM 2596 C C . LEU A 1 325 ? -24.423 5.849 37.210 1.00 96.31 325 LEU A C 1
ATOM 2598 O O . LEU A 1 325 ? -24.132 4.661 37.106 1.00 96.31 325 LEU A O 1
ATOM 2602 N N . ALA A 1 326 ? -23.663 6.722 37.873 1.00 95.88 326 ALA A N 1
ATOM 2603 C CA . ALA A 1 326 ? -22.395 6.393 38.521 1.00 95.88 326 ALA A CA 1
ATOM 2604 C C . ALA A 1 326 ? -22.535 5.690 39.888 1.00 95.88 326 ALA A C 1
ATOM 2606 O O . ALA A 1 326 ? -21.543 5.179 40.403 1.00 95.88 326 ALA A O 1
ATOM 2607 N N . ALA A 1 327 ? -23.731 5.638 40.484 1.00 96.12 327 ALA A N 1
ATOM 2608 C CA . ALA A 1 327 ? -23.959 4.924 41.741 1.00 96.12 327 ALA A CA 1
ATOM 2609 C C . ALA A 1 327 ? -24.026 3.401 41.505 1.00 96.12 327 ALA A C 1
ATOM 2611 O O . ALA A 1 327 ? -24.905 2.913 40.789 1.00 96.12 327 ALA A O 1
ATOM 2612 N N . SER A 1 328 ? -23.095 2.646 42.095 1.00 95.12 328 SER A N 1
ATOM 2613 C CA . SER A 1 328 ? -22.970 1.187 41.930 1.00 95.12 328 SER A CA 1
ATOM 2614 C C . SER A 1 328 ? -23.989 0.382 42.740 1.00 95.12 328 SER A C 1
ATOM 2616 O O . SER A 1 328 ? -24.303 -0.754 42.393 1.00 95.12 328 SER A O 1
ATOM 2618 N N . ASP A 1 329 ? -24.523 0.964 43.804 1.00 95.69 329 ASP A N 1
ATOM 2619 C CA . ASP A 1 329 ? -25.478 0.370 44.738 1.00 95.69 329 ASP A CA 1
ATOM 2620 C C . ASP A 1 329 ? -26.940 0.667 44.370 1.00 95.69 329 ASP A C 1
ATOM 2622 O O . ASP A 1 329 ? -27.858 0.008 44.856 1.00 95.69 329 ASP A O 1
ATOM 2626 N N . GLN A 1 330 ? -27.174 1.624 43.471 1.00 95.38 330 GLN A N 1
ATOM 2627 C CA . GLN A 1 330 ? -28.515 2.052 43.086 1.00 95.38 330 GLN A CA 1
ATOM 2628 C C . GLN A 1 330 ? -28.926 1.465 41.739 1.00 95.38 330 GLN A C 1
ATOM 2630 O O . GLN A 1 330 ? -28.470 1.922 40.690 1.00 95.38 330 GLN A O 1
ATOM 2635 N N . ALA A 1 331 ? -29.859 0.512 41.757 1.00 95.69 331 ALA A N 1
ATOM 2636 C CA . ALA A 1 331 ? -30.507 -0.003 40.549 1.00 95.69 331 ALA A CA 1
ATOM 2637 C C . ALA A 1 331 ? -31.654 0.900 40.055 1.00 95.69 331 ALA A C 1
ATOM 2639 O O . ALA A 1 331 ? -32.011 0.867 38.878 1.00 95.69 331 ALA A O 1
ATOM 2640 N N . GLN A 1 332 ? -32.243 1.716 40.935 1.00 97.19 332 GLN A N 1
ATOM 2641 C CA . GLN A 1 332 ? -33.395 2.563 40.626 1.00 97.19 332 GLN A CA 1
ATOM 2642 C C . GLN A 1 332 ? -33.245 3.956 41.245 1.00 97.19 332 GLN A C 1
ATOM 2644 O O . GLN A 1 332 ? -32.753 4.087 42.362 1.00 97.19 332 GLN A O 1
ATOM 2649 N N . ALA A 1 333 ? -33.718 4.982 40.537 1.00 96.94 333 ALA A N 1
ATOM 2650 C CA . ALA A 1 333 ? -33.845 6.343 41.047 1.00 96.94 333 ALA A CA 1
ATOM 2651 C C . ALA A 1 333 ? -35.221 6.931 40.743 1.00 96.94 333 ALA A C 1
ATOM 2653 O O . ALA A 1 333 ? -35.908 6.530 39.799 1.00 96.94 333 ALA A O 1
ATOM 2654 N N . ARG A 1 334 ? -35.614 7.903 41.569 1.00 97.12 334 ARG A N 1
ATOM 2655 C CA . ARG A 1 334 ? -36.879 8.632 41.470 1.00 97.12 334 ARG A CA 1
ATOM 2656 C C . ARG A 1 334 ? -36.592 10.128 41.403 1.00 97.12 334 ARG A C 1
ATOM 2658 O O . ARG A 1 334 ? -35.935 10.668 42.285 1.00 97.12 334 ARG A O 1
ATOM 2665 N N . PHE A 1 335 ? -37.117 10.795 40.381 1.00 95.44 335 PHE A N 1
ATOM 2666 C CA . PHE A 1 335 ? -36.928 12.223 40.133 1.00 95.44 335 PHE A CA 1
ATOM 2667 C C . PHE A 1 335 ? -38.281 12.942 40.163 1.00 95.44 335 PHE A C 1
ATOM 2669 O O . PHE A 1 335 ? -39.024 12.944 39.180 1.00 95.44 335 PHE A O 1
ATOM 2676 N N . THR A 1 336 ? -38.615 13.574 41.289 1.00 95.50 336 THR A N 1
ATOM 2677 C CA . THR A 1 336 ? -39.833 14.390 41.437 1.00 95.50 336 THR A CA 1
ATOM 2678 C C . THR A 1 336 ? -39.564 15.811 40.943 1.00 95.50 336 THR A C 1
ATOM 2680 O O . THR A 1 336 ? -39.159 16.695 41.699 1.00 95.50 336 THR A O 1
ATOM 2683 N N . LYS A 1 337 ? -39.714 16.020 39.631 1.00 94.62 337 LYS A N 1
ATOM 2684 C CA . LYS A 1 337 ? -39.324 17.259 38.934 1.00 94.62 337 LYS A CA 1
ATOM 2685 C C . LYS A 1 337 ? -40.372 17.664 37.892 1.00 94.62 337 LYS A C 1
ATOM 2687 O O . LYS A 1 337 ? -41.221 16.865 37.491 1.00 94.62 337 LYS A O 1
ATOM 2692 N N . ALA A 1 338 ? -40.304 18.918 37.444 1.00 93.50 338 ALA A N 1
ATOM 2693 C CA . ALA A 1 338 ? -41.197 19.460 36.419 1.00 93.50 338 ALA A CA 1
ATOM 2694 C C . ALA A 1 338 ? -41.161 18.630 35.119 1.00 93.50 338 ALA A C 1
ATOM 2696 O O . ALA A 1 338 ? -40.154 17.993 34.809 1.00 93.50 338 ALA A O 1
ATOM 2697 N N . GLN A 1 339 ? -42.246 18.666 34.335 1.00 94.00 339 GLN A N 1
ATOM 2698 C CA . GLN A 1 339 ? -42.371 17.895 33.087 1.00 94.00 339 GLN A CA 1
ATOM 2699 C C . GLN A 1 339 ? -41.188 18.129 32.135 1.00 94.00 339 GLN A C 1
ATOM 2701 O O . GLN A 1 339 ? -40.605 17.170 31.648 1.00 94.00 339 GLN A O 1
ATOM 2706 N N . THR A 1 340 ? -40.759 19.381 31.957 1.00 92.44 340 THR A N 1
ATOM 2707 C CA . THR A 1 340 ? -39.633 19.741 31.076 1.00 92.44 340 THR A CA 1
ATOM 2708 C C . THR A 1 340 ? -38.312 19.076 31.473 1.00 92.44 340 THR A C 1
ATOM 2710 O O . THR A 1 340 ? -37.513 18.716 30.609 1.00 92.44 340 THR A O 1
ATOM 2713 N N . TYR A 1 341 ? -38.081 18.886 32.774 1.00 93.56 341 TYR A N 1
ATOM 2714 C CA . TYR A 1 341 ? -36.919 18.173 33.298 1.00 93.56 341 TYR A CA 1
ATOM 2715 C C . TYR A 1 341 ? -37.023 16.672 33.004 1.00 93.56 341 TYR A C 1
ATOM 2717 O O . TYR A 1 341 ? -36.061 16.064 32.536 1.00 93.56 341 TYR A O 1
ATOM 2725 N N . ARG A 1 342 ? -38.202 16.081 33.240 1.00 94.69 342 ARG A N 1
ATOM 2726 C CA . ARG A 1 342 ? -38.457 14.658 32.973 1.00 94.69 342 ARG A CA 1
ATOM 2727 C C . ARG A 1 342 ? -38.298 14.341 31.487 1.00 94.69 342 ARG A C 1
ATOM 2729 O O . ARG A 1 342 ? -37.505 13.470 31.153 1.00 94.69 342 ARG A O 1
ATOM 2736 N N . ASP A 1 343 ? -38.912 15.130 30.609 1.00 93.62 343 ASP A N 1
ATOM 2737 C CA . ASP A 1 343 ? -38.787 14.989 29.151 1.00 93.62 343 ASP A CA 1
ATOM 2738 C C . ASP A 1 343 ? -37.332 15.093 28.680 1.00 93.62 343 ASP A C 1
ATOM 2740 O O . ASP A 1 343 ? -36.918 14.419 27.736 1.00 93.62 343 ASP A O 1
ATOM 2744 N N . HIS A 1 344 ? -36.539 15.960 29.318 1.00 93.50 344 HIS A N 1
ATOM 2745 C CA . HIS A 1 344 ? -35.122 16.095 29.007 1.00 93.50 344 HIS A CA 1
ATOM 2746 C C . HIS A 1 344 ? -34.342 14.824 29.360 1.00 93.50 344 HIS A C 1
ATOM 2748 O O . HIS A 1 344 ? -33.578 14.346 28.520 1.00 93.50 344 HIS A O 1
ATOM 2754 N N . ILE A 1 345 ? -34.545 14.278 30.565 1.00 94.38 345 ILE A N 1
ATOM 2755 C CA . ILE A 1 345 ? -33.901 13.032 30.997 1.00 94.38 345 ILE A CA 1
ATOM 2756 C C . ILE A 1 345 ? -34.339 11.860 30.125 1.00 94.38 345 ILE A C 1
ATOM 2758 O O . ILE A 1 345 ? -33.483 11.111 29.668 1.00 94.38 345 ILE A O 1
ATOM 2762 N N . GLU A 1 346 ? -35.636 11.720 29.841 1.00 94.62 346 GLU A N 1
ATOM 2763 C CA . GLU A 1 346 ? -36.154 10.620 29.021 1.00 94.62 346 GLU A CA 1
ATOM 2764 C C . GLU A 1 346 ? -35.485 10.564 27.639 1.00 94.62 346 GLU A C 1
ATOM 2766 O O . GLU A 1 346 ? -35.157 9.482 27.159 1.00 94.62 346 GLU A O 1
ATOM 2771 N N . LYS A 1 347 ? -35.176 11.720 27.035 1.00 94.06 347 LYS A N 1
ATOM 2772 C CA . LYS A 1 347 ? -34.439 11.802 25.760 1.00 94.06 347 LYS A CA 1
ATOM 2773 C C . LYS A 1 347 ? -32.989 11.311 25.837 1.00 94.06 347 LYS A C 1
ATOM 2775 O O . LYS A 1 347 ? -32.404 11.038 24.794 1.00 94.06 347 LYS A O 1
ATOM 2780 N N . GLN A 1 348 ? -32.396 11.242 27.029 1.00 94.12 348 GLN A N 1
ATOM 2781 C CA . GLN A 1 348 ? -31.033 10.738 27.233 1.00 94.12 348 GLN A CA 1
ATOM 2782 C C . GLN A 1 348 ? -30.993 9.231 27.534 1.00 94.12 348 GLN A C 1
ATOM 2784 O O . GLN A 1 348 ? -29.909 8.648 27.596 1.00 94.12 348 GLN A O 1
ATOM 2789 N N . LEU A 1 349 ? -32.148 8.595 27.756 1.00 94.06 349 LEU A N 1
ATOM 2790 C CA . LEU A 1 349 ? -32.239 7.178 28.095 1.00 94.06 349 LEU A CA 1
ATOM 2791 C C . LEU A 1 349 ? -32.525 6.337 26.852 1.00 94.06 349 LEU A C 1
ATOM 2793 O O . LEU A 1 349 ? -33.398 6.642 26.042 1.00 94.06 349 LEU A O 1
ATOM 2797 N N . THR A 1 350 ? -31.835 5.208 26.744 1.00 94.06 350 THR A N 1
ATOM 2798 C CA . THR A 1 350 ? -32.102 4.195 25.720 1.00 94.06 350 THR A CA 1
ATOM 2799 C C . THR A 1 350 ? -32.866 3.037 26.352 1.00 94.06 350 THR A C 1
ATOM 2801 O O . THR A 1 350 ? -32.424 2.478 27.357 1.00 94.06 350 THR A O 1
ATOM 2804 N N . ARG A 1 351 ? -33.993 2.631 25.749 1.00 94.62 351 ARG A N 1
ATOM 2805 C CA . ARG A 1 351 ? -34.837 1.522 26.251 1.00 94.62 351 ARG A CA 1
ATOM 2806 C C . ARG A 1 351 ? -34.103 0.183 26.376 1.00 94.62 351 ARG A C 1
ATOM 2808 O O . ARG A 1 351 ? -34.558 -0.689 27.100 1.00 94.62 351 ARG A O 1
ATOM 2815 N N . GLN A 1 352 ? -32.976 0.029 25.682 1.00 93.69 352 GLN A N 1
ATOM 2816 C CA . GLN A 1 352 ? -32.131 -1.163 25.752 1.00 93.69 352 GLN A CA 1
ATOM 2817 C C . GLN A 1 352 ? -31.438 -1.323 27.118 1.00 93.69 352 GLN A C 1
ATOM 2819 O O . GLN A 1 352 ? -31.207 -2.449 27.552 1.00 93.69 352 GLN A O 1
ATOM 2824 N N . PHE A 1 353 ? -31.130 -0.215 27.804 1.00 94.31 353 PHE A N 1
ATOM 2825 C CA . PHE A 1 353 ? -30.358 -0.210 29.058 1.00 94.31 353 PHE A CA 1
ATOM 2826 C C . PHE A 1 353 ? -31.177 0.214 30.277 1.00 94.31 353 PHE A C 1
ATOM 2828 O O . PHE A 1 353 ? -30.767 -0.031 31.414 1.00 94.31 353 PHE A O 1
ATOM 2835 N N . PHE A 1 354 ? -32.329 0.847 30.052 1.00 96.62 354 PHE A N 1
ATOM 2836 C CA . PHE A 1 354 ? -33.160 1.407 31.109 1.00 96.62 354 PHE A CA 1
ATOM 2837 C C . PHE A 1 354 ? -34.634 1.101 30.885 1.00 96.62 354 PHE A C 1
ATOM 2839 O O . PHE A 1 354 ? -35.132 1.104 29.759 1.00 96.62 354 PHE A O 1
ATOM 2846 N N . ARG A 1 355 ? -35.354 0.951 31.993 1.00 96.62 355 ARG A N 1
ATOM 2847 C CA . ARG A 1 355 ? -36.814 1.000 32.043 1.00 96.62 355 ARG A CA 1
ATOM 2848 C C . ARG A 1 355 ? -37.224 2.244 32.812 1.00 96.62 355 ARG A C 1
ATOM 2850 O O . ARG A 1 355 ? -36.659 2.513 33.866 1.00 96.62 355 ARG A O 1
ATOM 2857 N N . TRP A 1 356 ? -38.204 2.988 32.318 1.00 97.19 356 TRP A N 1
ATOM 2858 C CA . TRP A 1 356 ? -38.711 4.156 33.031 1.00 97.19 356 TRP A CA 1
ATOM 2859 C C . TRP A 1 356 ? -40.213 4.330 32.858 1.00 97.19 356 TRP A C 1
ATOM 2861 O O . TRP A 1 356 ? -40.800 3.853 31.885 1.00 97.19 356 TRP A O 1
ATOM 2871 N N . TRP A 1 357 ? -40.828 4.995 33.829 1.00 96.88 357 TRP A N 1
ATOM 2872 C CA . TRP A 1 357 ? -42.230 5.402 33.804 1.00 96.88 357 TRP A CA 1
ATOM 2873 C C . TRP A 1 357 ? -42.430 6.641 34.680 1.00 96.88 357 TRP A C 1
ATOM 2875 O O . TRP A 1 357 ? -41.646 6.909 35.591 1.00 96.88 357 TRP A O 1
ATOM 2885 N N . THR A 1 358 ? -43.488 7.403 34.408 1.00 96.62 358 THR A N 1
ATOM 2886 C CA . THR A 1 358 ? -43.881 8.543 35.242 1.00 96.62 358 THR A CA 1
ATOM 2887 C C . THR A 1 358 ? -45.017 8.127 36.172 1.00 96.62 358 THR A C 1
ATOM 2889 O O . THR A 1 358 ? -46.076 7.700 35.719 1.00 96.62 358 THR A O 1
ATOM 2892 N N . GLU A 1 359 ? -44.813 8.304 37.472 1.00 95.75 359 GLU A N 1
ATOM 2893 C CA . GLU A 1 359 ? -45.851 8.178 38.488 1.00 95.75 359 GLU A CA 1
ATOM 2894 C C . GLU A 1 359 ? -46.573 9.524 38.639 1.00 95.75 359 GLU A C 1
ATOM 2896 O O . GLU A 1 359 ? -45.937 10.532 38.983 1.00 95.75 359 GLU A O 1
ATOM 2901 N N . PRO A 1 360 ? -47.887 9.590 38.362 1.00 91.38 360 PRO A N 1
ATOM 2902 C CA . PRO A 1 360 ? -48.645 10.816 38.549 1.00 91.38 360 PRO A CA 1
ATOM 2903 C C . PRO A 1 360 ? -48.706 11.171 40.038 1.00 91.38 360 PRO A C 1
ATOM 2905 O O . PRO A 1 360 ? -48.916 10.309 40.889 1.00 91.38 360 PRO A O 1
ATOM 2908 N N . SER A 1 361 ? -48.545 12.457 40.353 1.00 90.06 361 SER A N 1
ATOM 2909 C CA . SER A 1 361 ? -48.776 12.941 41.711 1.00 90.06 361 SER A CA 1
ATOM 2910 C C . SER A 1 361 ? -50.278 12.971 41.994 1.00 90.06 361 SER A C 1
ATOM 2912 O O . SER A 1 361 ? -51.044 13.557 41.229 1.00 90.06 361 SER A O 1
ATOM 2914 N N . SER A 1 362 ? -50.698 12.378 43.111 1.00 83.62 362 SER A N 1
ATOM 2915 C CA . SER A 1 362 ? -52.073 12.478 43.618 1.00 83.62 362 SER A CA 1
ATOM 2916 C C . SER A 1 362 ? -52.373 13.842 44.251 1.00 83.62 362 SER A C 1
ATOM 2918 O O . SER A 1 362 ? -53.536 14.198 44.439 1.00 83.62 362 SER A O 1
ATOM 2920 N N . VAL A 1 363 ? -51.335 14.628 44.561 1.00 86.75 363 VAL A N 1
ATOM 2921 C CA . VAL A 1 363 ? -51.454 15.934 45.214 1.00 86.75 363 VAL A CA 1
ATOM 2922 C C . VAL A 1 363 ? -51.413 17.046 44.169 1.00 86.75 363 VAL A C 1
ATOM 2924 O O . VAL A 1 363 ? -50.443 17.187 43.417 1.00 86.75 363 VAL A O 1
ATOM 2927 N N . ARG A 1 364 ? -52.469 17.869 44.146 1.00 82.19 364 ARG A N 1
ATOM 2928 C CA . ARG A 1 364 ? -52.572 19.043 43.268 1.00 82.19 364 ARG A CA 1
ATOM 2929 C C . ARG A 1 364 ? -51.418 20.012 43.557 1.00 82.19 364 ARG A C 1
ATOM 2931 O O . ARG A 1 364 ? -51.230 20.422 44.696 1.00 82.19 364 ARG A O 1
ATOM 2938 N N . GLY A 1 365 ? -50.672 20.391 42.518 1.00 82.00 365 GLY A N 1
ATOM 2939 C CA . GLY A 1 365 ? -49.529 21.311 42.617 1.00 82.00 365 GLY A CA 1
ATOM 2940 C C . GLY A 1 365 ? -48.175 20.641 42.882 1.00 82.00 365 GLY A C 1
ATOM 2941 O O . GLY A 1 365 ? -47.157 21.325 42.856 1.00 82.00 365 GLY A O 1
ATOM 2942 N N . VAL A 1 366 ? -48.136 19.320 43.085 1.00 87.56 366 VAL A N 1
ATOM 2943 C CA . VAL A 1 366 ? -46.886 18.559 43.222 1.00 87.56 366 VAL A CA 1
ATOM 2944 C C . VAL A 1 366 ? -46.515 17.927 41.880 1.00 87.56 366 VAL A C 1
ATOM 2946 O O . VAL A 1 366 ? -47.366 17.390 41.170 1.00 87.56 366 VAL A O 1
ATOM 2949 N N . ASN A 1 367 ? -45.232 18.000 41.526 1.00 93.19 367 ASN A N 1
ATOM 2950 C CA . ASN A 1 367 ? -44.706 17.428 40.289 1.00 93.19 367 ASN A CA 1
ATOM 2951 C C . ASN A 1 367 ? -44.840 15.896 40.271 1.00 93.19 367 ASN A C 1
ATOM 2953 O O . ASN A 1 367 ? -44.610 15.240 41.283 1.00 93.19 367 ASN A O 1
ATOM 2957 N N . SER A 1 368 ? -45.145 15.318 39.108 1.00 93.00 368 SER A N 1
ATOM 2958 C CA . SER A 1 368 ? -45.056 13.867 38.895 1.00 93.00 368 SER A CA 1
ATOM 2959 C C . SER A 1 368 ? -43.616 13.366 39.069 1.00 93.00 368 SER A C 1
ATOM 2961 O O . SER A 1 368 ? -42.654 14.103 38.826 1.00 93.00 368 SER A O 1
ATOM 2963 N N . THR A 1 369 ? -43.464 12.098 39.444 1.00 96.00 369 THR A N 1
ATOM 2964 C CA . THR A 1 369 ? -42.158 11.477 39.701 1.00 96.00 369 THR A CA 1
ATOM 2965 C C . THR A 1 369 ? -41.751 10.595 38.528 1.00 96.00 369 THR A C 1
ATOM 2967 O O . THR A 1 369 ? -42.479 9.674 38.174 1.00 96.00 369 THR A O 1
ATOM 2970 N N . LEU A 1 370 ? -40.585 10.845 37.929 1.00 97.25 370 LEU A N 1
ATOM 2971 C CA . LEU A 1 370 ? -39.987 9.936 36.947 1.00 97.25 370 LEU A CA 1
ATOM 2972 C C . LEU A 1 370 ? -39.209 8.848 37.683 1.00 97.25 370 LEU A C 1
ATOM 2974 O O . LEU A 1 370 ? -38.288 9.157 38.436 1.00 97.25 370 LEU A O 1
ATOM 2978 N N . VAL A 1 371 ? -39.563 7.590 37.456 1.00 97.62 371 VAL A N 1
ATOM 2979 C CA . VAL A 1 371 ? -38.852 6.436 38.007 1.00 97.62 371 VAL A CA 1
ATOM 2980 C C . VAL A 1 371 ? -38.014 5.812 36.903 1.00 97.62 371 VAL A C 1
ATOM 2982 O O . VAL A 1 371 ? -38.541 5.508 35.835 1.00 97.62 371 VAL A O 1
ATOM 2985 N N . ILE A 1 372 ? -36.717 5.629 37.150 1.00 97.88 372 ILE A N 1
ATOM 2986 C CA . ILE A 1 372 ? -35.765 5.038 36.201 1.00 97.88 372 ILE A CA 1
ATOM 2987 C C . ILE A 1 372 ? -35.110 3.837 36.864 1.00 97.88 372 ILE A C 1
ATOM 2989 O O . ILE A 1 372 ? -34.542 3.962 37.945 1.00 97.88 372 ILE A O 1
ATOM 2993 N N . THR A 1 373 ? -35.147 2.694 36.192 1.00 97.62 373 THR A N 1
ATOM 2994 C CA . THR A 1 373 ? -34.511 1.444 36.602 1.00 97.62 373 THR A CA 1
ATOM 2995 C C . THR A 1 373 ? -33.440 1.060 35.586 1.00 97.62 373 THR A C 1
ATOM 2997 O O . THR A 1 373 ? -33.698 1.014 34.381 1.00 97.62 373 THR A O 1
ATOM 3000 N N . LYS A 1 374 ? -32.239 0.769 36.078 1.00 97.31 374 LYS A N 1
ATOM 3001 C CA . LYS A 1 374 ? -31.107 0.234 35.321 1.00 97.31 374 LYS A CA 1
ATOM 3002 C C . LYS A 1 374 ? -31.322 -1.249 35.045 1.00 97.31 374 LYS A C 1
ATOM 3004 O O . LYS A 1 374 ? -31.707 -1.992 35.942 1.00 97.31 374 LYS A O 1
ATOM 3009 N N . LEU A 1 375 ? -31.073 -1.676 33.812 1.00 93.81 375 LEU A N 1
ATOM 3010 C CA . LEU A 1 375 ? -31.238 -3.077 33.411 1.00 93.81 375 LEU A CA 1
ATOM 3011 C C . LEU A 1 375 ? -29.935 -3.884 33.503 1.00 93.81 375 LEU A C 1
ATOM 3013 O O . LEU A 1 375 ? -29.983 -5.104 33.404 1.00 93.81 375 LEU A O 1
ATOM 3017 N N . GLY A 1 376 ? -28.778 -3.232 33.682 1.00 89.56 376 GLY A N 1
ATOM 3018 C CA . GLY A 1 376 ? -27.473 -3.908 33.760 1.00 89.56 376 GLY A CA 1
ATOM 3019 C C . GLY A 1 376 ? -26.979 -4.504 32.433 1.00 89.56 376 GLY A C 1
ATOM 3020 O O . GLY A 1 376 ? -25.988 -5.222 32.414 1.00 89.56 376 GLY A O 1
ATOM 3021 N N . THR A 1 377 ? -27.644 -4.207 31.312 1.00 90.88 377 THR A N 1
ATOM 3022 C CA . THR A 1 377 ? -27.348 -4.767 29.979 1.00 90.88 377 THR A CA 1
ATOM 3023 C C . THR A 1 377 ? -26.308 -3.976 29.178 1.00 90.88 377 THR A C 1
ATOM 3025 O O . THR A 1 377 ? -25.842 -4.461 28.151 1.00 90.88 377 THR A O 1
ATOM 3028 N N . GLU A 1 378 ? -25.917 -2.776 29.627 1.00 91.81 378 GLU A N 1
ATOM 3029 C CA . GLU A 1 378 ? -24.979 -1.904 28.893 1.00 91.81 378 GLU A CA 1
ATOM 3030 C C . GLU A 1 378 ? -23.597 -2.550 28.729 1.00 91.81 378 GLU A C 1
ATOM 3032 O O . GLU A 1 378 ? -23.014 -2.479 27.652 1.00 91.81 378 GLU A O 1
ATOM 3037 N N . TYR A 1 379 ? -23.117 -3.269 29.749 1.00 90.81 379 TYR A N 1
ATOM 3038 C CA . TYR A 1 379 ? -21.846 -3.989 29.664 1.00 90.81 379 TYR A CA 1
ATOM 3039 C C . TYR A 1 379 ? -21.858 -5.084 28.590 1.00 90.81 379 TYR A C 1
ATOM 3041 O O . TYR A 1 379 ? -20.904 -5.217 27.829 1.00 90.81 379 TYR A O 1
ATOM 3049 N N . ALA A 1 380 ? -22.948 -5.850 28.492 1.00 89.19 380 ALA A N 1
ATOM 3050 C CA . ALA A 1 380 ? -23.066 -6.901 27.487 1.00 89.19 380 ALA A CA 1
ATOM 3051 C C . ALA A 1 380 ? -23.058 -6.324 26.060 1.00 89.19 380 ALA A C 1
ATOM 3053 O O . ALA A 1 380 ? -22.403 -6.884 25.183 1.00 89.19 380 ALA A O 1
ATOM 3054 N N . GLU A 1 381 ? -23.722 -5.186 25.832 1.00 90.94 381 GLU A N 1
ATOM 3055 C CA . GLU A 1 381 ? -23.675 -4.489 24.539 1.00 90.94 381 GLU A CA 1
ATOM 3056 C C . GLU A 1 381 ? -22.272 -3.940 24.242 1.00 90.94 381 GLU A C 1
ATOM 3058 O O . GLU A 1 381 ? -21.789 -4.083 23.120 1.00 90.94 381 GLU A O 1
ATOM 3063 N N . ASP A 1 382 ? -21.583 -3.371 25.236 1.00 90.62 382 ASP A N 1
ATOM 3064 C CA . ASP A 1 382 ? -20.198 -2.910 25.084 1.00 90.62 382 ASP A CA 1
ATOM 3065 C C . ASP A 1 382 ? -19.262 -4.058 24.687 1.00 90.62 382 ASP A C 1
ATOM 3067 O O . ASP A 1 382 ? -18.444 -3.908 23.776 1.00 90.62 382 ASP A O 1
ATOM 3071 N N . VAL A 1 383 ? -19.410 -5.224 25.325 1.00 91.12 383 VAL A N 1
ATOM 3072 C CA . VAL A 1 383 ? -18.677 -6.443 24.961 1.00 91.12 383 VAL A CA 1
ATOM 3073 C C . VAL A 1 383 ? -19.034 -6.876 23.538 1.00 91.12 383 VAL A C 1
ATOM 3075 O O . VAL A 1 383 ? -18.138 -7.160 22.749 1.00 91.12 383 VAL A O 1
ATOM 3078 N N . GLN A 1 384 ? -20.311 -6.878 23.147 1.00 91.12 384 GLN A N 1
ATOM 3079 C CA . GLN A 1 384 ? -20.708 -7.218 21.774 1.00 91.12 384 GLN A CA 1
ATOM 3080 C C . GLN A 1 384 ? -20.164 -6.228 20.734 1.00 91.12 384 GLN A C 1
ATOM 3082 O O . GLN A 1 384 ? -19.757 -6.632 19.644 1.00 91.12 384 GLN A O 1
ATOM 3087 N N . GLN A 1 385 ? -20.131 -4.931 21.040 1.00 91.50 385 GLN A N 1
ATOM 3088 C CA . GLN A 1 385 ? -19.539 -3.914 20.172 1.00 91.50 385 GLN A CA 1
ATOM 3089 C C . GLN A 1 385 ? -18.018 -4.078 20.059 1.00 91.50 385 GLN A C 1
ATOM 3091 O O . GLN A 1 385 ? -17.464 -3.916 18.966 1.00 91.50 385 GLN A O 1
ATOM 3096 N N . PHE A 1 386 ? -17.350 -4.434 21.160 1.00 92.19 386 PHE A N 1
ATOM 3097 C CA . PHE A 1 386 ? -15.943 -4.822 21.159 1.00 92.19 386 PHE A CA 1
ATOM 3098 C C . PHE A 1 386 ? -15.719 -6.029 20.237 1.00 92.19 386 PHE A C 1
ATOM 3100 O O . PHE A 1 386 ? -14.917 -5.935 19.313 1.00 92.19 386 PHE A O 1
ATOM 3107 N N . LEU A 1 387 ? -16.486 -7.113 20.404 1.00 91.06 387 LEU A N 1
ATOM 3108 C CA . LEU A 1 387 ? -16.365 -8.329 19.590 1.00 91.06 387 LEU A CA 1
ATOM 3109 C C . LEU A 1 387 ? -16.606 -8.060 18.098 1.00 91.06 387 LEU A C 1
ATOM 3111 O O . LEU A 1 387 ? -15.847 -8.542 17.264 1.00 91.06 387 LEU A O 1
ATOM 3115 N N . ARG A 1 388 ? -17.613 -7.246 17.747 1.00 91.75 388 ARG A N 1
ATOM 3116 C CA . ARG A 1 388 ? -17.862 -6.827 16.354 1.00 91.75 388 ARG A CA 1
ATOM 3117 C C . ARG A 1 388 ? -16.684 -6.054 15.766 1.00 91.75 388 ARG A C 1
ATOM 3119 O O . ARG A 1 388 ? -16.312 -6.278 14.617 1.00 91.75 388 ARG A O 1
ATOM 3126 N N . SER A 1 389 ? -16.107 -5.140 16.544 1.00 90.50 389 SER A N 1
ATOM 3127 C CA . SER A 1 389 ? -14.943 -4.357 16.123 1.00 90.50 389 SER A CA 1
ATOM 3128 C C . SER A 1 389 ? -13.709 -5.245 15.934 1.00 90.50 389 SER A C 1
ATOM 3130 O O . SER A 1 389 ? -13.034 -5.121 14.916 1.00 90.50 389 SER A O 1
ATOM 3132 N N . VAL A 1 390 ? -13.460 -6.182 16.855 1.00 90.88 390 VAL A N 1
ATOM 3133 C CA . VAL A 1 390 ? -12.384 -7.176 16.736 1.00 90.88 390 VAL A CA 1
ATOM 3134 C C . VAL A 1 390 ? -12.588 -8.042 15.493 1.00 90.88 390 VAL A C 1
ATOM 3136 O O . VAL A 1 390 ? -11.694 -8.087 14.658 1.00 90.88 390 VAL A O 1
ATOM 3139 N N . ALA A 1 391 ? -13.775 -8.621 15.285 1.00 91.31 391 ALA A N 1
ATOM 3140 C CA . ALA A 1 391 ? -14.077 -9.444 14.108 1.00 91.31 391 ALA A CA 1
ATOM 3141 C C . ALA A 1 391 ? -13.883 -8.689 12.779 1.00 91.31 391 ALA A C 1
ATOM 3143 O O . ALA A 1 391 ? -13.391 -9.250 11.803 1.00 91.31 391 ALA A O 1
ATOM 3144 N N . ARG A 1 392 ? -14.228 -7.395 12.733 1.00 91.19 392 ARG A N 1
ATOM 3145 C CA . ARG A 1 392 ? -13.982 -6.550 11.555 1.00 91.19 392 ARG A CA 1
ATOM 3146 C C . ARG A 1 392 ? -12.487 -6.378 11.270 1.00 91.19 392 ARG A C 1
ATOM 3148 O O . ARG A 1 392 ? -12.096 -6.369 10.105 1.00 91.19 392 ARG A O 1
ATOM 3155 N N . ILE A 1 393 ? -11.674 -6.191 12.308 1.00 90.88 393 ILE A N 1
ATOM 3156 C CA . ILE A 1 393 ? -10.220 -6.047 12.166 1.00 90.88 393 ILE A CA 1
ATOM 3157 C C . ILE A 1 393 ? -9.602 -7.391 11.777 1.00 90.88 393 ILE A C 1
ATOM 3159 O O . ILE A 1 393 ? -8.797 -7.425 10.855 1.00 90.88 393 ILE A O 1
ATOM 3163 N N . GLU A 1 394 ? -10.044 -8.489 12.396 1.00 92.25 394 GLU A N 1
ATOM 3164 C CA . GLU A 1 394 ? -9.645 -9.860 12.054 1.00 92.25 394 GLU A CA 1
ATOM 3165 C C . GLU A 1 394 ? -9.878 -10.179 10.581 1.00 92.25 394 GLU A C 1
ATOM 3167 O O . GLU A 1 394 ? -8.960 -10.634 9.905 1.00 92.25 394 GLU A O 1
ATOM 3172 N N . GLU A 1 395 ? -11.070 -9.886 10.056 1.00 92.25 395 GLU A N 1
ATOM 3173 C CA . GLU A 1 395 ? -11.352 -10.086 8.633 1.00 92.25 395 GLU A CA 1
ATOM 3174 C C . GLU A 1 395 ? -10.437 -9.227 7.751 1.00 92.25 395 GLU A C 1
ATOM 3176 O O . GLU A 1 395 ? -9.975 -9.674 6.706 1.00 92.25 395 GLU A O 1
ATOM 3181 N N . GLY A 1 396 ? -10.119 -8.008 8.197 1.00 90.38 396 GLY A N 1
ATOM 3182 C CA . GLY A 1 396 ? -9.201 -7.114 7.498 1.00 90.38 396 GLY A CA 1
ATOM 3183 C C . GLY A 1 396 ? -7.755 -7.610 7.455 1.00 90.38 396 GLY A C 1
ATOM 3184 O O . GLY A 1 396 ? -7.078 -7.355 6.463 1.00 90.38 396 GLY A O 1
ATOM 3185 N N . VAL A 1 397 ? -7.286 -8.310 8.494 1.00 95.12 397 VAL A N 1
ATOM 3186 C CA . VAL A 1 397 ? -5.917 -8.856 8.560 1.00 95.12 397 VAL A CA 1
ATOM 3187 C C . VAL A 1 397 ? -5.812 -10.295 8.055 1.00 95.12 397 VAL A C 1
ATOM 3189 O O . VAL A 1 397 ? -4.705 -10.787 7.845 1.00 95.12 397 VAL A O 1
ATOM 3192 N N . ARG A 1 398 ? -6.943 -10.972 7.813 1.00 95.19 398 ARG A N 1
ATOM 3193 C CA . ARG A 1 398 ? -7.002 -12.375 7.372 1.00 95.19 398 ARG A CA 1
ATOM 3194 C C . ARG A 1 398 ? -6.235 -12.635 6.077 1.00 95.19 398 ARG A C 1
ATOM 3196 O O . ARG A 1 398 ? -5.667 -13.713 5.929 1.00 95.19 398 ARG A O 1
ATOM 3203 N N . VAL A 1 399 ? -6.171 -11.657 5.173 1.00 95.75 399 VAL A N 1
ATOM 3204 C CA . VAL A 1 399 ? -5.397 -11.748 3.917 1.00 95.75 399 VAL A CA 1
ATOM 3205 C C . VAL A 1 399 ? -3.901 -11.991 4.153 1.00 95.75 399 VAL A C 1
ATOM 3207 O O . VAL A 1 399 ? -3.235 -12.585 3.308 1.00 95.75 399 VAL A O 1
ATOM 3210 N N . PHE A 1 400 ? -3.391 -11.615 5.331 1.00 97.75 400 PHE A N 1
ATOM 3211 C CA . PHE A 1 400 ? -2.000 -11.797 5.751 1.00 97.75 400 PHE A CA 1
ATOM 3212 C C . PHE A 1 400 ? -1.766 -13.061 6.580 1.00 97.75 400 PHE A C 1
ATOM 3214 O O . PHE A 1 400 ? -0.648 -13.284 7.044 1.00 97.75 400 PHE A O 1
ATOM 3221 N N . ALA A 1 401 ? -2.789 -13.897 6.785 1.00 96.75 401 ALA A N 1
ATOM 3222 C CA . ALA A 1 401 ? -2.657 -15.177 7.475 1.00 96.75 401 ALA A CA 1
ATOM 3223 C C . ALA A 1 401 ? -1.990 -16.230 6.568 1.00 96.75 401 ALA A C 1
ATOM 3225 O O . ALA A 1 401 ? -2.568 -17.276 6.272 1.00 96.75 401 ALA A O 1
ATOM 3226 N N . ARG A 1 402 ? -0.784 -15.911 6.090 1.00 97.00 402 ARG A N 1
ATOM 3227 C CA . ARG A 1 402 ? -0.001 -16.698 5.137 1.00 97.00 402 ARG A CA 1
ATOM 3228 C C . ARG A 1 402 ? 1.343 -17.098 5.733 1.00 97.00 402 ARG A C 1
ATOM 3230 O O . ARG A 1 402 ? 1.895 -16.403 6.592 1.00 97.00 402 ARG A O 1
ATOM 3237 N N . ASP A 1 403 ? 1.897 -18.203 5.242 1.00 97.31 403 ASP A N 1
ATOM 3238 C CA . ASP A 1 403 ? 3.151 -18.760 5.758 1.00 97.31 403 ASP A CA 1
ATOM 3239 C C . ASP A 1 403 ? 4.338 -17.811 5.570 1.00 97.31 403 ASP A C 1
ATOM 3241 O O . ASP A 1 403 ? 5.208 -17.747 6.440 1.00 97.31 403 ASP A O 1
ATOM 3245 N N . TYR A 1 404 ? 4.376 -17.042 4.475 1.00 97.19 404 TYR A N 1
ATOM 3246 C CA . TYR A 1 404 ? 5.432 -16.052 4.261 1.00 97.19 404 TYR A CA 1
ATOM 3247 C C . TYR A 1 404 ? 5.431 -14.975 5.347 1.00 97.19 404 TYR A C 1
ATOM 3249 O O . TYR A 1 404 ? 6.459 -14.731 5.978 1.00 97.19 404 TYR A O 1
ATOM 3257 N N . VAL A 1 405 ? 4.266 -14.386 5.632 1.00 97.75 405 VAL A N 1
ATOM 3258 C CA . VAL A 1 405 ? 4.115 -13.354 6.670 1.00 97.75 405 VAL A CA 1
ATOM 3259 C C . VAL A 1 405 ? 4.490 -13.906 8.044 1.00 97.75 405 VAL A C 1
ATOM 3261 O O . VAL A 1 405 ? 5.146 -13.220 8.829 1.00 97.75 405 VAL A O 1
ATOM 3264 N N . ARG A 1 406 ? 4.137 -15.167 8.329 1.00 97.94 406 ARG A N 1
ATOM 3265 C CA . ARG A 1 406 ? 4.544 -15.848 9.563 1.00 97.94 406 ARG A CA 1
ATOM 3266 C C . ARG A 1 406 ? 6.062 -15.954 9.691 1.00 97.94 406 ARG A C 1
ATOM 3268 O O . ARG A 1 406 ? 6.587 -15.654 10.762 1.00 97.94 406 ARG A O 1
ATOM 3275 N N . ARG A 1 407 ? 6.770 -16.358 8.630 1.00 97.75 407 ARG A N 1
ATOM 3276 C CA . ARG A 1 407 ? 8.241 -16.426 8.645 1.00 97.75 407 ARG A CA 1
ATOM 3277 C C . ARG A 1 407 ? 8.875 -15.040 8.754 1.00 97.75 407 ARG A C 1
ATOM 3279 O O . ARG A 1 407 ? 9.772 -14.858 9.572 1.00 97.75 407 ARG A O 1
ATOM 3286 N N . LEU A 1 408 ? 8.360 -14.063 8.005 1.00 97.62 408 LEU A N 1
ATOM 3287 C CA . LEU A 1 408 ? 8.842 -12.680 8.000 1.00 97.62 408 LEU A CA 1
ATOM 3288 C C . LEU A 1 408 ? 8.738 -12.024 9.385 1.00 97.62 408 LEU A C 1
ATOM 3290 O O . LEU A 1 408 ? 9.697 -11.419 9.859 1.00 97.62 408 LEU A O 1
ATOM 3294 N N . LEU A 1 409 ? 7.577 -12.129 10.036 1.00 97.69 409 LEU A N 1
ATOM 3295 C CA . LEU A 1 409 ? 7.326 -11.518 11.346 1.00 97.69 409 LEU A CA 1
ATOM 3296 C C . LEU A 1 409 ? 7.906 -12.337 12.508 1.00 97.69 409 LEU A C 1
ATOM 3298 O O . LEU A 1 409 ? 8.250 -11.778 13.553 1.00 97.69 409 LEU A O 1
ATOM 3302 N N . GLY A 1 410 ? 8.015 -13.654 12.334 1.00 97.69 410 GLY A N 1
ATOM 3303 C CA . GLY A 1 410 ? 8.248 -14.606 13.412 1.00 97.69 410 GLY A CA 1
ATOM 3304 C C . GLY A 1 410 ? 6.975 -14.898 14.217 1.00 97.69 410 GLY A C 1
ATOM 3305 O O . GLY A 1 410 ? 6.015 -14.125 14.227 1.00 97.69 410 GLY A O 1
ATOM 3306 N N . ASP A 1 411 ? 6.972 -16.024 14.935 1.00 97.38 411 ASP A N 1
ATOM 3307 C CA . ASP A 1 411 ? 5.775 -16.551 15.608 1.00 97.38 411 ASP A CA 1
ATOM 3308 C C . ASP A 1 411 ? 5.167 -15.605 16.655 1.00 97.38 411 ASP A C 1
ATOM 3310 O O . ASP A 1 411 ? 3.963 -15.649 16.901 1.00 97.38 411 ASP A O 1
ATOM 3314 N N . GLU A 1 412 ? 5.968 -14.774 17.323 1.00 96.62 412 GLU A N 1
ATOM 3315 C CA . GLU A 1 412 ? 5.464 -13.850 18.347 1.00 96.62 412 GLU A CA 1
ATOM 3316 C C . GLU A 1 412 ? 4.684 -12.682 17.730 1.00 96.62 412 GLU A C 1
ATOM 3318 O O . GLU A 1 412 ? 3.511 -12.485 18.053 1.00 96.62 412 GLU A O 1
ATOM 3323 N N . LEU A 1 413 ? 5.302 -11.949 16.799 1.00 96.69 413 LEU A N 1
ATOM 3324 C CA . LEU A 1 413 ? 4.652 -10.826 16.120 1.00 96.69 413 LEU A CA 1
ATOM 3325 C C . LEU A 1 413 ? 3.499 -11.297 15.235 1.00 96.69 413 LEU A C 1
ATOM 3327 O O . LEU A 1 413 ? 2.484 -10.613 15.156 1.00 96.69 413 LEU A O 1
ATOM 3331 N N . TYR A 1 414 ? 3.604 -12.475 14.617 1.00 98.00 414 TYR A N 1
ATOM 3332 C CA . TYR A 1 414 ? 2.506 -13.053 13.844 1.00 98.00 414 TYR A CA 1
ATOM 3333 C C . TYR A 1 414 ? 1.274 -13.333 14.721 1.00 98.00 414 TYR A C 1
ATOM 3335 O O . TYR A 1 414 ? 0.153 -12.956 14.370 1.00 98.00 414 TYR A O 1
ATOM 3343 N N . ARG A 1 415 ? 1.470 -13.930 15.905 1.00 96.56 415 ARG A N 1
ATOM 3344 C CA . ARG A 1 415 ? 0.385 -14.169 16.871 1.00 96.56 415 ARG A CA 1
ATOM 3345 C C . ARG A 1 415 ? -0.232 -12.875 17.399 1.00 96.56 415 ARG A C 1
ATOM 3347 O O . ARG A 1 415 ? -1.446 -12.803 17.588 1.00 96.56 415 ARG A O 1
ATOM 3354 N N . GLU A 1 416 ? 0.588 -11.851 17.613 1.00 94.44 416 GLU A N 1
ATOM 3355 C CA . GLU A 1 416 ? 0.130 -10.539 18.073 1.00 94.44 416 GLU A CA 1
ATOM 3356 C C . GLU A 1 416 ? -0.629 -9.757 16.994 1.00 94.44 416 GLU A C 1
ATOM 3358 O O . GLU A 1 416 ? -1.731 -9.286 17.263 1.00 94.44 416 GLU A O 1
ATOM 3363 N N . LEU A 1 417 ? -0.048 -9.596 15.802 1.00 95.12 417 LEU A N 1
ATOM 3364 C CA . LEU A 1 417 ? -0.517 -8.652 14.782 1.00 95.12 417 LEU A CA 1
ATOM 3365 C C . LEU A 1 417 ? -1.513 -9.270 13.798 1.00 95.12 417 LEU A C 1
ATOM 3367 O O . LEU A 1 417 ? -2.400 -8.565 13.323 1.00 95.12 417 LEU A O 1
ATOM 3371 N N . ILE A 1 418 ? -1.373 -10.565 13.493 1.00 96.56 418 ILE A N 1
ATOM 3372 C CA . ILE A 1 418 ? -2.211 -11.257 12.501 1.00 96.56 418 ILE A CA 1
ATOM 3373 C 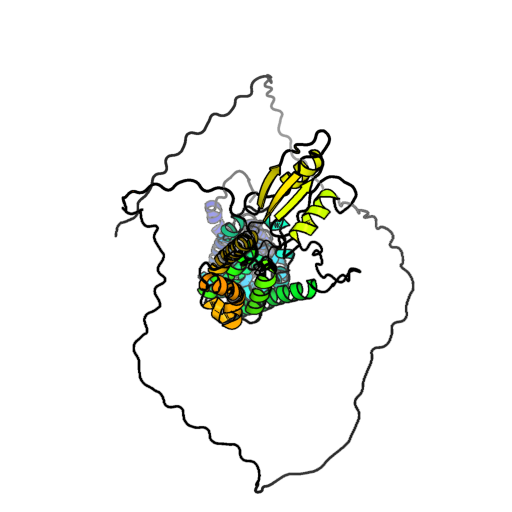C . ILE A 1 418 ? -3.294 -12.084 13.191 1.00 96.56 418 ILE A C 1
ATOM 3375 O O . ILE A 1 418 ? -4.469 -11.968 12.857 1.00 96.56 418 ILE A O 1
ATOM 3379 N N . LEU A 1 419 ? -2.926 -12.896 14.190 1.00 94.75 419 LEU A N 1
ATOM 3380 C CA . LEU A 1 419 ? -3.900 -13.731 14.911 1.00 94.75 419 LEU A CA 1
ATOM 3381 C C . LEU A 1 419 ? -4.618 -12.995 16.052 1.00 94.75 419 LEU A C 1
ATOM 3383 O O . LEU A 1 419 ? -5.579 -13.534 16.607 1.00 94.75 419 LEU A O 1
ATOM 3387 N N . LEU A 1 420 ? -4.158 -11.786 16.395 1.00 93.38 420 LEU A N 1
ATOM 3388 C CA . LEU A 1 420 ? -4.710 -10.918 17.439 1.00 93.38 420 LEU A CA 1
ATOM 3389 C C . LEU A 1 420 ? -4.884 -11.623 18.798 1.00 93.38 420 LEU A C 1
ATOM 3391 O O . LEU A 1 420 ? -5.814 -11.326 19.551 1.00 93.38 420 LEU A O 1
ATOM 3395 N N . GLU A 1 421 ? -3.992 -12.558 19.148 1.00 92.00 421 GLU A N 1
ATOM 3396 C CA . GLU A 1 421 ? -4.160 -13.435 20.320 1.00 92.00 421 GLU A CA 1
ATOM 3397 C C . GLU A 1 421 ? -4.331 -12.659 21.632 1.00 92.00 421 GLU A C 1
ATOM 3399 O O . GLU A 1 421 ? -5.211 -12.974 22.436 1.00 92.00 421 GLU A O 1
ATOM 3404 N N . LYS A 1 422 ? -3.542 -11.594 21.829 1.00 87.94 422 LYS A N 1
ATOM 3405 C CA . LYS A 1 422 ? -3.602 -10.744 23.034 1.00 87.94 422 LYS A CA 1
ATOM 3406 C C . LYS A 1 422 ? -4.966 -10.062 23.207 1.00 87.94 422 LYS A C 1
ATOM 3408 O O . LYS A 1 422 ? -5.365 -9.757 24.326 1.00 87.94 422 LYS A O 1
ATOM 3413 N N . ILE A 1 423 ? -5.684 -9.844 22.108 1.00 85.81 423 ILE A N 1
ATOM 3414 C CA . ILE A 1 423 ? -6.972 -9.140 22.057 1.00 85.81 423 ILE A CA 1
ATOM 3415 C C . ILE A 1 423 ? -8.127 -10.133 22.165 1.00 85.81 423 ILE A C 1
ATOM 3417 O O . ILE A 1 423 ? -9.145 -9.849 22.797 1.00 85.81 423 ILE A O 1
ATOM 3421 N N . ARG A 1 424 ? -7.945 -11.331 21.600 1.00 83.06 424 ARG A N 1
ATOM 3422 C CA . ARG A 1 424 ? -8.882 -12.450 21.723 1.00 83.06 424 ARG A CA 1
ATOM 3423 C C . ARG A 1 424 ? -8.914 -13.041 23.126 1.00 83.06 424 ARG A C 1
ATOM 3425 O O . ARG A 1 424 ? -9.977 -13.469 23.560 1.00 83.06 424 ARG A O 1
ATOM 3432 N N . ALA A 1 425 ? -7.790 -13.076 23.842 1.00 83.06 425 ALA A N 1
ATOM 3433 C CA . ALA A 1 425 ? -7.712 -13.758 25.135 1.00 83.06 425 ALA A CA 1
ATOM 3434 C C . ALA A 1 425 ? -8.781 -13.290 26.154 1.00 83.06 425 ALA A C 1
ATOM 3436 O O . ALA A 1 425 ? -9.473 -14.152 26.702 1.00 83.06 425 ALA A O 1
ATOM 3437 N N . PRO A 1 426 ? -9.019 -11.977 26.361 1.00 78.06 426 PRO A N 1
ATOM 3438 C CA . PRO A 1 426 ? -10.117 -11.507 27.211 1.00 78.06 426 PRO A CA 1
ATOM 3439 C C . PRO A 1 426 ? -11.508 -11.899 26.691 1.00 78.06 426 PRO A C 1
ATOM 3441 O O . PRO A 1 426 ? -12.359 -12.330 27.465 1.00 78.06 426 PRO A O 1
ATOM 3444 N N . ALA A 1 427 ? -11.740 -11.805 25.377 1.00 73.38 427 ALA A N 1
ATOM 3445 C CA . ALA A 1 427 ? -13.013 -12.183 24.760 1.00 73.38 427 ALA A CA 1
ATOM 3446 C C . ALA A 1 427 ? -13.342 -13.665 24.967 1.00 73.38 427 ALA A C 1
ATOM 3448 O O . ALA A 1 427 ? -14.460 -14.002 25.354 1.00 73.38 427 ALA A O 1
ATOM 3449 N N . LEU A 1 428 ? -12.351 -14.536 24.758 1.00 75.00 428 LEU A N 1
ATOM 3450 C CA . LEU A 1 428 ? -12.497 -15.980 24.902 1.00 75.00 428 LEU A CA 1
ATOM 3451 C C . LEU A 1 428 ? -12.870 -16.368 26.334 1.00 75.00 428 LEU A C 1
ATOM 3453 O O . LEU A 1 428 ? -13.722 -17.237 26.509 1.00 75.00 428 LEU A O 1
ATOM 3457 N N . GLN A 1 429 ? -12.308 -15.693 27.342 1.00 75.25 429 GLN A N 1
ATOM 3458 C CA . GLN A 1 429 ? -12.660 -15.918 28.748 1.00 75.25 429 GLN A CA 1
ATOM 3459 C C . GLN A 1 429 ? -14.132 -15.596 29.037 1.00 75.25 429 GLN A C 1
ATOM 3461 O O . GLN A 1 429 ? -14.795 -16.375 29.719 1.00 75.25 429 GLN A O 1
ATOM 3466 N N . VAL A 1 430 ? -14.674 -14.511 28.471 1.00 71.38 430 VAL A N 1
ATOM 3467 C CA . VAL A 1 430 ? -16.092 -14.145 28.646 1.00 71.38 430 VAL A CA 1
ATOM 3468 C C . VAL A 1 430 ? -17.022 -15.154 27.981 1.00 71.38 430 VAL A C 1
ATOM 3470 O O . VAL A 1 430 ? -18.012 -15.568 28.580 1.00 71.38 430 VAL A O 1
ATOM 3473 N N . THR A 1 431 ? -16.711 -15.587 26.756 1.00 66.19 431 THR A N 1
ATOM 3474 C CA . THR A 1 431 ? -17.514 -16.608 26.062 1.00 66.19 431 THR A CA 1
ATOM 3475 C C . THR A 1 431 ? -17.418 -17.982 26.721 1.00 66.19 431 THR A C 1
ATOM 3477 O O . THR A 1 431 ? -18.424 -18.682 26.807 1.00 66.19 431 THR A O 1
ATOM 3480 N N . ALA A 1 432 ? -16.241 -18.366 27.229 1.00 61.56 432 ALA A N 1
ATOM 3481 C CA . ALA A 1 432 ? -16.031 -19.640 27.917 1.00 61.56 432 ALA A CA 1
ATOM 3482 C C . ALA A 1 432 ? -16.734 -19.695 29.282 1.00 61.56 432 ALA A C 1
ATOM 3484 O O . ALA A 1 432 ? -17.174 -20.762 29.702 1.00 61.56 432 ALA A O 1
ATOM 3485 N N . GLN A 1 433 ? -16.909 -18.547 29.945 1.00 59.31 433 GLN A N 1
ATOM 3486 C CA . GLN A 1 433 ? -17.722 -18.425 31.159 1.00 59.31 433 GLN A CA 1
ATOM 3487 C C . GLN A 1 433 ? -19.238 -18.482 30.900 1.00 59.31 433 GLN A C 1
ATOM 3489 O O . GLN A 1 433 ? -20.011 -18.329 31.842 1.00 59.31 433 GLN A O 1
ATOM 3494 N N . GLY A 1 434 ? -19.664 -18.740 29.655 1.00 44.28 434 GLY A N 1
ATOM 3495 C CA . GLY A 1 434 ? -20.975 -19.287 29.304 1.00 44.28 434 GLY A CA 1
ATOM 3496 C C . GLY A 1 434 ? -22.156 -18.598 29.984 1.00 44.28 434 GLY A C 1
ATOM 3497 O O . GLY A 1 434 ? -22.644 -19.064 31.007 1.00 44.28 434 GLY A O 1
ATOM 3498 N N . ASN A 1 435 ? -22.676 -17.524 29.389 1.00 44.59 435 ASN A N 1
ATOM 3499 C CA . ASN A 1 435 ? -23.971 -16.926 29.754 1.00 44.59 435 ASN A CA 1
ATOM 3500 C C . ASN A 1 435 ? -24.124 -16.392 31.196 1.00 44.59 435 ASN A C 1
ATOM 3502 O O . ASN A 1 435 ? -25.202 -15.909 31.535 1.00 44.59 435 ASN A O 1
ATOM 3506 N N . ALA A 1 436 ? -23.072 -16.375 32.019 1.00 43.59 436 ALA A N 1
ATOM 3507 C CA . ALA A 1 436 ? -23.092 -15.759 33.346 1.00 43.59 436 ALA A CA 1
ATOM 3508 C C . ALA A 1 436 ? -22.639 -14.286 33.343 1.00 43.59 436 ALA A C 1
ATOM 3510 O O . ALA A 1 436 ? -22.149 -13.786 34.352 1.00 43.59 436 ALA A O 1
ATOM 3511 N N . VAL A 1 437 ? -22.902 -13.529 32.268 1.00 49.53 437 VAL A N 1
ATOM 3512 C CA . VAL A 1 437 ? -23.116 -12.072 32.417 1.00 49.53 437 VAL A CA 1
ATOM 3513 C C . VAL A 1 437 ? -24.541 -11.863 32.947 1.00 49.53 437 VAL A C 1
ATOM 3515 O O . VAL A 1 437 ? -25.354 -11.125 32.398 1.00 49.53 437 VAL A O 1
ATOM 3518 N N . THR A 1 438 ? -24.898 -12.596 34.000 1.00 46.91 438 THR A N 1
ATOM 3519 C CA . THR A 1 438 ? -26.037 -12.251 34.837 1.00 46.91 438 THR A CA 1
ATOM 3520 C C . THR A 1 438 ? -25.722 -10.898 35.447 1.00 46.91 438 THR A C 1
ATOM 3522 O O . THR A 1 438 ? -24.621 -10.703 35.968 1.00 46.91 438 THR A O 1
ATOM 3525 N N . ALA A 1 439 ? -26.679 -9.969 35.358 1.00 49.50 439 ALA A N 1
ATOM 3526 C CA . ALA A 1 439 ? -26.625 -8.699 36.071 1.00 49.50 439 ALA A CA 1
ATOM 3527 C C . ALA A 1 439 ? -26.094 -8.946 37.494 1.00 49.50 439 ALA A C 1
ATOM 3529 O O . ALA A 1 439 ? -26.465 -9.970 38.081 1.00 49.50 439 ALA A O 1
ATOM 3530 N N . PRO A 1 440 ? -25.219 -8.071 38.030 1.00 48.25 440 PRO A N 1
ATOM 3531 C CA . PRO A 1 440 ? -24.636 -8.267 39.348 1.00 48.25 440 PRO A CA 1
ATOM 3532 C C . PRO A 1 440 ? -25.760 -8.625 40.309 1.00 48.25 440 PRO A C 1
ATOM 3534 O O . PRO A 1 440 ? -26.724 -7.866 40.441 1.00 48.25 440 PRO A O 1
ATOM 3537 N N . ALA A 1 441 ? -25.675 -9.822 40.897 1.00 45.84 441 ALA A N 1
ATOM 3538 C CA . ALA A 1 441 ? -26.623 -10.251 41.905 1.00 45.84 441 ALA A CA 1
ATOM 3539 C C . ALA A 1 441 ? -26.599 -9.159 42.973 1.00 45.84 441 ALA A C 1
ATOM 3541 O O . ALA A 1 441 ? -25.582 -8.956 43.640 1.00 45.84 441 ALA A O 1
ATOM 3542 N N . GLY A 1 442 ? -27.675 -8.370 43.029 1.00 44.81 442 GLY A N 1
ATOM 3543 C CA . GLY A 1 442 ? -27.782 -7.291 43.994 1.00 44.81 442 GLY A CA 1
ATOM 3544 C C . GLY A 1 442 ? -27.561 -7.853 45.400 1.00 44.81 442 GLY A C 1
ATOM 3545 O O . GLY A 1 442 ? -27.792 -9.049 45.619 1.00 44.81 442 GLY A O 1
ATOM 3546 N N . PRO A 1 443 ? -27.113 -7.024 46.357 1.00 39.94 443 PRO A N 1
ATOM 3547 C CA . PRO A 1 443 ? -27.036 -7.452 47.745 1.00 39.94 443 PRO A CA 1
ATOM 3548 C C . PRO A 1 443 ? -28.364 -8.125 48.143 1.00 39.94 443 PRO A C 1
ATOM 3550 O O . PRO A 1 443 ? -29.425 -7.653 47.724 1.00 39.94 443 PRO A O 1
ATOM 3553 N N . PRO A 1 444 ? -28.330 -9.246 48.885 1.00 34.16 444 PRO A N 1
ATOM 3554 C CA . PRO A 1 444 ? -29.523 -10.009 49.232 1.00 34.16 444 PRO A CA 1
ATOM 3555 C C . PRO A 1 444 ? -30.435 -9.143 50.108 1.00 34.16 444 PRO A C 1
ATOM 3557 O O . PRO A 1 444 ? -30.260 -9.047 51.318 1.00 34.16 444 PRO A O 1
ATOM 3560 N N . GLY A 1 445 ? -31.379 -8.449 49.477 1.00 44.03 445 GLY A N 1
ATOM 3561 C CA . GLY A 1 445 ? -32.225 -7.477 50.152 1.00 44.03 445 GLY A CA 1
ATOM 3562 C C . GLY A 1 445 ? -33.092 -6.678 49.185 1.00 44.03 445 GLY A C 1
ATOM 3563 O O . GLY A 1 445 ? -32.655 -5.680 48.630 1.00 44.03 445 GLY A O 1
ATOM 3564 N N . ALA A 1 446 ? -34.351 -7.102 49.068 1.00 39.81 446 ALA A N 1
ATOM 3565 C CA . ALA A 1 446 ? -35.503 -6.321 48.611 1.00 39.81 446 ALA A CA 1
ATOM 3566 C C . ALA A 1 446 ? -35.553 -5.870 47.132 1.00 39.81 446 ALA A C 1
ATOM 3568 O O . ALA A 1 446 ? -35.289 -4.722 46.788 1.00 39.81 446 ALA A O 1
ATOM 3569 N N . LEU A 1 447 ? -36.135 -6.728 46.289 1.00 32.56 447 LEU A N 1
ATOM 3570 C CA . LEU A 1 447 ? -37.130 -6.267 45.315 1.00 32.56 447 LEU A CA 1
ATOM 3571 C C . LEU A 1 447 ? -38.494 -6.841 45.730 1.00 32.56 447 LEU A C 1
ATOM 3573 O O . LEU A 1 447 ? -38.644 -8.063 45.735 1.00 32.56 447 LEU A O 1
ATOM 3577 N N . PRO A 1 448 ? -39.499 -6.020 46.086 1.00 36.06 448 PRO A N 1
ATOM 3578 C CA . PRO A 1 448 ? -40.866 -6.505 46.152 1.00 36.06 448 PRO A CA 1
ATOM 3579 C C . PRO A 1 448 ? -41.346 -6.743 44.717 1.00 36.06 448 PRO A C 1
ATOM 3581 O O . PRO A 1 448 ? -41.384 -5.821 43.903 1.00 36.06 448 PRO A O 1
ATOM 3584 N N . ALA A 1 449 ? -41.694 -7.988 44.397 1.00 30.28 449 ALA A N 1
ATOM 3585 C CA . ALA A 1 449 ? -42.414 -8.313 43.174 1.00 30.28 449 ALA A CA 1
ATOM 3586 C C . ALA A 1 449 ? -43.768 -7.580 43.174 1.00 30.28 449 ALA A C 1
ATOM 3588 O O . ALA A 1 449 ? -44.528 -7.748 44.132 1.00 30.28 449 ALA A O 1
ATOM 3589 N N . PRO A 1 450 ? -44.124 -6.802 42.136 1.00 40.62 450 PRO A N 1
ATOM 3590 C CA . PRO A 1 450 ? -45.481 -6.326 41.994 1.00 40.62 450 PRO A CA 1
ATOM 3591 C C . PRO A 1 450 ? -46.230 -7.200 40.978 1.00 40.62 450 PRO A C 1
ATOM 3593 O O . PRO A 1 450 ? -45.839 -7.327 39.821 1.00 40.62 450 PRO A O 1
ATOM 3596 N N . PHE A 1 451 ? -47.348 -7.734 41.466 1.00 35.31 451 PHE A N 1
ATOM 3597 C CA . PHE A 1 451 ? -48.473 -8.342 40.755 1.00 35.31 451 PHE A CA 1
ATOM 3598 C C . PHE A 1 451 ? -48.285 -9.745 40.173 1.00 35.31 451 PHE A C 1
ATOM 3600 O O . PHE A 1 451 ? -47.729 -9.966 39.101 1.00 35.31 451 PHE A O 1
ATOM 3607 N N . GLY A 1 452 ? -48.889 -10.694 40.895 1.00 38.00 452 GLY A N 1
ATOM 3608 C CA . GLY A 1 452 ? -49.273 -11.987 40.365 1.00 38.00 452 GLY A CA 1
ATOM 3609 C C . GLY A 1 452 ? -50.267 -11.847 39.216 1.00 38.00 452 GLY A C 1
ATOM 3610 O O . GLY A 1 452 ? -51.128 -10.966 39.189 1.00 38.00 452 GLY A O 1
ATOM 3611 N N . SER A 1 453 ? -50.145 -12.751 38.261 1.00 30.22 453 SER A N 1
ATOM 3612 C CA . SER A 1 453 ? -51.186 -13.065 37.297 1.00 30.22 453 SER A CA 1
ATOM 3613 C C . SER A 1 453 ? -51.082 -14.548 36.976 1.00 30.22 453 SER A C 1
ATOM 3615 O O . SER A 1 453 ? -49.997 -15.125 36.953 1.00 30.22 453 SER A O 1
ATOM 3617 N N . ALA A 1 454 ? -52.258 -15.146 36.870 1.00 31.62 454 ALA A N 1
ATOM 3618 C CA . ALA A 1 454 ? -52.553 -16.559 36.977 1.00 31.62 454 ALA A CA 1
ATOM 3619 C C . ALA A 1 454 ? -51.792 -17.465 35.998 1.00 31.62 454 ALA A C 1
ATOM 3621 O O . ALA A 1 454 ? -51.530 -17.108 34.851 1.00 31.62 454 ALA A O 1
ATOM 3622 N N . ALA A 1 455 ? -51.533 -18.688 36.459 1.00 33.28 455 ALA A N 1
ATOM 3623 C CA . ALA A 1 455 ? -51.212 -19.823 35.608 1.00 33.28 455 ALA A CA 1
ATOM 3624 C C . ALA A 1 455 ? -52.379 -20.146 34.659 1.00 33.28 455 ALA A C 1
ATOM 3626 O O . ALA A 1 455 ? -53.544 -20.021 35.049 1.00 33.28 455 ALA A O 1
ATOM 3627 N N . PRO A 1 456 ? -52.071 -20.716 33.487 1.00 36.81 456 PRO A N 1
ATOM 3628 C CA . PRO A 1 456 ? -52.854 -21.842 33.018 1.00 36.81 456 PRO A CA 1
ATOM 3629 C C . PRO A 1 456 ? -51.973 -23.062 32.744 1.00 36.81 456 PRO A C 1
ATOM 3631 O O . PRO A 1 456 ? -50.844 -22.982 32.261 1.00 36.81 456 PRO A O 1
ATOM 3634 N N . ALA A 1 457 ? -52.539 -24.211 33.092 1.00 34.38 457 ALA A N 1
ATOM 3635 C CA . ALA A 1 457 ? -52.068 -25.528 32.721 1.00 34.38 457 ALA A CA 1
ATOM 3636 C C . ALA A 1 457 ? -52.233 -25.770 31.212 1.00 34.38 457 ALA A C 1
ATOM 3638 O O . ALA A 1 457 ? -53.187 -25.282 30.610 1.00 34.38 457 ALA A O 1
ATOM 3639 N N . GLY A 1 458 ? -51.382 -26.633 30.651 1.00 31.72 458 GLY A N 1
ATOM 3640 C CA . GLY A 1 458 ? -51.755 -27.443 29.490 1.00 31.72 458 GLY A CA 1
ATOM 3641 C C . GLY A 1 458 ? -50.803 -27.408 28.298 1.00 31.72 458 GLY A C 1
ATOM 3642 O O . GLY A 1 458 ? -50.906 -26.533 27.455 1.00 31.72 458 GLY A O 1
ATOM 3643 N N . ALA A 1 459 ? -50.003 -28.474 28.217 1.00 33.44 459 ALA A N 1
ATOM 3644 C CA . ALA A 1 459 ? -49.770 -29.311 27.035 1.00 33.44 459 ALA A CA 1
ATOM 3645 C C . ALA A 1 459 ? -49.059 -28.754 25.782 1.00 33.44 459 ALA A C 1
ATOM 3647 O O . ALA A 1 459 ? -49.429 -27.745 25.199 1.00 33.44 459 ALA A O 1
ATOM 3648 N N . GLY A 1 460 ? -48.143 -29.587 25.270 1.00 28.97 460 GLY A N 1
ATOM 3649 C CA . GLY A 1 460 ? -47.864 -29.691 23.836 1.00 28.97 460 GLY A CA 1
ATOM 3650 C C . GLY A 1 460 ? -46.490 -29.191 23.412 1.00 28.97 460 GLY A C 1
ATOM 3651 O O . GLY A 1 460 ? -46.357 -28.084 22.906 1.00 28.97 460 GLY A O 1
ATOM 3652 N N . GLY A 1 461 ? -45.471 -30.037 23.569 1.00 32.34 461 GLY A N 1
ATOM 3653 C CA . GLY A 1 461 ? -44.225 -29.884 22.824 1.00 32.34 461 GLY A CA 1
ATOM 3654 C C . GLY A 1 461 ? -44.391 -30.311 21.364 1.00 32.34 461 GLY A C 1
ATOM 3655 O O . GLY A 1 461 ? -45.179 -31.209 21.087 1.00 32.34 461 GLY A O 1
ATOM 3656 N N . LEU A 1 462 ? -43.633 -29.669 20.469 1.00 34.16 462 LEU A N 1
ATOM 3657 C CA . LEU A 1 462 ? -42.993 -30.198 19.250 1.00 34.16 462 LEU A CA 1
ATOM 3658 C C . LEU A 1 462 ? -42.061 -29.094 18.668 1.00 34.16 462 LEU A C 1
ATOM 3660 O O . LEU A 1 462 ? -42.214 -27.926 19.031 1.00 34.16 462 LEU A O 1
ATOM 3664 N N . PRO A 1 463 ? -41.039 -29.447 17.861 1.00 39.53 463 PRO A N 1
ATOM 3665 C CA . PRO A 1 463 ? -39.761 -28.736 17.816 1.00 39.53 463 PRO A CA 1
ATOM 3666 C C . PRO A 1 463 ? -39.690 -27.633 16.752 1.00 39.53 463 PRO A C 1
ATOM 3668 O O . PRO A 1 463 ? -40.267 -27.744 15.672 1.00 39.53 463 PRO A O 1
ATOM 3671 N N . GLY A 1 464 ? -38.916 -26.588 17.053 1.00 31.19 464 GLY A N 1
ATOM 3672 C CA . GLY A 1 464 ? -38.517 -25.556 16.094 1.00 31.19 464 GLY A CA 1
ATOM 3673 C C . GLY A 1 464 ? -37.334 -25.989 15.208 1.00 31.19 464 GLY A C 1
ATOM 3674 O O . GLY A 1 464 ? -36.561 -26.865 15.604 1.00 31.19 464 GLY A O 1
ATOM 3675 N N . PRO A 1 465 ? -37.183 -25.387 14.014 1.00 34.84 465 PRO A N 1
ATOM 3676 C CA . PRO A 1 465 ? -36.194 -25.775 13.014 1.00 34.84 465 PRO A CA 1
ATOM 3677 C C . PRO A 1 465 ? -34.783 -25.310 13.398 1.00 34.84 465 PRO A C 1
ATOM 3679 O O . PRO A 1 465 ? -34.580 -24.197 13.881 1.00 34.84 465 PRO A O 1
ATOM 3682 N N . GLY A 1 466 ? -33.811 -26.194 13.170 1.00 30.39 466 GLY A N 1
ATOM 3683 C CA . GLY A 1 466 ? -32.403 -25.986 13.483 1.00 30.39 466 GLY A CA 1
ATOM 3684 C C . GLY A 1 466 ? -31.764 -24.866 12.663 1.00 30.39 466 GLY A C 1
ATOM 3685 O O . GLY A 1 466 ? -31.849 -24.837 11.437 1.00 30.39 466 GLY A O 1
ATOM 3686 N N . VAL A 1 467 ? -31.072 -23.975 13.367 1.00 32.81 467 VAL A N 1
ATOM 3687 C CA . VAL A 1 467 ? -30.056 -23.081 12.804 1.00 32.81 467 VAL A CA 1
ATOM 3688 C C . VAL A 1 467 ? -28.735 -23.866 12.764 1.00 32.81 467 VAL A C 1
ATOM 3690 O O . VAL A 1 467 ? -28.403 -24.516 13.760 1.00 32.81 467 VAL A O 1
ATOM 3693 N N . PRO A 1 468 ? -27.983 -23.861 11.649 1.00 33.75 468 PRO A N 1
ATOM 3694 C CA . PRO A 1 468 ? -26.781 -24.675 11.505 1.00 33.75 468 PRO A CA 1
ATOM 3695 C C . PRO A 1 468 ? -25.654 -24.146 12.399 1.00 33.75 468 PRO A C 1
ATOM 3697 O O . PRO A 1 468 ? -25.130 -23.051 12.197 1.00 33.75 468 PRO A O 1
ATOM 3700 N N . GLY A 1 469 ? -25.282 -24.941 13.402 1.00 29.02 469 GLY A N 1
ATOM 3701 C CA . GLY A 1 469 ? -24.080 -24.727 14.197 1.00 29.02 469 GLY A CA 1
ATOM 3702 C C . GLY A 1 469 ? -22.841 -25.146 13.411 1.00 29.02 469 GLY A C 1
ATOM 3703 O O . GLY A 1 469 ? -22.695 -26.313 13.047 1.00 29.02 469 GLY A O 1
ATOM 3704 N N . TYR A 1 470 ? -21.929 -24.203 13.175 1.00 29.52 470 TYR A N 1
ATOM 3705 C CA . TYR A 1 470 ? -20.573 -24.513 12.736 1.00 29.52 470 TYR A CA 1
ATOM 3706 C C . TYR A 1 470 ? -19.856 -25.259 13.863 1.00 29.52 470 TYR A C 1
ATOM 3708 O O . TYR A 1 470 ? -19.534 -24.691 14.905 1.00 29.52 470 TYR A O 1
ATOM 3716 N N . SER A 1 471 ? -19.644 -26.555 13.658 1.00 28.53 471 SER A N 1
ATOM 3717 C CA . SER A 1 471 ? -18.837 -27.393 14.540 1.00 28.53 471 SER A CA 1
ATOM 3718 C C . SER A 1 471 ? -17.376 -27.237 14.127 1.00 28.53 471 SER A C 1
ATOM 3720 O O . SER A 1 471 ? -17.003 -27.640 13.027 1.00 28.53 471 SER A O 1
ATOM 3722 N N . TYR A 1 472 ? -16.548 -26.645 14.988 1.00 32.75 472 TYR A N 1
ATOM 3723 C CA . TYR A 1 472 ? -15.096 -26.712 14.836 1.00 32.75 472 TYR A CA 1
ATOM 3724 C C . TYR A 1 472 ? -14.653 -28.151 15.124 1.00 32.75 472 TYR A C 1
ATOM 3726 O O . TYR A 1 472 ? -14.790 -28.640 16.245 1.00 32.75 472 TYR A O 1
ATOM 3734 N N . VAL A 1 473 ? -14.152 -28.837 14.099 1.00 31.06 473 VAL A N 1
ATOM 3735 C CA . VAL A 1 473 ? -13.514 -30.151 14.220 1.00 31.06 473 VAL A CA 1
ATOM 3736 C C . VAL A 1 473 ? -12.065 -29.927 14.678 1.00 31.06 473 VAL A C 1
ATOM 3738 O O . VAL A 1 473 ? -11.343 -29.189 14.005 1.00 31.06 473 VAL A O 1
ATOM 3741 N N . PRO A 1 474 ? -11.599 -30.522 15.793 1.00 34.56 474 PRO A N 1
ATOM 3742 C CA . PRO A 1 474 ? -10.179 -30.519 16.127 1.00 34.56 474 PRO A CA 1
ATOM 3743 C C . PRO A 1 474 ? -9.405 -31.391 15.132 1.00 34.56 474 PRO A C 1
ATOM 3745 O O . PRO A 1 474 ? -9.878 -32.457 14.736 1.00 34.56 474 PRO A O 1
ATOM 3748 N N . ALA A 1 475 ? -8.210 -30.944 14.747 1.00 34.56 475 ALA A N 1
ATOM 3749 C CA . ALA A 1 475 ? -7.316 -31.669 13.850 1.00 34.56 475 ALA A CA 1
ATOM 3750 C C . ALA A 1 475 ? -7.032 -33.106 14.347 1.00 34.56 475 ALA A C 1
ATOM 3752 O O . ALA A 1 475 ? -6.891 -33.319 15.556 1.00 34.56 475 ALA A O 1
ATOM 3753 N N . PRO A 1 476 ? -6.917 -34.097 13.443 1.00 33.69 476 PRO A N 1
ATOM 3754 C CA . PRO A 1 476 ? -6.594 -35.461 13.827 1.00 33.69 476 PRO A CA 1
ATOM 3755 C C . PRO A 1 476 ? -5.154 -35.546 14.344 1.00 33.69 476 PRO A C 1
ATOM 3757 O O . PRO A 1 476 ? -4.209 -35.089 13.700 1.00 33.69 476 PRO A O 1
ATOM 3760 N N . LEU A 1 477 ? -5.001 -36.173 15.510 1.00 37.94 477 LEU A N 1
ATOM 3761 C CA . LEU A 1 477 ? -3.721 -36.647 16.023 1.00 37.94 477 LEU A CA 1
ATOM 3762 C C . LEU A 1 477 ? -3.123 -37.629 15.005 1.00 37.94 477 LEU A C 1
ATOM 3764 O O . LEU A 1 477 ? -3.669 -38.710 14.779 1.00 37.94 477 LEU A O 1
ATOM 3768 N N . GLY A 1 478 ? -2.020 -37.228 14.374 1.00 35.84 478 GLY A N 1
ATOM 3769 C CA . GLY A 1 478 ? -1.228 -38.094 13.506 1.00 35.84 478 GLY A CA 1
ATOM 3770 C C . GLY A 1 478 ? -0.551 -39.225 14.296 1.00 35.84 478 GLY A C 1
ATOM 3771 O O . GLY A 1 478 ? -0.251 -39.053 15.482 1.00 35.84 478 GLY A O 1
ATOM 3772 N N . PRO A 1 479 ? -0.317 -40.389 13.666 1.00 40.94 479 PRO A N 1
ATOM 3773 C CA . PRO A 1 479 ? 0.240 -41.556 14.331 1.00 40.94 479 PRO A CA 1
ATOM 3774 C C . PRO A 1 479 ? 1.740 -41.386 14.589 1.00 40.94 479 PRO A C 1
ATOM 3776 O O . PRO A 1 479 ? 2.474 -40.802 13.793 1.00 40.94 479 PRO A O 1
ATOM 3779 N N . GLY A 1 480 ? 2.177 -41.923 15.727 1.00 39.41 480 GLY A N 1
ATOM 3780 C CA . GLY A 1 480 ? 3.555 -41.875 16.191 1.00 39.41 480 GLY A CA 1
ATOM 3781 C C . GLY A 1 480 ? 4.565 -42.537 15.251 1.00 39.41 480 GLY A C 1
ATOM 3782 O O . GLY A 1 480 ? 4.287 -43.536 14.590 1.00 39.41 480 GLY A O 1
ATOM 3783 N N . GLY A 1 481 ? 5.775 -41.985 15.277 1.00 30.83 481 GLY A N 1
ATOM 3784 C CA . GLY A 1 481 ? 7.003 -42.552 14.726 1.00 30.83 481 GLY A CA 1
ATOM 3785 C C . GLY A 1 481 ? 8.180 -42.237 15.662 1.00 30.83 481 GLY A C 1
ATOM 3786 O O . GLY A 1 481 ? 8.087 -41.285 16.437 1.00 30.83 481 GLY A O 1
ATOM 3787 N N . PRO A 1 482 ? 9.231 -43.075 15.677 1.00 39.41 482 PRO A N 1
ATOM 3788 C CA . PRO A 1 482 ? 9.948 -43.448 16.892 1.00 39.41 482 PRO A CA 1
ATOM 3789 C C . PRO A 1 482 ? 11.106 -42.516 17.257 1.00 39.41 482 PRO A C 1
ATOM 3791 O O . PRO A 1 482 ? 11.600 -41.729 16.453 1.00 39.41 482 PRO A O 1
ATOM 3794 N N . GLY A 1 483 ? 11.504 -42.628 18.523 1.00 36.31 483 GLY A N 1
ATOM 3795 C CA . GLY A 1 483 ? 12.362 -41.689 19.223 1.00 36.31 483 GLY A CA 1
ATOM 3796 C C . GLY A 1 483 ? 13.800 -41.591 18.729 1.00 36.31 483 GLY A C 1
ATOM 3797 O O . GLY A 1 483 ? 14.423 -42.562 18.307 1.00 36.31 483 GLY A O 1
ATOM 3798 N N . TYR A 1 484 ? 14.338 -40.392 18.927 1.00 32.50 484 TYR A N 1
ATOM 3799 C CA . TYR A 1 484 ? 15.766 -40.143 19.001 1.00 32.50 484 TYR A CA 1
ATOM 3800 C C . TYR A 1 484 ? 16.100 -39.675 20.414 1.00 32.50 484 TYR A C 1
ATOM 3802 O O . TYR A 1 484 ? 15.594 -38.665 20.903 1.00 32.50 484 TYR A O 1
ATOM 3810 N N . SER A 1 485 ? 16.927 -40.476 21.076 1.00 32.84 485 SER A N 1
ATOM 3811 C CA . SER A 1 485 ? 17.483 -40.228 22.397 1.00 32.84 485 SER A CA 1
ATOM 3812 C C . SER A 1 485 ? 18.385 -38.993 22.377 1.00 32.84 485 SER A C 1
ATOM 3814 O O . SER A 1 485 ? 19.334 -38.923 21.598 1.00 32.84 485 SER A O 1
ATOM 3816 N N . LEU A 1 486 ? 18.116 -38.041 23.268 1.00 40.19 486 LEU A N 1
ATOM 3817 C CA . LEU A 1 486 ? 19.049 -36.969 23.617 1.00 40.19 486 LEU A CA 1
ATOM 3818 C C . LEU A 1 486 ? 20.231 -37.555 24.415 1.00 40.19 486 LEU A C 1
ATOM 3820 O O . LEU A 1 486 ? 19.994 -38.380 25.303 1.00 40.19 486 LEU A O 1
ATOM 3824 N N . PRO A 1 487 ? 21.488 -37.142 24.166 1.00 43.59 487 PRO A N 1
ATOM 3825 C CA . PRO A 1 487 ? 22.592 -37.471 25.057 1.00 43.59 487 PRO A CA 1
ATOM 3826 C C . PRO A 1 487 ? 22.575 -36.563 26.307 1.00 43.59 487 PRO A C 1
ATOM 3828 O O . PRO A 1 487 ? 22.064 -35.441 26.249 1.00 43.59 487 PRO A O 1
ATOM 3831 N N . PRO A 1 488 ? 23.115 -37.032 27.449 1.00 46.78 488 PRO A N 1
ATOM 3832 C CA . PRO A 1 488 ? 23.063 -36.313 28.720 1.00 46.78 488 PRO A CA 1
ATOM 3833 C C . PRO A 1 488 ? 24.114 -35.187 28.797 1.00 46.78 488 PRO A C 1
ATOM 3835 O O . PRO A 1 488 ? 25.085 -35.193 28.036 1.00 46.78 488 PRO A O 1
ATOM 3838 N N . PRO A 1 489 ? 23.959 -34.233 29.736 1.00 46.47 489 PRO A N 1
ATOM 3839 C CA . PRO A 1 489 ? 24.886 -33.122 29.898 1.00 46.47 489 PRO A CA 1
ATOM 3840 C C . PRO A 1 489 ? 26.116 -33.561 30.703 1.00 46.47 489 PRO A C 1
ATOM 3842 O O . PRO A 1 489 ? 25.999 -34.328 31.659 1.00 46.47 489 PRO A O 1
ATOM 3845 N N . VAL A 1 490 ? 27.293 -33.036 30.358 1.00 35.28 490 VAL A N 1
ATOM 3846 C CA . VAL A 1 490 ? 28.519 -33.192 31.159 1.00 35.28 490 VAL A CA 1
ATOM 3847 C C . VAL A 1 490 ? 29.056 -31.803 31.543 1.00 35.28 490 VAL A C 1
ATOM 3849 O O . VAL A 1 490 ? 28.917 -30.869 30.749 1.00 35.28 490 VAL A O 1
ATOM 3852 N N . PRO A 1 491 ? 29.602 -31.630 32.766 1.00 44.16 491 PRO A N 1
ATOM 3853 C CA . PRO A 1 491 ? 29.723 -30.342 33.443 1.00 44.16 491 PRO A CA 1
ATOM 3854 C C . PRO A 1 491 ? 31.055 -29.621 33.196 1.00 44.16 491 PRO A C 1
ATOM 3856 O O . PRO A 1 491 ? 32.045 -30.200 32.754 1.00 44.16 491 PRO A O 1
ATOM 3859 N N . ALA A 1 492 ? 31.067 -28.341 33.571 1.00 39.44 492 ALA A N 1
ATOM 3860 C CA . ALA A 1 492 ? 32.230 -27.465 33.601 1.00 39.44 492 ALA A CA 1
ATOM 3861 C C . ALA A 1 492 ? 33.335 -27.954 34.555 1.00 39.44 492 ALA A C 1
ATOM 3863 O O . ALA A 1 492 ? 33.055 -28.291 35.704 1.00 39.44 492 ALA A O 1
ATOM 3864 N N . HIS A 1 493 ? 34.595 -27.860 34.114 1.00 34.88 493 HIS A N 1
ATOM 3865 C CA . HIS A 1 493 ? 35.758 -27.788 34.996 1.00 34.88 493 HIS A CA 1
ATOM 3866 C C . HIS A 1 493 ? 36.829 -26.825 34.474 1.00 34.88 493 HIS A C 1
ATOM 3868 O O . HIS A 1 493 ? 37.077 -26.680 33.279 1.00 34.88 493 HIS A O 1
ATOM 3874 N N . THR A 1 494 ? 37.432 -26.169 35.456 1.00 33.56 494 THR A N 1
ATOM 3875 C CA . THR A 1 494 ? 38.432 -25.110 35.434 1.00 33.56 494 THR A CA 1
ATOM 3876 C C . THR A 1 494 ? 39.865 -25.670 35.365 1.00 33.56 494 THR A C 1
ATOM 3878 O O . THR A 1 494 ? 40.164 -26.675 36.001 1.00 33.56 494 THR A O 1
ATOM 3881 N N . THR A 1 495 ? 40.770 -24.879 34.770 1.00 33.03 495 THR A N 1
ATOM 3882 C CA . THR A 1 495 ? 42.227 -24.732 35.046 1.00 33.03 495 THR A CA 1
ATOM 3883 C C . THR A 1 495 ? 43.284 -25.754 34.571 1.00 33.03 495 THR A C 1
ATOM 3885 O O . THR A 1 495 ? 43.327 -26.892 35.013 1.00 33.03 495 THR A O 1
ATOM 3888 N N . SER A 1 496 ? 44.278 -25.172 33.872 1.00 32.19 496 SER A N 1
ATOM 3889 C CA . SER A 1 496 ? 45.745 -25.370 33.958 1.00 32.19 496 SER A CA 1
ATOM 3890 C C . SER A 1 496 ? 46.410 -26.612 33.338 1.00 32.19 496 SER A C 1
ATOM 3892 O O . SER A 1 496 ? 46.307 -27.707 33.875 1.00 32.19 496 SER A O 1
ATOM 3894 N N . ALA A 1 497 ? 47.229 -26.399 32.294 1.00 32.25 497 ALA A N 1
ATOM 3895 C CA . ALA A 1 497 ? 48.702 -26.531 32.326 1.00 32.25 497 ALA A CA 1
ATOM 3896 C C . ALA A 1 497 ? 49.305 -26.491 30.899 1.00 32.25 497 ALA A C 1
ATOM 3898 O O . ALA A 1 497 ? 48.784 -27.109 29.975 1.00 32.25 497 ALA A O 1
ATOM 3899 N N . ALA A 1 498 ? 50.418 -25.768 30.737 1.00 34.16 498 ALA A N 1
ATOM 3900 C CA . ALA A 1 498 ? 51.264 -25.739 29.535 1.00 34.16 498 ALA A CA 1
ATOM 3901 C C . ALA A 1 498 ? 52.172 -26.987 29.433 1.00 34.16 498 ALA A C 1
ATOM 3903 O O . ALA A 1 498 ? 52.351 -27.688 30.432 1.00 34.16 498 ALA A O 1
ATOM 3904 N N . PRO A 1 499 ? 52.811 -27.225 28.267 1.00 45.97 499 PRO A N 1
ATOM 3905 C CA . PRO A 1 499 ? 54.259 -26.969 28.196 1.00 45.97 499 PRO A CA 1
ATOM 3906 C C . PRO A 1 499 ? 54.786 -26.386 26.854 1.00 45.97 499 PRO A C 1
ATOM 3908 O O . PRO A 1 499 ? 54.360 -26.781 25.775 1.00 45.97 499 PRO A O 1
ATOM 3911 N N . THR A 1 500 ? 55.728 -25.433 26.986 1.00 34.31 500 THR A N 1
ATOM 3912 C CA . THR A 1 500 ? 56.997 -25.174 26.232 1.00 34.31 500 THR A CA 1
ATOM 3913 C C . THR A 1 500 ? 57.175 -25.775 24.822 1.00 34.31 500 THR A C 1
ATOM 3915 O O . THR A 1 500 ? 57.019 -26.979 24.679 1.00 34.31 500 THR A O 1
ATOM 3918 N N . GLY A 1 501 ? 57.644 -25.115 23.746 1.00 34.59 501 GLY A N 1
ATOM 3919 C CA . GLY A 1 501 ? 58.361 -23.854 23.409 1.00 34.59 501 GLY A CA 1
ATOM 3920 C C . GLY A 1 501 ? 58.888 -24.010 21.942 1.00 34.59 501 GLY A C 1
ATOM 3921 O O . GLY A 1 501 ? 58.456 -24.966 21.299 1.00 34.59 501 GLY A O 1
ATOM 3922 N N . PRO A 1 502 ? 59.863 -23.247 21.382 1.00 48.72 502 PRO A N 1
ATOM 3923 C CA . PRO A 1 502 ? 60.351 -21.888 21.658 1.00 48.72 502 PRO A CA 1
ATOM 3924 C C . PRO A 1 502 ? 60.452 -20.975 20.392 1.00 48.72 502 PRO A C 1
ATOM 3926 O O . PRO A 1 502 ? 60.458 -21.446 19.259 1.00 48.72 502 PRO A O 1
ATOM 3929 N N . GLY A 1 503 ? 60.691 -19.670 20.605 1.00 32.12 503 GLY A N 1
ATOM 3930 C CA . GLY A 1 503 ? 61.620 -18.903 19.753 1.00 32.12 503 GLY A CA 1
ATOM 3931 C C . GLY A 1 503 ? 61.088 -17.681 18.990 1.00 32.12 503 GLY A C 1
ATOM 3932 O O . GLY A 1 503 ? 60.879 -17.763 17.790 1.00 32.12 503 GLY A O 1
ATOM 3933 N N . MET A 1 504 ? 60.969 -16.528 19.658 1.00 33.94 504 MET A N 1
ATOM 3934 C CA . MET A 1 504 ? 61.778 -15.313 19.407 1.00 33.94 504 MET A CA 1
ATOM 3935 C C . MET A 1 504 ? 61.142 -14.082 20.078 1.00 33.94 504 MET A C 1
ATOM 3937 O O . MET A 1 504 ? 60.042 -13.649 19.752 1.00 33.94 504 MET A O 1
ATOM 3941 N N . THR A 1 505 ? 61.880 -13.520 21.029 1.00 37.88 505 THR A N 1
ATOM 3942 C CA . THR A 1 505 ? 61.750 -12.174 21.616 1.00 37.88 505 THR A CA 1
ATOM 3943 C C . THR A 1 505 ? 62.757 -11.243 20.911 1.00 37.88 505 THR A C 1
ATOM 3945 O O . THR A 1 505 ? 63.756 -11.767 20.411 1.00 37.88 505 THR A O 1
ATOM 3948 N N . PRO A 1 506 ? 62.563 -9.899 20.858 1.00 46.09 506 PRO A N 1
ATOM 3949 C CA . PRO A 1 506 ? 62.556 -9.058 22.067 1.00 46.09 506 PRO A CA 1
ATOM 3950 C C . PRO A 1 506 ? 61.629 -7.814 22.098 1.00 46.09 506 PRO A C 1
ATOM 3952 O O . PRO A 1 506 ? 61.509 -7.077 21.133 1.00 46.09 506 PRO A O 1
ATOM 3955 N N . ALA A 1 507 ? 61.040 -7.612 23.289 1.00 34.53 507 ALA A N 1
ATOM 3956 C CA . ALA A 1 507 ? 61.075 -6.441 24.195 1.00 34.53 507 ALA A CA 1
ATOM 3957 C C . ALA A 1 507 ? 60.730 -4.983 23.739 1.00 34.53 507 ALA A C 1
ATOM 3959 O O . ALA A 1 507 ? 60.935 -4.617 22.591 1.00 34.53 507 ALA A O 1
ATOM 3960 N N . PRO A 1 508 ? 60.230 -4.130 24.675 1.00 46.69 508 PRO A N 1
ATOM 3961 C CA . PRO A 1 508 ? 59.223 -3.070 24.448 1.00 46.69 508 PRO A CA 1
ATOM 3962 C C . PRO A 1 508 ? 59.717 -1.672 24.943 1.00 46.69 508 PRO A C 1
ATOM 3964 O O . PRO A 1 508 ? 60.927 -1.462 24.960 1.00 46.69 508 PRO A O 1
ATOM 3967 N N . PRO A 1 509 ? 58.895 -0.776 25.549 1.00 46.62 509 PRO A N 1
ATOM 3968 C CA . PRO A 1 509 ? 57.657 -0.089 25.130 1.00 46.62 509 PRO A CA 1
ATOM 3969 C C . PRO A 1 509 ? 57.814 1.459 25.128 1.00 46.62 509 PRO A C 1
ATOM 3971 O O . PRO A 1 509 ? 58.736 2.000 25.733 1.00 46.62 509 PRO A O 1
ATOM 3974 N N . ALA A 1 510 ? 56.843 2.199 24.576 1.00 30.67 510 ALA A N 1
ATOM 3975 C CA . ALA A 1 510 ? 56.636 3.603 24.950 1.00 30.67 510 ALA A CA 1
ATOM 3976 C C . ALA A 1 510 ? 55.152 4.008 24.932 1.00 30.67 510 ALA A C 1
ATOM 3978 O O . ALA A 1 510 ? 54.422 3.815 23.964 1.00 30.67 510 ALA A O 1
ATOM 3979 N N . THR A 1 511 ? 54.750 4.566 26.064 1.00 34.72 511 THR A N 1
ATOM 3980 C CA . THR A 1 511 ? 53.478 5.167 26.464 1.00 34.72 511 THR A CA 1
ATOM 3981 C C . THR A 1 511 ? 53.187 6.461 25.695 1.00 34.72 511 THR A C 1
ATOM 3983 O O . THR A 1 511 ? 54.092 7.284 25.575 1.00 34.72 511 THR A O 1
ATOM 3986 N N . SER A 1 512 ? 51.941 6.726 25.273 1.00 31.25 512 SER A N 1
ATOM 3987 C CA . SER A 1 512 ? 51.354 8.088 25.306 1.00 31.25 512 SER A CA 1
ATOM 3988 C C . SER A 1 512 ? 49.868 8.165 24.895 1.00 31.25 512 SER A C 1
ATOM 3990 O O . SER A 1 512 ? 49.501 7.840 23.776 1.00 31.25 512 SER A O 1
ATOM 3992 N N . VAL A 1 513 ? 49.056 8.630 25.857 1.00 33.16 513 VAL A N 1
ATOM 3993 C CA . VAL A 1 513 ? 48.049 9.722 25.820 1.00 33.16 513 VAL A CA 1
ATOM 3994 C C . VAL A 1 513 ? 46.956 9.756 24.719 1.00 33.16 513 VAL A C 1
ATOM 3996 O O . VAL A 1 513 ? 47.274 9.816 23.536 1.00 33.16 513 VAL A O 1
ATOM 3999 N N . PRO A 1 514 ? 45.661 9.884 25.097 1.00 33.25 514 PRO A N 1
ATOM 4000 C CA . PRO A 1 514 ? 44.556 10.142 24.171 1.00 33.25 514 PRO A CA 1
ATOM 4001 C C . PRO A 1 514 ? 44.371 11.648 23.895 1.00 33.25 514 PRO A C 1
ATOM 4003 O O . PRO A 1 514 ? 44.295 12.456 24.822 1.00 33.25 514 PRO A O 1
ATOM 4006 N N . LEU A 1 515 ? 44.246 12.026 22.619 1.00 29.98 515 LEU A N 1
ATOM 4007 C CA . LEU A 1 515 ? 43.904 13.385 22.185 1.00 29.98 515 LEU A CA 1
ATOM 4008 C C . LEU A 1 515 ? 42.400 13.496 21.904 1.00 29.98 515 LEU A C 1
ATOM 4010 O O . LEU A 1 515 ? 41.896 13.006 20.898 1.00 29.98 515 LEU A O 1
ATOM 4014 N N . ASN A 1 516 ? 41.708 14.180 22.815 1.00 31.56 516 ASN A N 1
ATOM 4015 C CA . ASN A 1 516 ? 40.405 14.796 22.587 1.00 31.56 516 ASN A CA 1
ATOM 4016 C C . ASN A 1 516 ? 40.587 16.070 21.749 1.00 31.56 516 ASN A C 1
ATOM 4018 O O . ASN A 1 516 ? 41.346 16.952 22.150 1.00 31.56 516 ASN A O 1
ATOM 4022 N N . TYR A 1 517 ? 39.824 16.215 20.664 1.00 32.16 517 TYR A N 1
ATOM 4023 C CA . TYR A 1 517 ? 39.588 17.510 20.024 1.00 32.16 517 TYR A CA 1
ATOM 4024 C C . TYR A 1 517 ? 38.085 17.795 19.932 1.00 32.16 517 TYR A C 1
ATOM 4026 O O . TYR A 1 517 ? 37.326 17.061 19.306 1.00 32.16 517 TYR A O 1
ATOM 4034 N N . LEU A 1 518 ? 37.688 18.894 20.576 1.00 34.09 518 LEU A N 1
ATOM 4035 C CA . LEU A 1 518 ? 36.459 19.651 20.334 1.00 34.09 518 LEU A CA 1
ATOM 4036 C C . LEU A 1 518 ? 36.644 20.523 19.079 1.00 34.09 518 LEU A C 1
ATOM 4038 O O . LEU A 1 518 ? 37.735 21.072 18.904 1.00 34.09 518 LEU A O 1
ATOM 4042 N N . PRO A 1 519 ? 35.610 20.744 18.248 1.00 41.22 519 PRO A N 1
ATOM 4043 C CA . PRO A 1 519 ? 35.660 21.776 17.225 1.00 41.22 519 PRO A CA 1
ATOM 4044 C C . PRO A 1 519 ? 35.332 23.161 17.803 1.00 41.22 519 PRO A C 1
ATOM 4046 O O . PRO A 1 519 ? 34.484 23.325 18.681 1.00 41.22 519 PRO A O 1
ATOM 4049 N N . ALA A 1 520 ? 36.056 24.149 17.283 1.00 31.75 520 ALA A N 1
ATOM 4050 C CA . ALA A 1 520 ? 36.040 25.545 17.683 1.00 31.75 520 ALA A CA 1
ATOM 4051 C C . ALA A 1 520 ? 34.784 26.304 17.224 1.00 31.75 520 ALA A C 1
ATOM 4053 O O . ALA A 1 520 ? 34.223 26.069 16.155 1.00 31.75 520 ALA A O 1
ATOM 4054 N N . SER A 1 521 ? 34.408 27.267 18.060 1.00 32.56 521 SER A N 1
ATOM 4055 C CA . SER A 1 521 ? 33.346 28.252 17.899 1.00 32.56 521 SER A CA 1
ATOM 4056 C C . SER A 1 521 ? 33.564 29.185 16.697 1.00 32.56 521 SER A C 1
ATOM 4058 O O . SER A 1 521 ? 34.653 29.725 16.510 1.00 32.56 521 SER A O 1
ATOM 4060 N N . ILE A 1 522 ? 32.497 29.440 15.936 1.00 38.78 522 ILE A N 1
ATOM 4061 C CA . ILE A 1 522 ? 32.423 30.457 14.873 1.00 38.78 522 ILE A CA 1
ATOM 4062 C C . ILE A 1 522 ? 31.918 31.786 15.480 1.00 38.78 522 ILE A C 1
ATOM 4064 O O . ILE A 1 522 ? 30.927 31.754 16.215 1.00 38.78 522 ILE A O 1
ATOM 4068 N N . PRO A 1 523 ? 32.535 32.952 15.193 1.00 41.12 523 PRO A N 1
ATOM 4069 C CA . PRO A 1 523 ? 32.016 34.255 15.611 1.00 41.12 523 PRO A CA 1
ATOM 4070 C C . PRO A 1 523 ? 30.991 34.841 14.609 1.00 41.12 523 PRO A C 1
ATOM 4072 O O . PRO A 1 523 ? 31.036 34.512 13.422 1.00 41.12 523 PRO A O 1
ATOM 4075 N N . PRO A 1 524 ? 30.071 35.722 15.056 1.00 44.22 524 PRO A N 1
ATOM 4076 C CA . PRO A 1 524 ? 28.923 36.159 14.267 1.00 44.22 524 PRO A CA 1
ATOM 4077 C C . PRO A 1 524 ? 29.126 37.500 13.536 1.00 44.22 524 PRO A C 1
ATOM 4079 O O . PRO A 1 524 ? 29.695 38.438 14.086 1.00 44.22 524 PRO A O 1
ATOM 4082 N N . GLY A 1 525 ? 28.489 37.608 12.363 1.00 30.38 525 GLY A N 1
ATOM 4083 C CA . GLY A 1 525 ? 27.758 38.807 11.928 1.00 30.38 525 GLY A CA 1
ATOM 4084 C C . GLY A 1 525 ? 28.482 39.805 11.018 1.00 30.38 525 GLY A C 1
ATOM 4085 O O . GLY A 1 525 ? 29.486 40.374 11.415 1.00 30.38 525 GLY A O 1
ATOM 4086 N N . TYR A 1 526 ? 27.909 40.051 9.827 1.00 31.27 526 TYR A N 1
ATOM 4087 C CA . TYR A 1 526 ? 27.601 41.364 9.209 1.00 31.27 526 TYR A CA 1
ATOM 4088 C C . TYR A 1 526 ? 26.852 41.146 7.855 1.00 31.27 526 TYR A C 1
ATOM 4090 O O . TYR A 1 526 ? 26.781 40.006 7.399 1.00 31.27 526 TYR A O 1
ATOM 4098 N N . PRO A 1 527 ? 26.149 42.155 7.288 1.00 39.47 527 PRO A N 1
ATOM 4099 C CA . PRO A 1 527 ? 24.740 42.085 6.867 1.00 39.47 527 PRO A CA 1
ATOM 4100 C C . PRO A 1 527 ? 24.539 41.883 5.343 1.00 39.47 527 PRO A C 1
ATOM 4102 O O . PRO A 1 527 ? 25.510 41.931 4.588 1.00 39.47 527 PRO A O 1
ATOM 4105 N N . PRO A 1 528 ? 23.293 41.671 4.856 1.00 36.09 528 PRO A N 1
ATOM 4106 C CA . PRO A 1 528 ? 23.055 41.302 3.461 1.00 36.09 528 PRO A CA 1
ATOM 4107 C C . PRO A 1 528 ? 23.203 42.491 2.502 1.00 36.09 528 PRO A C 1
ATOM 4109 O O . PRO A 1 528 ? 22.584 43.542 2.683 1.00 36.09 528 PRO A O 1
ATOM 4112 N N . ALA A 1 529 ? 23.988 42.290 1.441 1.00 33.16 529 ALA A N 1
ATOM 4113 C CA . ALA A 1 529 ? 24.040 43.174 0.285 1.00 33.16 529 ALA A CA 1
ATOM 4114 C C . ALA A 1 529 ? 22.825 42.929 -0.626 1.00 33.16 529 ALA A C 1
ATOM 4116 O O . ALA A 1 529 ? 22.491 41.795 -0.967 1.00 33.16 529 ALA A O 1
ATOM 4117 N N . GLN A 1 530 ? 22.164 44.023 -0.996 1.00 33.50 530 GLN A N 1
ATOM 4118 C CA . GLN A 1 530 ? 21.020 44.073 -1.899 1.00 33.50 530 GLN A CA 1
ATOM 4119 C C . GLN A 1 530 ? 21.449 43.750 -3.339 1.00 33.50 530 GLN A C 1
ATOM 4121 O O . GLN A 1 530 ? 22.435 44.292 -3.836 1.00 33.50 530 GLN A O 1
ATOM 4126 N N . ILE A 1 531 ? 20.680 42.894 -4.013 1.00 36.28 531 ILE A N 1
ATOM 4127 C CA . ILE A 1 531 ? 20.820 42.579 -5.440 1.00 36.28 531 ILE A CA 1
ATOM 4128 C C . ILE A 1 531 ? 19.954 43.571 -6.238 1.00 36.28 531 ILE A C 1
ATOM 4130 O O . ILE A 1 531 ? 18.762 43.678 -5.941 1.00 36.28 531 ILE A O 1
ATOM 4134 N N . PRO A 1 532 ? 20.486 44.284 -7.250 1.00 36.28 532 PRO A N 1
ATOM 4135 C CA . PRO A 1 532 ? 19.663 45.062 -8.169 1.00 36.28 532 PRO A CA 1
ATOM 4136 C C . PRO A 1 532 ? 19.099 44.180 -9.304 1.00 36.28 532 PRO A C 1
ATOM 4138 O O . PRO A 1 532 ? 19.715 43.178 -9.678 1.00 36.28 532 PRO A O 1
ATOM 4141 N N . PRO A 1 533 ? 17.941 44.542 -9.885 1.00 36.19 533 PRO A N 1
ATOM 4142 C CA . PRO A 1 533 ? 17.289 43.755 -10.925 1.00 36.19 533 PRO A CA 1
ATOM 4143 C C . PRO A 1 533 ? 18.014 43.890 -12.271 1.00 36.19 533 PRO A C 1
ATOM 4145 O O . PRO A 1 533 ? 18.281 44.994 -12.747 1.00 36.19 533 PRO A O 1
ATOM 4148 N N . ILE A 1 534 ? 18.297 42.752 -12.906 1.00 36.34 534 ILE A N 1
ATOM 4149 C CA . ILE A 1 534 ? 18.848 42.681 -14.261 1.00 36.34 534 ILE A CA 1
ATOM 4150 C C . ILE A 1 534 ? 17.691 42.728 -15.268 1.00 36.34 534 ILE A C 1
ATOM 4152 O O . ILE A 1 534 ? 16.857 41.827 -15.328 1.00 36.34 534 ILE A O 1
ATOM 4156 N N . ASN A 1 535 ? 17.670 43.794 -16.068 1.00 37.78 535 ASN A N 1
ATOM 4157 C CA . ASN A 1 535 ? 16.916 43.916 -17.316 1.00 37.78 535 ASN A CA 1
ATOM 4158 C C . ASN A 1 535 ? 17.547 43.023 -18.403 1.00 37.78 535 ASN A C 1
ATOM 4160 O O . ASN A 1 535 ? 18.756 43.140 -18.621 1.00 37.78 535 ASN A O 1
ATOM 4164 N N . PRO A 1 536 ? 16.781 42.229 -19.170 1.00 37.47 536 PRO A N 1
ATOM 4165 C CA . PRO A 1 536 ? 17.288 41.621 -20.391 1.00 37.47 536 PRO A CA 1
ATOM 4166 C C . PRO A 1 536 ? 17.081 42.579 -21.574 1.00 37.47 536 PRO A C 1
ATOM 4168 O O . PRO A 1 536 ? 15.996 42.689 -22.143 1.00 37.47 536 PRO A O 1
ATOM 4171 N N . GLY A 1 537 ? 18.146 43.294 -21.938 1.00 29.14 537 GLY A N 1
ATOM 4172 C CA . GLY A 1 537 ? 18.248 44.018 -23.203 1.00 29.14 537 GLY A CA 1
ATOM 4173 C C . GLY A 1 537 ? 18.644 43.078 -24.344 1.00 29.14 537 GLY A C 1
ATOM 4174 O O . GLY A 1 537 ? 19.605 42.322 -24.231 1.00 29.14 537 GLY A O 1
ATOM 4175 N N . CYS A 1 538 ? 17.896 43.145 -25.445 1.00 36.19 538 CYS A N 1
ATOM 4176 C CA . CYS A 1 538 ? 18.216 42.529 -26.735 1.00 36.19 538 CYS A CA 1
ATOM 4177 C C . CYS A 1 538 ? 19.572 43.001 -27.289 1.00 36.19 538 CYS A C 1
ATOM 4179 O O . CYS A 1 538 ? 19.953 44.154 -27.069 1.00 36.19 538 CYS A O 1
ATOM 4181 N N . PRO A 1 539 ? 20.184 42.205 -28.183 1.00 40.78 539 PRO A N 1
ATOM 4182 C CA . PRO A 1 539 ? 20.782 42.815 -29.363 1.00 40.78 539 PRO A CA 1
ATOM 4183 C C . PRO A 1 539 ? 20.371 42.144 -30.685 1.00 40.78 539 PRO A C 1
ATOM 4185 O O . PRO A 1 539 ? 20.482 40.940 -30.878 1.00 40.78 539 PRO A O 1
ATOM 4188 N N . ALA A 1 540 ? 19.923 43.023 -31.583 1.00 30.92 540 ALA A N 1
ATOM 4189 C CA . ALA A 1 540 ? 20.250 43.129 -33.003 1.00 30.92 540 ALA A CA 1
ATOM 4190 C C . ALA A 1 540 ? 20.238 41.872 -33.895 1.00 30.92 540 ALA A C 1
ATOM 4192 O O . ALA A 1 540 ? 21.179 41.086 -33.975 1.00 30.92 540 ALA A O 1
ATOM 4193 N N . SER A 1 541 ? 19.187 41.834 -34.708 1.00 30.70 541 SER A N 1
ATOM 4194 C CA . SER A 1 541 ? 19.005 41.073 -35.937 1.00 30.70 541 SER A CA 1
ATOM 4195 C C . SER A 1 541 ? 20.083 41.371 -36.992 1.00 30.70 541 SER A C 1
ATOM 4197 O O . SER A 1 541 ? 20.297 42.528 -37.354 1.00 30.70 541 SER A O 1
ATOM 4199 N N . ALA A 1 542 ? 20.668 40.325 -37.580 1.00 31.30 542 ALA A N 1
ATOM 4200 C CA . ALA A 1 542 ? 21.327 40.399 -38.882 1.00 31.30 542 ALA A CA 1
ATOM 4201 C C . ALA A 1 542 ? 20.325 39.996 -39.978 1.00 31.30 542 ALA A C 1
ATOM 4203 O O . ALA A 1 542 ? 19.721 38.924 -39.938 1.00 31.30 542 ALA A O 1
ATOM 4204 N N . GLN A 1 543 ? 20.121 40.903 -40.932 1.00 32.03 543 GLN A N 1
ATOM 4205 C CA . GLN A 1 543 ? 19.204 40.781 -42.060 1.00 32.03 543 GLN A CA 1
ATOM 4206 C C . GLN A 1 543 ? 19.609 39.632 -42.996 1.00 32.03 543 GLN A C 1
ATOM 4208 O O . GLN A 1 543 ? 20.755 39.557 -43.437 1.00 32.03 543 GLN A O 1
ATOM 4213 N N . ARG A 1 544 ? 18.645 38.781 -43.370 1.00 29.94 544 ARG A N 1
ATOM 4214 C CA . ARG A 1 544 ? 18.752 37.894 -44.535 1.00 29.94 544 ARG A CA 1
ATOM 4215 C C . ARG A 1 544 ? 17.663 38.255 -45.539 1.00 29.94 544 ARG A C 1
ATOM 4217 O O . ARG A 1 544 ? 16.476 38.252 -45.224 1.00 29.94 544 ARG A O 1
ATOM 4224 N N . THR A 1 545 ? 18.119 38.595 -46.735 1.00 30.47 545 THR A N 1
ATOM 4225 C CA . THR A 1 545 ? 17.366 38.958 -47.933 1.00 30.47 545 THR A CA 1
ATOM 4226 C C . THR A 1 545 ? 16.321 37.897 -48.287 1.00 30.47 545 THR A C 1
ATOM 4228 O O . THR A 1 545 ? 16.661 36.737 -48.509 1.00 30.47 545 THR A O 1
ATOM 4231 N N . VAL A 1 546 ? 15.052 38.304 -48.360 1.00 29.67 546 VAL A N 1
ATOM 4232 C CA . VAL A 1 546 ? 13.923 37.484 -48.825 1.00 29.67 546 VAL A CA 1
ATOM 4233 C C . VAL A 1 546 ? 13.658 37.803 -50.297 1.00 29.67 546 VAL A C 1
ATOM 4235 O O . VAL A 1 546 ? 13.405 38.956 -50.642 1.00 29.67 546 VAL A O 1
ATOM 4238 N N . MET A 1 547 ? 13.695 36.785 -51.163 1.00 30.78 547 MET A N 1
ATOM 4239 C CA . MET A 1 547 ? 13.100 36.848 -52.503 1.00 30.78 547 MET A CA 1
ATOM 4240 C C . MET A 1 547 ? 11.589 36.589 -52.422 1.00 30.78 547 MET A C 1
ATOM 4242 O O . MET A 1 547 ? 11.136 35.705 -51.695 1.00 30.78 547 MET A O 1
ATOM 4246 N N . GLN A 1 548 ? 10.827 37.378 -53.182 1.00 31.84 548 GLN A N 1
ATOM 4247 C CA . GLN A 1 548 ? 9.366 37.345 -53.284 1.00 31.84 548 GLN A CA 1
ATOM 4248 C C . GLN A 1 548 ? 8.827 36.008 -53.826 1.00 31.84 548 GLN A C 1
ATOM 4250 O O . GLN A 1 548 ? 9.378 35.488 -54.799 1.00 31.84 548 GLN A O 1
ATOM 4255 N N . PRO A 1 549 ? 7.688 35.508 -53.314 1.00 33.44 549 PRO A N 1
ATOM 4256 C CA . PRO A 1 549 ? 6.858 34.560 -54.036 1.00 33.44 549 PRO A CA 1
ATOM 4257 C C . PRO A 1 549 ? 5.764 35.272 -54.848 1.00 33.44 549 PRO A C 1
ATOM 4259 O O . PRO A 1 549 ? 5.094 36.194 -54.381 1.00 33.44 549 PRO A O 1
ATOM 4262 N N . LEU A 1 550 ? 5.594 34.790 -56.079 1.00 31.34 550 LEU A N 1
ATOM 4263 C CA . LEU A 1 550 ? 4.522 35.113 -57.018 1.00 31.34 550 LEU A CA 1
ATOM 4264 C C . LEU A 1 550 ? 3.136 34.831 -56.412 1.00 31.34 550 LEU A C 1
ATOM 4266 O O . LEU A 1 550 ? 2.894 33.759 -55.856 1.00 31.34 550 LEU A O 1
ATOM 4270 N N . GLN A 1 551 ? 2.223 35.790 -56.571 1.00 34.62 551 GLN A N 1
ATOM 4271 C CA . GLN A 1 551 ? 0.794 35.637 -56.294 1.00 34.62 551 GLN A CA 1
ATOM 4272 C C . GLN A 1 551 ? 0.144 34.635 -57.262 1.00 34.62 551 GLN A C 1
ATOM 4274 O O . GLN A 1 551 ? 0.454 34.666 -58.455 1.00 34.62 551 GLN A O 1
ATOM 4279 N N . PRO A 1 552 ? -0.857 33.859 -56.814 1.00 35.16 552 PRO A N 1
ATOM 4280 C CA . PRO A 1 552 ? -1.917 33.389 -57.681 1.00 35.16 552 PRO A CA 1
ATOM 4281 C C . PRO A 1 552 ? -3.205 34.194 -57.491 1.00 35.16 552 PRO A C 1
ATOM 4283 O O . PRO A 1 552 ? -3.506 34.750 -56.434 1.00 35.16 552 PRO A O 1
ATOM 4286 N N . ALA A 1 553 ? -3.930 34.238 -58.598 1.00 29.91 553 ALA A N 1
ATOM 4287 C CA . ALA A 1 553 ? -5.066 35.075 -58.891 1.00 29.91 553 ALA A CA 1
ATOM 4288 C C . ALA A 1 553 ? -6.309 34.805 -58.030 1.00 29.91 553 ALA A C 1
ATOM 4290 O O . ALA A 1 553 ? -6.609 33.692 -57.605 1.00 29.91 553 ALA A O 1
ATOM 4291 N N . THR A 1 554 ? -7.061 35.887 -57.875 1.00 32.50 554 THR A N 1
ATOM 4292 C CA . THR A 1 554 ? -8.452 35.991 -57.443 1.00 32.50 554 THR A CA 1
ATOM 4293 C C . THR A 1 554 ? -9.380 34.971 -58.109 1.00 32.50 554 THR A C 1
ATOM 4295 O O . THR A 1 554 ? -9.459 34.909 -59.335 1.00 32.50 554 THR A O 1
ATOM 4298 N N . GLY A 1 555 ? -10.174 34.271 -57.296 1.00 29.94 555 GLY A N 1
ATOM 4299 C CA . GLY A 1 555 ? -11.347 33.512 -57.723 1.00 29.94 555 GLY A CA 1
ATOM 4300 C C . GLY A 1 555 ? -12.495 33.730 -56.741 1.00 29.94 555 GLY A C 1
ATOM 4301 O O . GLY A 1 555 ? -12.519 33.143 -55.664 1.00 29.94 555 GLY A O 1
ATOM 4302 N N . ASN A 1 556 ? -13.424 34.610 -57.113 1.00 32.19 556 ASN A N 1
ATOM 4303 C CA . ASN A 1 556 ? -14.683 34.852 -56.416 1.00 32.19 556 ASN A CA 1
ATOM 4304 C C . ASN A 1 556 ? -15.554 33.589 -56.403 1.00 32.19 556 ASN A C 1
ATOM 4306 O O . ASN A 1 556 ? -15.858 33.048 -57.463 1.00 32.19 556 ASN A O 1
ATOM 4310 N N . SER A 1 557 ? -16.099 33.224 -55.244 1.00 31.45 557 SER A N 1
ATOM 4311 C CA . SER A 1 557 ? -17.477 32.728 -55.190 1.00 31.45 557 SER A CA 1
ATOM 4312 C C . SER A 1 557 ? -18.088 33.096 -53.842 1.00 31.45 557 SER A C 1
ATOM 4314 O O . SER A 1 557 ? -17.611 32.699 -52.782 1.00 31.45 557 SER A O 1
ATOM 4316 N N . GLY A 1 558 ? -19.104 33.953 -53.891 1.00 32.50 558 GLY A N 1
ATOM 4317 C CA . GLY A 1 558 ? -19.958 34.237 -52.752 1.00 32.50 558 GLY A CA 1
ATOM 4318 C C . GLY A 1 558 ? -21.089 33.224 -52.704 1.00 32.50 558 GLY A C 1
ATOM 4319 O O . GLY A 1 558 ? -21.706 32.964 -53.732 1.00 32.50 558 GLY A O 1
ATOM 4320 N N . VAL A 1 559 ? -21.409 32.714 -51.516 1.00 32.12 559 VAL A N 1
ATOM 4321 C CA . VAL A 1 559 ? -22.726 32.138 -51.227 1.00 32.12 559 VAL A CA 1
ATOM 4322 C C . VAL A 1 559 ? -23.143 32.539 -49.811 1.00 32.12 559 VAL A C 1
ATOM 4324 O O . VAL A 1 559 ? -22.353 32.563 -48.871 1.00 32.12 559 VAL A O 1
ATOM 4327 N N . LYS A 1 560 ? -24.409 32.943 -49.742 1.00 32.31 560 LYS A N 1
ATOM 4328 C CA . LYS A 1 560 ? -25.164 33.555 -48.651 1.00 32.31 560 LYS A CA 1
ATOM 4329 C C . LYS A 1 560 ? -25.259 32.678 -47.395 1.00 32.31 560 LYS A C 1
ATOM 4331 O O . LYS A 1 560 ? -25.444 31.470 -47.492 1.00 32.31 560 LYS A O 1
ATOM 4336 N N . ARG A 1 561 ? -25.285 33.334 -46.227 1.00 37.41 561 ARG A N 1
ATOM 4337 C CA . ARG A 1 561 ? -25.936 32.821 -45.005 1.00 37.41 561 ARG A CA 1
ATOM 4338 C C . ARG A 1 561 ? -27.435 32.599 -45.249 1.00 37.41 561 ARG A C 1
ATOM 4340 O O . ARG A 1 561 ? -28.050 33.395 -45.965 1.00 37.41 561 ARG A O 1
ATOM 4347 N N . PRO A 1 562 ? -28.034 31.649 -44.522 1.00 42.25 562 PRO A N 1
ATOM 4348 C CA . PRO A 1 562 ? -29.179 32.028 -43.704 1.00 42.25 562 PRO A CA 1
ATOM 4349 C C . PRO A 1 562 ? -29.029 31.601 -42.239 1.00 42.25 562 PRO A C 1
ATOM 4351 O O . PRO A 1 562 ? -28.192 30.775 -41.880 1.00 42.25 562 PRO A O 1
ATOM 4354 N N . ALA A 1 563 ? -29.831 32.270 -41.419 1.00 35.34 563 ALA A N 1
ATOM 4355 C CA . ALA A 1 563 ? -30.007 32.081 -39.992 1.00 35.34 563 ALA A CA 1
ATOM 4356 C C . ALA A 1 563 ? -31.099 31.038 -39.679 1.00 35.34 563 ALA A C 1
ATOM 4358 O O . ALA A 1 563 ? -31.895 30.694 -40.551 1.00 35.34 563 ALA A O 1
ATOM 4359 N N . ASP A 1 564 ? -31.135 30.677 -38.395 1.00 34.84 564 ASP A N 1
ATOM 4360 C CA . ASP A 1 564 ? -32.237 30.111 -37.604 1.00 34.84 564 ASP A CA 1
ATOM 4361 C C . ASP A 1 564 ? -32.552 28.603 -37.641 1.00 34.84 564 ASP A C 1
ATOM 4363 O O . ASP A 1 564 ? -32.729 27.984 -38.685 1.00 34.84 564 ASP A O 1
ATOM 4367 N N . GLY A 1 565 ? -32.734 28.085 -36.413 1.00 30.81 565 GLY A N 1
ATOM 4368 C CA . GLY A 1 565 ? -33.399 26.827 -36.048 1.00 30.81 565 GLY A CA 1
ATOM 4369 C C . GLY A 1 565 ? -32.475 25.607 -36.023 1.00 30.81 565 GLY A C 1
ATOM 4370 O O . GLY A 1 565 ? -31.608 25.470 -36.870 1.00 30.81 565 GLY A O 1
ATOM 4371 N N . THR A 1 566 ? -32.545 24.644 -35.109 1.00 28.41 566 THR A N 1
ATOM 4372 C CA . THR A 1 566 ? -33.398 24.353 -33.952 1.00 28.41 566 THR A CA 1
ATOM 4373 C C . THR A 1 566 ? -32.623 23.261 -33.196 1.00 28.41 566 THR A C 1
ATOM 4375 O O . THR A 1 566 ? -31.993 22.416 -33.831 1.00 28.41 566 THR A O 1
ATOM 4378 N N . TRP A 1 567 ? -32.600 23.281 -31.863 1.00 33.59 567 TRP A N 1
ATOM 4379 C CA . TRP A 1 567 ? -31.958 22.219 -31.080 1.00 33.59 567 TRP A CA 1
ATOM 4380 C C . TRP A 1 567 ? -32.806 20.943 -31.146 1.00 33.59 567 TRP A C 1
ATOM 4382 O O . TRP A 1 567 ? -33.917 20.936 -30.622 1.00 33.59 567 TRP A O 1
ATOM 4392 N N . GLU A 1 568 ? -32.272 19.873 -31.738 1.00 30.28 568 GLU A N 1
ATOM 4393 C CA . GLU A 1 568 ? -32.799 18.513 -31.584 1.00 30.28 568 GLU A CA 1
ATOM 4394 C C . GLU A 1 568 ? -31.839 17.657 -30.741 1.00 30.28 568 GLU A C 1
ATOM 4396 O O . GLU A 1 568 ? -30.621 17.666 -30.930 1.00 30.28 568 GLU A O 1
ATOM 4401 N N . GLN A 1 569 ? -32.416 16.950 -29.766 1.00 35.50 569 GLN A N 1
ATOM 4402 C CA . GLN A 1 569 ? -31.756 15.947 -28.928 1.00 35.50 569 GLN A CA 1
ATOM 4403 C C . GLN A 1 569 ? -31.333 14.729 -29.764 1.00 35.50 569 GLN A C 1
ATOM 4405 O O . GLN A 1 569 ? -32.124 14.272 -30.586 1.00 35.50 569 GLN A O 1
ATOM 4410 N N . PRO A 1 570 ? -30.174 14.104 -29.496 1.00 36.69 570 PRO A N 1
ATOM 4411 C CA . PRO A 1 570 ? -29.905 12.773 -30.016 1.00 36.69 570 PRO A CA 1
ATOM 4412 C C . PRO A 1 570 ? -30.629 11.696 -29.193 1.00 36.69 570 PRO A C 1
ATOM 4414 O O . PRO A 1 570 ? -30.556 11.654 -27.962 1.00 36.69 570 PRO A O 1
ATOM 4417 N N . GLU A 1 571 ? -31.328 10.834 -29.928 1.00 31.31 571 GLU A N 1
ATOM 4418 C CA . GLU A 1 571 ? -32.076 9.664 -29.480 1.00 31.31 571 GLU A CA 1
ATOM 4419 C C . GLU A 1 571 ? -31.210 8.589 -28.806 1.00 31.31 571 GLU A C 1
ATOM 4421 O O . GLU A 1 571 ? -30.012 8.436 -29.048 1.00 31.31 571 GLU A O 1
ATOM 4426 N N . ALA A 1 572 ? -31.888 7.810 -27.963 1.00 36.28 572 ALA A N 1
ATOM 4427 C CA . ALA A 1 572 ? -31.369 6.713 -27.168 1.00 36.28 572 ALA A CA 1
ATOM 4428 C C . ALA A 1 572 ? -30.791 5.560 -28.010 1.00 36.28 572 ALA A C 1
ATOM 4430 O O . ALA A 1 572 ? -31.461 4.958 -28.852 1.00 36.28 572 ALA A O 1
ATOM 4431 N N . THR A 1 573 ? -29.554 5.183 -27.698 1.00 35.38 573 THR A N 1
ATOM 4432 C CA . THR A 1 573 ? -28.874 4.007 -28.241 1.00 35.38 573 THR A CA 1
ATOM 4433 C C . THR A 1 573 ? -29.480 2.718 -27.672 1.00 35.38 573 THR A C 1
ATOM 4435 O O . THR A 1 573 ? -29.555 2.528 -26.458 1.00 35.38 573 THR A O 1
ATOM 4438 N N . LYS A 1 574 ? -29.899 1.812 -28.564 1.00 37.81 574 LYS A N 1
ATOM 4439 C CA . LYS A 1 574 ? -30.361 0.448 -28.253 1.00 37.81 574 LYS A CA 1
ATOM 4440 C C . LYS A 1 574 ? -29.254 -0.404 -27.595 1.00 37.81 574 LYS A C 1
ATOM 4442 O O . LYS A 1 574 ? -28.082 -0.232 -27.933 1.00 37.81 574 LYS A O 1
ATOM 4447 N N . PRO A 1 575 ? -29.611 -1.364 -26.719 1.00 35.19 575 PRO A N 1
ATOM 4448 C CA . PRO A 1 575 ? -28.656 -2.245 -26.055 1.00 35.19 575 PRO A CA 1
ATOM 4449 C C . PRO A 1 575 ? -28.095 -3.304 -27.014 1.00 35.19 575 PRO A C 1
ATOM 4451 O O . PRO A 1 575 ? -28.824 -3.916 -27.795 1.00 35.19 575 PRO A O 1
ATOM 4454 N N . ARG A 1 576 ? -26.779 -3.516 -26.932 1.00 32.28 576 ARG A N 1
ATOM 4455 C CA . ARG A 1 576 ? -26.020 -4.521 -27.682 1.00 32.28 576 ARG A CA 1
ATOM 4456 C C . ARG A 1 576 ? -26.117 -5.861 -26.944 1.00 32.28 576 ARG A C 1
ATOM 4458 O O . ARG A 1 576 ? -25.704 -5.959 -25.793 1.00 32.28 576 ARG A O 1
ATOM 4465 N N . THR A 1 577 ? -26.674 -6.871 -27.600 1.00 31.78 577 THR A N 1
ATOM 4466 C CA . THR A 1 577 ? -26.650 -8.276 -27.173 1.00 31.78 577 THR A CA 1
ATOM 4467 C C . THR A 1 577 ? -25.220 -8.814 -27.222 1.00 31.78 577 THR A C 1
ATOM 4469 O O . THR A 1 577 ? -24.552 -8.704 -28.248 1.00 31.78 577 THR A O 1
ATOM 4472 N N . SER A 1 578 ? -24.751 -9.370 -26.106 1.00 31.59 578 SER A N 1
ATOM 4473 C CA . SER A 1 578 ? -23.475 -10.074 -25.984 1.00 31.59 578 SER A CA 1
ATOM 4474 C C . SER A 1 578 ? -23.621 -11.518 -26.467 1.00 31.59 578 SER A C 1
ATOM 4476 O O . SER A 1 578 ? -24.378 -12.285 -25.871 1.00 31.59 578 SER A O 1
ATOM 4478 N N . GLU A 1 579 ? -22.890 -11.892 -27.514 1.00 32.00 579 GLU A N 1
ATOM 4479 C CA . GLU A 1 579 ? -22.665 -13.296 -27.863 1.00 32.00 579 GLU A CA 1
ATOM 4480 C C . GLU A 1 579 ? -21.635 -13.897 -26.900 1.00 32.00 579 GLU A C 1
ATOM 4482 O O . GLU A 1 579 ? -20.532 -13.381 -26.722 1.00 32.00 579 GLU A O 1
ATOM 4487 N N . HIS A 1 580 ? -22.053 -14.971 -26.239 1.00 29.27 580 HIS A N 1
ATOM 4488 C CA . HIS A 1 580 ? -21.243 -15.828 -25.387 1.00 29.27 580 HIS A CA 1
ATOM 4489 C C . HIS A 1 580 ? -20.575 -16.862 -26.302 1.00 29.27 580 HIS A C 1
ATOM 4491 O O . HIS A 1 580 ? -21.278 -17.615 -26.975 1.00 29.27 580 HIS A O 1
ATOM 4497 N N . VAL A 1 581 ? -19.243 -16.880 -26.361 1.00 36.41 581 VAL A N 1
ATOM 4498 C CA . VAL A 1 581 ? -18.484 -17.938 -27.041 1.00 36.41 581 VAL A CA 1
ATOM 4499 C C . VAL A 1 581 ? -17.968 -18.885 -25.968 1.00 36.41 581 VAL A C 1
ATOM 4501 O O . VAL A 1 581 ? -17.125 -18.517 -25.153 1.00 36.41 581 VAL A O 1
ATOM 4504 N N . ASP A 1 582 ? -18.540 -20.083 -25.969 1.00 31.86 582 ASP A N 1
ATOM 4505 C CA . ASP A 1 582 ? -18.152 -21.224 -25.150 1.00 31.86 582 ASP A CA 1
ATOM 4506 C C . ASP A 1 582 ? -16.968 -21.927 -25.835 1.00 31.86 582 ASP A C 1
ATOM 4508 O O . ASP A 1 582 ? -17.064 -22.326 -26.997 1.00 31.86 582 ASP A O 1
ATOM 4512 N N . LEU A 1 583 ? -15.831 -22.021 -25.145 1.00 37.88 583 LEU A N 1
ATOM 4513 C CA . LEU A 1 583 ? -14.649 -22.755 -25.599 1.00 37.88 583 LEU A CA 1
ATOM 4514 C C . LEU A 1 583 ? -14.389 -23.899 -24.622 1.00 37.88 583 LEU A C 1
ATOM 4516 O O . LEU A 1 583 ? -13.556 -23.807 -23.722 1.00 37.88 583 LEU A O 1
ATOM 4520 N N . THR A 1 584 ? -15.111 -24.993 -24.834 1.00 47.97 584 THR A N 1
ATOM 4521 C CA . THR A 1 584 ? -14.721 -26.327 -24.383 1.00 47.97 584 THR A CA 1
ATOM 4522 C C . THR A 1 584 ? -14.637 -27.230 -25.611 1.00 47.97 584 THR A C 1
ATOM 4524 O O . THR A 1 584 ? -15.630 -27.443 -26.302 1.00 47.97 584 THR A O 1
ATOM 4527 N N . GLY A 1 585 ? -13.437 -27.729 -25.921 1.00 37.38 585 GLY A N 1
ATOM 4528 C CA . GLY A 1 585 ? -13.248 -28.671 -27.023 1.00 37.38 585 GLY A CA 1
ATOM 4529 C C . GLY A 1 585 ? -11.789 -28.964 -27.362 1.00 37.38 585 GLY A C 1
ATOM 4530 O O . GLY A 1 585 ? -11.219 -28.242 -28.171 1.00 37.38 585 GLY A O 1
ATOM 4531 N N . GLU A 1 586 ? -11.302 -30.054 -26.756 1.00 36.41 586 GLU A N 1
ATOM 4532 C CA . GLU A 1 586 ? -10.164 -30.940 -27.106 1.00 36.41 586 GLU A CA 1
ATOM 4533 C C . GLU A 1 586 ? -8.717 -30.421 -27.065 1.00 36.41 586 GLU A C 1
ATOM 4535 O O . GLU A 1 586 ? -8.317 -29.565 -27.883 1.00 36.41 586 GLU A O 1
#

Secondary structure (DSSP, 8-state):
----TTS---HHHHHHHHHHHHHHHTT-SS--HHHHHHHHHHHHHH-SSHHHHHHHHHHHHHH---HHHHHHHHHHHHHHHHHHHHT-S---GGGHHHHHHHHHHTTT-HHHIIIIIHHH--HHHHHHHHHHTT-HHHHHHHHHHHHHHHHHHHS--GGGG-HHHHTTS-TTHHHHTTSTTS---HHHHHHHHHHHHHHTT-HHHHHHHHHHHHHHHHHHHHHTT------SS--------------HHHHHHHHHHHHHHHHHTT----HHHHHHHHHHIIIIISTTPPPPPPPPSTT--PPP------SSSSPHHHHHHHHHHH-SS-SEEEEE--HHHHHHHHTT--TTTEEEEEEPPSSTTSPPEEEEEE-S-HHHHHHHHHHHHHHHHHHHHGGG-SHHHHHHHHHHHHHHHTS-HHHHHHHHHHHHTTT--------S---PPP------------PPPPP-----PPPP-PPP----PPPPP----------------------------PPPPPPP--PPPPPPP-------PPP-PPPPPPPPP---------------PPPPPPPPPPPP------

pLDDT: mean 71.52, std 25.03, range [28.41, 98.0]

Mean predicted aligned error: 17.46 Å

Radius of gyration: 41.83 Å; Cα contacts (8 Å, |Δi|>4): 404; chains: 1; bounding box: 115×88×109 Å